Protein AF-0000000069116153 (afdb_homodimer)

InterPro domains:
  IPR013130 Ferric reductase transmembrane component-like domain [PF01794] (103-246)
  IPR051267 STEAP family metalloreductases [PTHR14239] (48-316)

Sequence (650 aa):
FLGGQAQSHGSLLLKCKPREGLIIKTQSGATPLWQTSSLELWGPPREQPLFPEWQVPLRVTFALLAVTFIYTFLREVLQPYLVLNKNNFYKVPVLVMNKALPWTSITLLALVYLPGLLAAMLQLHRGTKYRRFPAWLAGWMSVRKQLGLLSFYLACLHALYSLCYPMRRSYRYKVLNWAYQQVQQKKEDAWVSEDVWRMEIYISLGIMTLGLLAVIAVASLPSISNSLSWREFTWIQRSLGYTALLLGTAHALVFGWSKWVDPAQYVWYTPPSFVLACLLPLSVLLVKAAMLPPCLARRLELIRRGWERPDRRTSLSPKEEPLLTFLGGQAQSHGSLLLKCKPREGLIIKTQSGATPLWQTSSLELWGPPREQPLFPEWQVPLRVTFALLAVTFIYTFLREVLQPYLVLNKNNFYKVPVLVMNKALPWTSITLLALVYLPGLLAAMLQLHRGTKYRRFPAWLAGWMSVRKQLGLLSFYLACLHALYSLCYPMRRSYRYKVLNWAYQQVQQKKEDAWVSEDVWRMEIYISLGIMTLGLLAVIAVASLPSISNSLSWREFTWIQRSLGYTALLLGTAHALVFGWSKWVDPAQYVWYTPPSFVLACLLPLSVLLVKAAMLPPCLARRLELIRRGWERPDRRTSLSPKEEPLLT

Structure (mmCIF, N/CA/C/O backbone):
data_AF-0000000069116153-model_v1
#
loop_
_entity.id
_entity.type
_entity.pdbx_description
1 polymer 'Ferric oxidoreductase domain-containing protein'
#
loop_
_atom_site.group_PDB
_atom_site.id
_atom_site.type_symbol
_atom_site.label_atom_id
_atom_site.label_alt_id
_atom_site.label_comp_id
_atom_site.label_asym_id
_atom_site.label_entity_id
_atom_site.label_seq_id
_atom_site.pdbx_PDB_ins_code
_atom_site.Cartn_x
_atom_site.Cartn_y
_atom_site.Cartn_z
_atom_site.occupancy
_atom_site.B_iso_or_equiv
_atom_site.auth_seq_id
_atom_site.auth_comp_id
_atom_site.auth_asym_id
_atom_site.auth_atom_id
_atom_site.pdbx_PDB_model_num
ATOM 1 N N . PHE A 1 1 ? 28.984 58.75 27.766 1 18.31 1 PHE A N 1
ATOM 2 C CA . PHE A 1 1 ? 29.391 60.094 28.219 1 18.31 1 PHE A CA 1
ATOM 3 C C . PHE A 1 1 ? 29.188 61.125 27.109 1 18.31 1 PHE A C 1
ATOM 5 O O . PHE A 1 1 ? 29.562 62.281 27.25 1 18.31 1 PHE A O 1
ATOM 12 N N . LEU A 1 2 ? 28.969 60.438 25.844 1 18.78 2 LEU A N 1
ATOM 13 C CA . LEU A 1 2 ? 29.25 61.031 24.547 1 18.78 2 LEU A CA 1
ATOM 14 C C . LEU A 1 2 ? 28.25 62.156 24.234 1 18.78 2 LEU A C 1
ATOM 16 O O . LEU A 1 2 ? 27.031 61.938 24.391 1 18.78 2 LEU A O 1
ATOM 20 N N . GLY A 1 3 ? 28.688 63.344 24.219 1 20.31 3 GLY A N 1
ATOM 21 C CA . GLY A 1 3 ? 28.188 64.688 24.188 1 20.31 3 GLY A CA 1
ATOM 22 C C . GLY A 1 3 ? 27.328 65 22.969 1 20.31 3 GLY A C 1
ATOM 23 O O . GLY A 1 3 ? 27.344 64.25 21.984 1 20.31 3 GLY A O 1
ATOM 24 N N . GLY A 1 4 ? 26.297 65.875 23.031 1 20.45 4 GLY A N 1
ATOM 25 C CA . GLY A 1 4 ? 25.031 66.5 22.688 1 20.45 4 GLY A CA 1
ATOM 26 C C . GLY A 1 4 ? 25.062 67.25 21.391 1 20.45 4 GLY A C 1
ATOM 27 O O . GLY A 1 4 ? 25.422 68.438 21.359 1 20.45 4 GLY A O 1
ATOM 28 N N . GLN A 1 5 ? 25.469 66.438 20.219 1 18.36 5 GLN A N 1
ATOM 29 C CA . GLN A 1 5 ? 25.938 67.062 19 1 18.36 5 GLN A CA 1
ATOM 30 C C . GLN A 1 5 ? 24.891 68 18.422 1 18.36 5 GLN A C 1
ATOM 32 O O . GLN A 1 5 ? 25.203 69.125 18 1 18.36 5 GLN A O 1
ATOM 37 N N . ALA A 1 6 ? 23.656 67.5 17.859 1 20.11 6 ALA A N 1
ATOM 38 C CA . ALA A 1 6 ? 23.375 67.812 16.453 1 20.11 6 ALA A CA 1
ATOM 39 C C . ALA A 1 6 ? 22.719 69.188 16.312 1 20.11 6 ALA A C 1
ATOM 41 O O . ALA A 1 6 ? 21.719 69.5 16.969 1 20.11 6 ALA A O 1
ATOM 42 N N . GLN A 1 7 ? 23.344 70.125 15.539 1 19.02 7 GLN A N 1
ATOM 43 C CA . GLN A 1 7 ? 23.453 71.562 15.219 1 19.02 7 GLN A CA 1
ATOM 44 C C . GLN A 1 7 ? 22.312 72 14.312 1 19.02 7 GLN A C 1
ATOM 46 O O . GLN A 1 7 ? 21.859 71.25 13.461 1 19.02 7 GLN A O 1
ATOM 51 N N . SER A 1 8 ? 21.688 73.125 14.398 1 19.45 8 SER A N 1
ATOM 52 C CA . SER A 1 8 ? 20.469 73.938 14.242 1 19.45 8 SER A CA 1
ATOM 53 C C . SER A 1 8 ? 20.234 74.312 12.789 1 19.45 8 SER A C 1
ATOM 55 O O . SER A 1 8 ? 19.125 74.125 12.273 1 19.45 8 SER A O 1
ATOM 57 N N . HIS A 1 9 ? 21.031 75.062 12.039 1 20.36 9 HIS A N 1
ATOM 58 C CA . HIS A 1 9 ? 20.484 76.375 11.719 1 20.36 9 HIS A CA 1
ATOM 59 C C . HIS A 1 9 ? 19.844 76.375 10.328 1 20.36 9 HIS A C 1
ATOM 61 O O . HIS A 1 9 ? 18.703 76.812 10.164 1 20.36 9 HIS A O 1
ATOM 67 N N . GLY A 1 10 ? 20.625 76.438 9 1 20.36 10 GLY A N 1
ATOM 68 C CA . GLY A 1 10 ? 20.625 77.562 8.062 1 20.36 10 GLY A CA 1
ATOM 69 C C . GLY A 1 10 ? 19.672 77.375 6.902 1 20.36 10 GLY A C 1
ATOM 70 O O . GLY A 1 10 ? 19.625 76.312 6.301 1 20.36 10 GLY A O 1
ATOM 71 N N . SER A 1 11 ? 18.438 78.062 6.648 1 22.69 11 SER A N 1
ATOM 72 C CA . SER A 1 11 ? 17.203 78.125 5.875 1 22.69 11 SER A CA 1
ATOM 73 C C . SER A 1 11 ? 17.469 78.438 4.414 1 22.69 11 SER A C 1
ATOM 75 O O . SER A 1 11 ? 16.547 78.812 3.682 1 22.69 11 SER A O 1
ATOM 77 N N . LEU A 1 12 ? 18.625 78.188 3.695 1 21.8 12 LEU A N 1
ATOM 78 C CA . LEU A 1 12 ? 18.953 78.938 2.488 1 21.8 12 LEU A CA 1
ATOM 79 C C . LEU A 1 12 ? 17.906 78.75 1.407 1 21.8 12 LEU A C 1
ATOM 81 O O . LEU A 1 12 ? 17.578 77.625 1.061 1 21.8 12 LEU A O 1
ATOM 85 N N . LEU A 1 13 ? 17.047 79.75 0.935 1 23.34 13 LEU A N 1
ATOM 86 C CA . LEU A 1 13 ? 15.961 80.125 0.04 1 23.34 13 LEU A CA 1
ATOM 87 C C . LEU A 1 13 ? 16.359 79.938 -1.418 1 23.34 13 LEU A C 1
ATOM 89 O O . LEU A 1 13 ? 17.344 80.5 -1.883 1 23.34 13 LEU A O 1
ATOM 93 N N . LEU A 1 14 ? 16.078 78.812 -2.146 1 21.27 14 LEU A N 1
ATOM 94 C CA . LEU A 1 14 ? 16.359 78.188 -3.449 1 21.27 14 LEU A CA 1
ATOM 95 C C . LEU A 1 14 ? 15.664 79 -4.562 1 21.27 14 LEU A C 1
ATOM 97 O O . LEU A 1 14 ? 14.43 79 -4.629 1 21.27 14 LEU A O 1
ATOM 101 N N . LYS A 1 15 ? 16.031 80.25 -4.949 1 25.12 15 LYS A N 1
ATOM 102 C CA . LYS A 1 15 ? 15.484 81.125 -5.98 1 25.12 15 LYS A CA 1
ATOM 103 C C . LYS A 1 15 ? 15.445 80.438 -7.336 1 25.12 15 LYS A C 1
ATOM 105 O O . LYS A 1 15 ? 16.484 80.062 -7.887 1 25.12 15 LYS A O 1
ATOM 110 N N . CYS A 1 16 ? 14.312 79.812 -7.809 1 23.02 16 CYS A N 1
ATOM 111 C CA . CYS A 1 16 ? 14.031 78.938 -8.969 1 23.02 16 CYS A CA 1
ATOM 112 C C . CYS A 1 16 ? 13.938 79.812 -10.234 1 23.02 16 CYS A C 1
ATOM 114 O O . CYS A 1 16 ? 13 80.562 -10.391 1 23.02 16 CYS A O 1
ATOM 116 N N . LYS A 1 17 ? 14.953 80.5 -10.727 1 25.95 17 LYS A N 1
ATOM 117 C CA . LYS A 1 17 ? 14.961 81.312 -11.906 1 25.95 17 LYS A CA 1
ATOM 118 C C . LYS A 1 17 ? 14.391 80.625 -13.125 1 25.95 17 LYS A C 1
ATOM 120 O O . LYS A 1 17 ? 14.727 79.438 -13.367 1 25.95 17 LYS A O 1
ATOM 125 N N . PRO A 1 18 ? 13.336 81.25 -13.922 1 28.8 18 PRO A N 1
ATOM 126 C CA . PRO A 1 18 ? 12.492 80.625 -14.961 1 28.8 18 PRO A CA 1
ATOM 127 C C . PRO A 1 18 ? 13.25 80.438 -16.266 1 28.8 18 PRO A C 1
ATOM 129 O O . PRO A 1 18 ? 13.688 81.375 -16.906 1 28.8 18 PRO A O 1
ATOM 132 N N . ARG A 1 19 ? 14.422 79.812 -16.312 1 24.03 19 ARG A N 1
ATOM 133 C CA . ARG A 1 19 ? 15.32 79.938 -17.469 1 24.03 19 ARG A CA 1
ATOM 134 C C . ARG A 1 19 ? 14.594 79.562 -18.766 1 24.03 19 ARG A C 1
ATOM 136 O O . ARG A 1 19 ? 13.586 78.812 -18.734 1 24.03 19 ARG A O 1
ATOM 143 N N . GLU A 1 20 ? 15.062 80.125 -19.953 1 29.22 20 GLU A N 1
ATOM 144 C CA . GLU A 1 20 ? 14.727 80.312 -21.375 1 29.22 20 GLU A CA 1
ATOM 145 C C . GLU A 1 20 ? 14.398 79 -22.016 1 29.22 20 GLU A C 1
ATOM 147 O O . GLU A 1 20 ? 14.812 77.938 -21.531 1 29.22 20 GLU A O 1
ATOM 152 N N . GLY A 1 21 ? 13.484 79 -23.172 1 27.3 21 GLY A N 1
ATOM 153 C CA . GLY A 1 21 ? 12.742 78 -23.922 1 27.3 21 GLY A CA 1
ATOM 154 C C . GLY A 1 21 ? 13.633 77 -24.656 1 27.3 21 GLY A C 1
ATOM 155 O O . GLY A 1 21 ? 14.266 77.375 -25.656 1 27.3 21 GLY A O 1
ATOM 156 N N . LEU A 1 22 ? 14.617 76.438 -24.078 1 24.48 22 LEU A N 1
ATOM 157 C CA . LEU A 1 22 ? 15.578 75.625 -24.828 1 24.48 22 LEU A CA 1
ATOM 158 C C . LEU A 1 22 ? 14.867 74.625 -25.703 1 24.48 22 LEU A C 1
ATOM 160 O O . LEU A 1 22 ? 14.133 73.75 -25.203 1 24.48 22 LEU A O 1
ATOM 164 N N . ILE A 1 23 ? 14.57 75 -27.047 1 28.12 23 ILE A N 1
ATOM 165 C CA . ILE A 1 23 ? 14.039 74.188 -28.125 1 28.12 23 ILE A CA 1
ATOM 166 C C . ILE A 1 23 ? 14.789 72.875 -28.172 1 28.12 23 ILE A C 1
ATOM 168 O O . ILE A 1 23 ? 15.992 72.812 -28.438 1 28.12 23 ILE A O 1
ATOM 172 N N . ILE A 1 24 ? 14.625 72 -27.297 1 26.25 24 ILE A N 1
ATOM 173 C CA . ILE A 1 24 ? 15.312 70.688 -27.281 1 26.25 24 ILE A CA 1
ATOM 174 C C . ILE A 1 24 ? 14.969 69.938 -28.547 1 26.25 24 ILE A C 1
ATOM 176 O O . ILE A 1 24 ? 13.805 69.562 -28.766 1 26.25 24 ILE A O 1
ATOM 180 N N . LYS A 1 25 ? 15.609 70.375 -29.734 1 28.77 25 LYS A N 1
ATOM 181 C CA . LYS A 1 25 ? 15.539 69.625 -30.953 1 28.77 25 LYS A CA 1
ATOM 182 C C . LYS A 1 25 ? 15.672 68.125 -30.641 1 28.77 25 LYS A C 1
ATOM 184 O O . LYS A 1 25 ? 16.703 67.688 -30.141 1 28.77 25 LYS A O 1
ATOM 189 N N . THR A 1 26 ? 14.625 67.5 -30.234 1 27.06 26 THR A N 1
ATOM 190 C CA . THR A 1 26 ? 14.477 66.062 -29.891 1 27.06 26 THR A CA 1
ATOM 191 C C . THR A 1 26 ? 14.828 65.188 -31.078 1 27.06 26 THR A C 1
ATOM 193 O O . THR A 1 26 ? 14.023 65 -32 1 27.06 26 THR A O 1
ATOM 196 N N . GLN A 1 27 ? 15.922 65.5 -31.906 1 29.02 27 GLN A N 1
ATOM 197 C CA . GLN A 1 27 ? 16.281 64.562 -32.969 1 29.02 27 GLN A CA 1
ATOM 198 C C . GLN A 1 27 ? 16.297 63.125 -32.469 1 29.02 27 GLN A C 1
ATOM 200 O O . GLN A 1 27 ? 17.266 62.688 -31.844 1 29.02 27 GLN A O 1
ATOM 205 N N . SER A 1 28 ? 15.297 62.688 -31.906 1 28.5 28 SER A N 1
ATOM 206 C CA . SER A 1 28 ? 15.086 61.469 -31.109 1 28.5 28 SER A CA 1
ATOM 207 C C . SER A 1 28 ? 15.352 60.219 -31.953 1 28.5 28 SER A C 1
ATOM 209 O O . SER A 1 28 ? 14.43 59.688 -32.562 1 28.5 28 SER A O 1
ATOM 211 N N . GLY A 1 29 ? 16.219 60.375 -33 1 31.56 29 GLY A N 1
ATOM 212 C CA . GLY A 1 29 ? 16.344 59.188 -33.812 1 31.56 29 GLY A CA 1
ATOM 213 C C . GLY A 1 29 ? 16.656 57.938 -33 1 31.56 29 GLY A C 1
ATOM 214 O O . GLY A 1 29 ? 17.734 57.375 -33.125 1 31.56 29 GLY A O 1
ATOM 215 N N . ALA A 1 30 ? 16.438 58.062 -31.766 1 28.36 30 ALA A N 1
ATOM 216 C CA . ALA A 1 30 ? 16.875 56.938 -30.953 1 28.36 30 ALA A CA 1
ATOM 217 C C . ALA A 1 30 ? 16.391 55.594 -31.531 1 28.36 30 ALA A C 1
ATOM 219 O O . ALA A 1 30 ? 15.195 55.438 -31.781 1 28.36 30 ALA A O 1
ATOM 220 N N . THR A 1 31 ? 17.219 55.156 -32.406 1 32.97 31 THR A N 1
ATOM 221 C CA . THR A 1 31 ? 17 53.781 -32.875 1 32.97 31 THR A CA 1
ATOM 222 C C . THR A 1 31 ? 16.5 52.906 -31.734 1 32.97 31 THR A C 1
ATOM 224 O O . THR A 1 31 ? 16.969 53.031 -30.594 1 32.97 31 THR A O 1
ATOM 227 N N . PRO A 1 32 ? 15.188 52.625 -31.75 1 33.28 32 PRO A N 1
ATOM 228 C CA . PRO A 1 32 ? 14.633 51.812 -30.656 1 33.28 32 PRO A CA 1
ATOM 229 C C . PRO A 1 32 ? 15.57 50.688 -30.219 1 33.28 32 PRO A C 1
ATOM 231 O O . PRO A 1 32 ? 16.062 49.938 -31.062 1 33.28 32 PRO A O 1
ATOM 234 N N . LEU A 1 33 ? 16.5 51.062 -29.281 1 33.25 33 LEU A N 1
ATOM 235 C CA . LEU A 1 33 ? 17.375 50.094 -28.641 1 33.25 33 LEU A CA 1
ATOM 236 C C . LEU A 1 33 ? 16.625 48.781 -28.359 1 33.25 33 LEU A C 1
ATOM 238 O O . LEU A 1 33 ? 17.141 47.906 -27.672 1 33.25 33 LEU A O 1
ATOM 242 N N . TRP A 1 34 ? 15.281 48.844 -28.656 1 33 34 TRP A N 1
ATOM 243 C CA . TRP A 1 34 ? 14.68 47.562 -28.25 1 33 34 TRP A CA 1
ATOM 244 C C . TRP A 1 34 ? 15.445 46.375 -28.828 1 33 34 TRP A C 1
ATOM 246 O O . TRP A 1 34 ? 15.492 45.312 -28.219 1 33 34 TRP A O 1
ATOM 256 N N . GLN A 1 35 ? 15.875 46.656 -30.094 1 33.19 35 GLN A N 1
ATOM 257 C CA . GLN A 1 35 ? 16.234 45.406 -30.766 1 33.19 35 GLN A CA 1
ATOM 258 C C . GLN A 1 35 ? 17.578 44.875 -30.266 1 33.19 35 GLN A C 1
ATOM 260 O O . GLN A 1 35 ? 18.219 44.031 -30.922 1 33.19 35 GLN A O 1
ATOM 265 N N . THR A 1 36 ? 18.297 45.781 -29.641 1 34.69 36 THR A N 1
ATOM 266 C CA . THR A 1 36 ? 19.484 45 -29.297 1 34.69 36 THR A CA 1
ATOM 267 C C . THR A 1 36 ? 19.109 43.688 -28.609 1 34.69 36 THR A C 1
ATOM 269 O O . THR A 1 36 ? 18.359 43.688 -27.625 1 34.69 36 THR A O 1
ATOM 272 N N . SER A 1 37 ? 19.078 42.688 -29.406 1 35.69 37 SER A N 1
ATOM 273 C CA . SER A 1 37 ? 18.828 41.281 -29.094 1 35.69 37 SER A CA 1
ATOM 274 C C . SER A 1 37 ? 19.453 40.875 -27.766 1 35.69 37 SER A C 1
ATOM 276 O O . SER A 1 37 ? 20.672 40.969 -27.594 1 35.69 37 SER A O 1
ATOM 278 N N . SER A 1 38 ? 18.875 41.281 -26.578 1 40.09 38 SER A N 1
ATOM 279 C CA . SER A 1 38 ? 19.141 40.625 -25.297 1 40.09 38 SER A CA 1
ATOM 280 C C . SER A 1 38 ? 19.656 39.219 -25.516 1 40.09 38 SER A C 1
ATOM 282 O O . SER A 1 38 ? 19.938 38.5 -24.547 1 40.09 38 SER A O 1
ATOM 284 N N . LEU A 1 39 ? 19.609 38.719 -26.703 1 39.22 39 LEU A N 1
ATOM 285 C CA . LEU A 1 39 ? 20.219 37.438 -27.047 1 39.22 39 LEU A CA 1
ATOM 286 C C . LEU A 1 39 ? 21.719 37.469 -26.844 1 39.22 39 LEU A C 1
ATOM 288 O O . LEU A 1 39 ? 22.344 36.469 -26.531 1 39.22 39 LEU A O 1
ATOM 292 N N . GLU A 1 40 ? 22.406 38.5 -27.281 1 40.41 40 GLU A N 1
ATOM 293 C CA . GLU A 1 40 ? 23.859 38.438 -27.297 1 40.41 40 GLU A CA 1
ATOM 294 C C . GLU A 1 40 ? 24.438 38.469 -25.875 1 40.41 40 GLU A C 1
ATOM 296 O O . GLU A 1 40 ? 25.516 37.938 -25.625 1 40.41 40 GLU A O 1
ATOM 301 N N . LEU A 1 41 ? 24.031 39.5 -25.109 1 39.78 41 LEU A N 1
ATOM 302 C CA . LEU A 1 41 ? 24.625 39.5 -23.781 1 39.78 41 LEU A CA 1
ATOM 303 C C . LEU A 1 41 ? 24.359 38.156 -23.094 1 39.78 41 LEU A C 1
ATOM 305 O O . LEU A 1 41 ? 24.969 37.875 -22.047 1 39.78 41 LEU A O 1
ATOM 309 N N . TRP A 1 42 ? 23.094 37.688 -23.219 1 39.75 42 TRP A N 1
ATOM 310 C CA . TRP A 1 42 ? 23 36.312 -22.781 1 39.75 42 TRP A CA 1
ATOM 311 C C . TRP A 1 42 ? 23.891 35.406 -23.656 1 39.75 42 TRP A C 1
ATOM 313 O O . TRP A 1 42 ? 23.594 35.188 -24.828 1 39.75 42 TRP A O 1
ATOM 323 N N . GLY A 1 43 ? 25.156 35.75 -23.828 1 42.91 43 GLY A N 1
ATOM 324 C CA . GLY A 1 43 ? 25.891 34.656 -24.422 1 42.91 43 GLY A CA 1
ATOM 325 C C . GLY A 1 43 ? 25.125 33.344 -24.406 1 42.91 43 GLY A C 1
ATOM 326 O O . GLY A 1 43 ? 24.094 33.219 -23.734 1 42.91 43 GLY A O 1
ATOM 327 N N . PRO A 1 44 ? 25.188 32.531 -25.453 1 44.88 44 PRO A N 1
ATOM 328 C CA . PRO A 1 44 ? 24.406 31.328 -25.188 1 44.88 44 PRO A CA 1
ATOM 329 C C . PRO A 1 44 ? 24.422 30.922 -23.719 1 44.88 44 PRO A C 1
ATOM 331 O O . PRO A 1 44 ? 25.438 31.078 -23.047 1 44.88 44 PRO A O 1
ATOM 334 N N . PRO A 1 45 ? 23.375 31.281 -22.891 1 46.25 45 PRO A N 1
ATOM 335 C CA . PRO A 1 45 ? 23.469 30.797 -21.5 1 46.25 45 PRO A CA 1
ATOM 336 C C . PRO A 1 45 ? 24.484 29.688 -21.328 1 46.25 45 PRO A C 1
ATOM 338 O O . PRO A 1 45 ? 24.594 28.797 -22.188 1 46.25 45 PRO A O 1
ATOM 341 N N . ARG A 1 46 ? 25.75 29.844 -21 1 47.81 46 ARG A N 1
ATOM 342 C CA . ARG A 1 46 ? 26.484 28.641 -20.641 1 47.81 46 ARG A CA 1
ATOM 343 C C . ARG A 1 46 ? 25.531 27.5 -20.328 1 47.81 46 ARG A C 1
ATOM 345 O O . ARG A 1 46 ? 24.562 27.672 -19.609 1 47.81 46 ARG A O 1
ATOM 352 N N . GLU A 1 47 ? 25.266 26.719 -21.25 1 54.66 47 GLU A N 1
ATOM 353 C CA . GLU A 1 47 ? 24.297 25.609 -21.219 1 54.66 47 GLU A CA 1
ATOM 354 C C . GLU A 1 47 ? 24.203 25.016 -19.812 1 54.66 47 GLU A C 1
ATOM 356 O O . GLU A 1 47 ? 25.141 24.359 -19.344 1 54.66 47 GLU A O 1
ATOM 361 N N . GLN A 1 48 ? 23.75 25.766 -18.891 1 66.69 48 GLN A N 1
ATOM 362 C CA . GLN A 1 48 ? 23.484 25.125 -17.609 1 66.69 48 GLN A CA 1
ATOM 363 C C . GLN A 1 48 ? 23 23.688 -17.781 1 66.69 48 GLN A C 1
ATOM 365 O O . GLN A 1 48 ? 22.156 23.422 -18.641 1 66.69 48 GLN A O 1
ATOM 370 N N . PRO A 1 49 ? 23.891 22.875 -17.281 1 76.56 49 PRO A N 1
ATOM 371 C CA . PRO A 1 49 ? 23.469 21.484 -17.406 1 76.56 49 PRO A CA 1
ATOM 372 C C . PRO A 1 49 ? 22.016 21.266 -16.969 1 76.56 49 PRO A C 1
ATOM 374 O O . PRO A 1 49 ? 21.531 21.953 -16.078 1 76.56 49 PRO A O 1
ATOM 377 N N . LEU A 1 50 ? 21.344 20.609 -17.781 1 82.81 50 LEU A N 1
ATOM 378 C CA . LEU A 1 50 ? 19.984 20.219 -17.453 1 82.81 50 LEU A CA 1
ATOM 379 C C . LEU A 1 50 ? 19.953 19.328 -16.219 1 82.81 50 LEU A C 1
ATOM 381 O O . LEU A 1 50 ? 20.672 18.328 -16.156 1 82.81 50 LEU A O 1
ATOM 385 N N . PHE A 1 51 ? 19.234 19.641 -15.219 1 86.31 51 PHE A N 1
ATOM 386 C CA . PHE A 1 51 ? 18.969 18.891 -14 1 86.31 51 PHE A CA 1
ATOM 387 C C . PHE A 1 51 ? 20.266 18.531 -13.289 1 86.31 51 PHE A C 1
ATOM 389 O O . PHE A 1 51 ? 20.547 17.359 -13.062 1 86.31 51 PHE A O 1
ATOM 396 N N . PRO A 1 52 ? 20.938 19.422 -12.93 1 86.5 52 PRO A N 1
ATOM 397 C CA . PRO A 1 52 ? 22.281 19.156 -12.375 1 86.5 52 PRO A CA 1
ATOM 398 C C . PRO A 1 52 ? 22.234 18.25 -11.148 1 86.5 52 PRO A C 1
ATOM 400 O O . PRO A 1 52 ? 23.109 17.406 -10.977 1 86.5 52 PRO A O 1
ATOM 403 N N . GLU A 1 53 ? 21.297 18.375 -10.305 1 90.94 53 GLU A N 1
ATOM 404 C CA . GLU A 1 53 ? 21.234 17.578 -9.078 1 90.94 53 GLU A CA 1
ATOM 405 C C . GLU A 1 53 ? 20.812 16.141 -9.375 1 90.94 53 GLU A C 1
ATOM 407 O O . GLU A 1 53 ? 20.984 15.258 -8.531 1 90.94 53 GLU A O 1
ATOM 412 N N . TRP A 1 54 ? 20.344 15.906 -10.586 1 95.19 54 TRP A N 1
ATOM 413 C CA . TRP A 1 54 ? 19.797 14.602 -10.93 1 95.19 54 TRP A CA 1
ATOM 414 C C . TRP A 1 54 ? 20.75 13.82 -11.812 1 95.19 54 TRP A C 1
ATOM 416 O O . TRP A 1 54 ? 20.547 12.625 -12.062 1 95.19 54 TRP A O 1
ATOM 426 N N . GLN A 1 55 ? 21.766 14.414 -12.219 1 94.88 55 GLN A N 1
ATOM 427 C CA . GLN A 1 55 ? 22.625 13.773 -13.203 1 94.88 55 GLN A CA 1
ATOM 428 C C . GLN A 1 55 ? 23.281 12.523 -12.633 1 94.88 55 GLN A C 1
ATOM 430 O O . GLN A 1 55 ? 23.188 11.445 -13.227 1 94.88 55 GLN A O 1
ATOM 435 N N . VAL A 1 56 ? 23.859 12.695 -11.5 1 95.5 56 VAL A N 1
ATOM 436 C CA . VAL A 1 56 ? 24.562 11.562 -10.906 1 95.5 56 VAL A CA 1
ATOM 437 C C . VAL A 1 56 ? 23.562 10.461 -10.539 1 95.5 56 VAL A C 1
ATOM 439 O O . VAL A 1 56 ? 23.75 9.305 -10.93 1 95.5 56 VAL A O 1
ATOM 442 N N . PRO A 1 57 ? 22.516 10.758 -9.836 1 97.75 57 PRO A N 1
ATOM 443 C CA . PRO A 1 57 ? 21.547 9.711 -9.516 1 97.75 57 PRO A CA 1
ATOM 444 C C . PRO A 1 57 ? 21 9.016 -10.758 1 97.75 57 PRO A C 1
ATOM 446 O O . PRO A 1 57 ? 20.828 7.797 -10.758 1 97.75 57 PRO A O 1
ATOM 449 N N . LEU A 1 58 ? 20.766 9.727 -11.781 1 97.94 58 LEU A N 1
ATOM 450 C CA . LEU A 1 58 ? 20.219 9.148 -13.008 1 97.94 58 LEU A CA 1
ATOM 451 C C . LEU A 1 58 ? 21.266 8.25 -13.68 1 97.94 58 LEU A C 1
ATOM 453 O O . LEU A 1 58 ? 20.922 7.168 -14.164 1 97.94 58 LEU A O 1
ATOM 457 N N . ARG A 1 59 ? 22.453 8.711 -13.68 1 97.5 59 ARG A N 1
ATOM 458 C CA . ARG A 1 59 ? 23.516 7.906 -14.281 1 97.5 59 ARG A CA 1
ATOM 459 C C . ARG A 1 59 ? 23.703 6.605 -13.508 1 97.5 59 ARG A C 1
ATOM 461 O O . ARG A 1 59 ? 23.875 5.543 -14.109 1 97.5 59 ARG A O 1
ATOM 468 N N . VAL A 1 60 ? 23.688 6.707 -12.234 1 98.19 60 VAL A N 1
ATOM 469 C CA . VAL A 1 60 ? 23.844 5.523 -11.398 1 98.19 60 VAL A CA 1
ATOM 470 C C . VAL A 1 60 ? 22.672 4.566 -11.633 1 98.19 60 VAL A C 1
ATOM 472 O O . VAL A 1 60 ? 22.875 3.361 -11.789 1 98.19 60 VAL A O 1
ATOM 475 N N . THR A 1 61 ? 21.484 5.086 -11.695 1 98.69 61 THR A N 1
ATOM 476 C CA . THR A 1 61 ? 20.297 4.273 -11.914 1 98.69 61 THR A CA 1
ATOM 477 C C . THR A 1 61 ? 20.359 3.586 -13.281 1 98.69 61 THR A C 1
ATOM 479 O O . THR A 1 61 ? 20.078 2.391 -13.391 1 98.69 61 THR A O 1
ATOM 482 N N . PHE A 1 62 ? 20.766 4.312 -14.312 1 98.56 62 PHE A N 1
ATOM 483 C CA . PHE A 1 62 ? 20.828 3.752 -15.656 1 98.56 62 PHE A CA 1
ATOM 484 C C . PHE A 1 62 ? 21.906 2.682 -15.742 1 98.56 62 PHE A C 1
ATOM 486 O O . PHE A 1 62 ? 21.719 1.646 -16.391 1 98.56 62 PHE A O 1
ATOM 493 N N . ALA A 1 63 ? 22.984 2.939 -15.141 1 98.62 63 ALA A N 1
ATOM 494 C CA . ALA A 1 63 ? 24.062 1.95 -15.133 1 98.62 63 ALA A CA 1
ATOM 495 C C . ALA A 1 63 ? 23.625 0.677 -14.414 1 98.62 63 ALA A C 1
ATOM 497 O O . ALA A 1 63 ? 23.844 -0.43 -14.906 1 98.62 63 ALA A O 1
ATOM 498 N N . LEU A 1 64 ? 23 0.841 -13.273 1 98.75 64 LEU A N 1
ATOM 499 C CA . LEU A 1 64 ? 22.516 -0.311 -12.516 1 98.75 64 LEU A CA 1
ATOM 500 C C . LEU A 1 64 ? 21.453 -1.068 -13.305 1 98.75 64 LEU A C 1
ATOM 502 O O . LEU A 1 64 ? 21.453 -2.301 -13.328 1 98.75 64 LEU A O 1
ATOM 506 N N . LEU A 1 65 ? 20.578 -0.341 -13.938 1 98.75 65 LEU A N 1
ATOM 507 C CA . LEU A 1 65 ? 19.531 -0.967 -14.734 1 98.75 65 LEU A CA 1
ATOM 508 C C . LEU A 1 65 ? 20.141 -1.756 -15.891 1 98.75 65 LEU A C 1
ATOM 510 O O . LEU A 1 65 ? 19.688 -2.855 -16.203 1 98.75 65 LEU A O 1
ATOM 514 N N . ALA A 1 66 ? 21.172 -1.195 -16.484 1 98.69 66 ALA A N 1
ATOM 515 C CA . ALA A 1 66 ? 21.844 -1.887 -17.594 1 98.69 66 ALA A CA 1
ATOM 516 C C . ALA A 1 66 ? 22.484 -3.18 -17.109 1 98.69 66 ALA A C 1
ATOM 518 O O . ALA A 1 66 ? 22.344 -4.23 -17.734 1 98.69 66 ALA A O 1
ATOM 519 N N . VAL A 1 67 ? 23.125 -3.123 -16.031 1 98.5 67 VAL A N 1
ATOM 520 C CA . VAL A 1 67 ? 23.828 -4.281 -15.492 1 98.5 67 VAL A CA 1
ATOM 521 C C . VAL A 1 67 ? 22.812 -5.363 -15.102 1 98.5 67 VAL A C 1
ATOM 523 O O . VAL A 1 67 ? 22.984 -6.531 -15.445 1 98.5 67 VAL A O 1
ATOM 526 N N . THR A 1 68 ? 21.797 -4.98 -14.367 1 98.62 68 THR A N 1
ATOM 527 C CA . THR A 1 68 ? 20.812 -5.953 -13.922 1 98.62 68 THR A CA 1
ATOM 528 C C . THR A 1 68 ? 20.031 -6.512 -15.117 1 98.62 68 THR A C 1
ATOM 530 O O . THR A 1 68 ? 19.703 -7.699 -15.141 1 98.62 68 THR A O 1
ATOM 533 N N . PHE A 1 69 ? 19.781 -5.668 -16.125 1 98.5 69 PHE A N 1
ATOM 534 C CA . PHE A 1 69 ? 19.094 -6.109 -17.328 1 98.5 69 PHE A CA 1
ATOM 535 C C . PHE A 1 69 ? 19.938 -7.125 -18.094 1 98.5 69 PHE A C 1
ATOM 537 O O . PHE A 1 69 ? 19.438 -8.188 -18.469 1 98.5 69 PHE A O 1
ATOM 544 N N . ILE A 1 70 ? 21.188 -6.797 -18.312 1 98.44 70 ILE A N 1
ATOM 545 C CA . ILE A 1 70 ? 22.078 -7.668 -19.078 1 98.44 70 ILE A CA 1
ATOM 546 C C . ILE A 1 70 ? 22.25 -8.992 -18.328 1 98.44 70 ILE A C 1
ATOM 548 O O . ILE A 1 70 ? 22.188 -10.062 -18.953 1 98.44 70 ILE A O 1
ATOM 552 N N . TYR A 1 71 ? 22.438 -8.938 -17.047 1 98.44 71 TYR A N 1
ATOM 553 C CA . TYR A 1 71 ? 22.594 -10.148 -16.25 1 98.44 71 TYR A CA 1
ATOM 554 C C . TYR A 1 71 ? 21.359 -11.039 -16.359 1 98.44 71 TYR A C 1
ATOM 556 O O . TYR A 1 71 ? 21.484 -12.242 -16.609 1 98.44 71 TYR A O 1
ATOM 564 N N . THR A 1 72 ? 20.203 -10.461 -16.219 1 97.69 72 THR A N 1
ATOM 565 C CA . THR A 1 72 ? 18.953 -11.219 -16.266 1 97.69 72 THR A CA 1
ATOM 566 C C . THR A 1 72 ? 18.719 -11.758 -17.688 1 97.69 72 THR A C 1
ATOM 568 O O . THR A 1 72 ? 18.281 -12.898 -17.859 1 97.69 72 THR A O 1
ATOM 571 N N . PHE A 1 73 ? 19.062 -10.953 -18.688 1 98 73 PHE A N 1
ATOM 572 C CA . PHE A 1 73 ? 18.906 -11.359 -20.078 1 98 73 PHE A CA 1
ATOM 573 C C . PHE A 1 73 ? 19.781 -12.57 -20.375 1 98 73 PHE A C 1
ATOM 575 O O . PHE A 1 73 ? 19.312 -13.539 -20.984 1 98 73 PHE A O 1
ATOM 582 N N . LEU A 1 74 ? 20.984 -12.57 -19.938 1 97.5 74 LEU A N 1
ATOM 583 C CA . LEU A 1 74 ? 21.922 -13.664 -20.172 1 97.5 74 LEU A CA 1
ATOM 584 C C . LEU A 1 74 ? 21.422 -14.953 -19.516 1 97.5 74 LEU A C 1
ATOM 586 O O . LEU A 1 74 ? 21.453 -16.016 -20.141 1 97.5 74 LEU A O 1
ATOM 590 N N . ARG A 1 75 ? 20.906 -14.812 -18.391 1 96.12 75 ARG A N 1
ATOM 591 C CA . ARG A 1 75 ? 20.547 -15.992 -17.609 1 96.12 75 ARG A CA 1
ATOM 592 C C . ARG A 1 75 ? 19.188 -16.547 -18.047 1 96.12 75 ARG A C 1
ATOM 594 O O . ARG A 1 75 ? 19.016 -17.766 -18.172 1 96.12 75 ARG A O 1
ATOM 601 N N . GLU A 1 76 ? 18.234 -15.633 -18.344 1 95.38 76 GLU A N 1
ATOM 602 C CA . GLU A 1 76 ? 16.859 -16.078 -18.531 1 95.38 76 GLU A CA 1
ATOM 603 C C . GLU A 1 76 ? 16.547 -16.297 -20.016 1 95.38 76 GLU A C 1
ATOM 605 O O . GLU A 1 76 ? 15.586 -16.984 -20.359 1 95.38 76 GLU A O 1
ATOM 610 N N . VAL A 1 77 ? 17.328 -15.727 -20.922 1 96.88 77 VAL A N 1
ATOM 611 C CA . VAL A 1 77 ? 16.969 -15.781 -22.344 1 96.88 77 VAL A CA 1
ATOM 612 C C . VAL A 1 77 ? 18.109 -16.422 -23.125 1 96.88 77 VAL A C 1
ATOM 614 O O . VAL A 1 77 ? 17.922 -17.422 -23.812 1 96.88 77 VAL A O 1
ATOM 617 N N . LEU A 1 78 ? 19.297 -15.93 -22.922 1 97.12 78 LEU A N 1
ATOM 618 C CA . LEU A 1 78 ? 20.422 -16.375 -23.734 1 97.12 78 LEU A CA 1
ATOM 619 C C . LEU A 1 78 ? 20.859 -17.781 -23.344 1 97.12 78 LEU A C 1
ATOM 621 O O . LEU A 1 78 ? 21.109 -18.625 -24.203 1 97.12 78 LEU A O 1
ATOM 625 N N . GLN A 1 79 ? 20.984 -18.062 -22.078 1 95.94 79 GLN A N 1
ATOM 626 C CA . GLN A 1 79 ? 21.438 -19.375 -21.609 1 95.94 79 GLN A CA 1
ATOM 627 C C . GLN A 1 79 ? 20.5 -20.484 -22.094 1 95.94 79 GLN A C 1
ATOM 629 O O . GLN A 1 79 ? 20.953 -21.484 -22.656 1 95.94 79 GLN A O 1
ATOM 634 N N . PRO A 1 80 ? 19.25 -20.359 -21.906 1 95.5 80 PRO A N 1
ATOM 635 C CA . PRO A 1 80 ? 18.359 -21.406 -22.438 1 95.5 80 PRO A CA 1
ATOM 636 C C . PRO A 1 80 ? 18.422 -21.516 -23.953 1 95.5 80 PRO A C 1
ATOM 638 O O . PRO A 1 80 ? 18.312 -22.625 -24.5 1 95.5 80 PRO A O 1
ATOM 641 N N . TYR A 1 81 ? 18.594 -20.453 -24.625 1 96.44 81 TYR A N 1
ATOM 642 C CA . TYR A 1 81 ? 18.703 -20.453 -26.078 1 96.44 81 TYR A CA 1
ATOM 643 C C . TYR A 1 81 ? 19.938 -21.203 -26.531 1 96.44 81 TYR A C 1
ATOM 645 O O . TYR A 1 81 ? 19.875 -22.047 -27.453 1 96.44 81 TYR A O 1
ATOM 653 N N . LEU A 1 82 ? 21.062 -21.062 -25.891 1 96.31 82 LEU A N 1
ATOM 654 C CA . LEU A 1 82 ? 22.344 -21.641 -26.297 1 96.31 82 LEU A CA 1
ATOM 655 C C . LEU A 1 82 ? 22.484 -23.078 -25.812 1 96.31 82 LEU A C 1
ATOM 657 O O . LEU A 1 82 ? 23.031 -23.922 -26.516 1 96.31 82 LEU A O 1
ATOM 661 N N . VAL A 1 83 ? 21.984 -23.328 -24.672 1 95 83 VAL A N 1
ATOM 662 C CA . VAL A 1 83 ? 22.234 -24.625 -24.031 1 95 83 VAL A CA 1
ATOM 663 C C . VAL A 1 83 ? 21.078 -25.562 -24.312 1 95 83 VAL A C 1
ATOM 665 O O . VAL A 1 83 ? 21.281 -26.75 -24.578 1 95 83 VAL A O 1
ATOM 668 N N . LEU A 1 84 ? 19.891 -25.062 -24.281 1 93.94 84 LEU A N 1
ATOM 669 C CA . LEU A 1 84 ? 18.719 -25.922 -24.375 1 93.94 84 LEU A CA 1
ATOM 670 C C . LEU A 1 84 ? 18.016 -25.734 -25.703 1 93.94 84 LEU A C 1
ATOM 672 O O . LEU A 1 84 ? 17.031 -26.422 -26 1 93.94 84 LEU A O 1
ATOM 676 N N . ASN A 1 85 ? 18.422 -24.844 -26.531 1 95.44 85 ASN A N 1
ATOM 677 C CA . ASN A 1 85 ? 17.812 -24.531 -27.812 1 95.44 85 ASN A CA 1
ATOM 678 C C . ASN A 1 85 ? 16.359 -24.109 -27.656 1 95.44 85 ASN A C 1
ATOM 680 O O . ASN A 1 85 ? 15.492 -24.516 -28.422 1 95.44 85 ASN A O 1
ATOM 684 N N . LYS A 1 86 ? 16.078 -23.406 -26.578 1 94 86 LYS A N 1
ATOM 685 C CA . LYS A 1 86 ? 14.758 -22.859 -26.297 1 94 86 LYS A CA 1
ATOM 686 C C . LYS A 1 86 ? 14.711 -21.359 -26.594 1 94 86 LYS A C 1
ATOM 688 O O . LYS A 1 86 ? 15.492 -20.594 -26.016 1 94 86 LYS A O 1
ATOM 693 N N . ASN A 1 87 ? 13.797 -21 -27.438 1 93.62 87 ASN A N 1
ATOM 694 C CA . ASN A 1 87 ? 13.656 -19.594 -27.797 1 93.62 87 ASN A CA 1
ATOM 695 C C . ASN A 1 87 ? 12.727 -18.859 -26.828 1 93.62 87 ASN A C 1
ATOM 697 O O . ASN A 1 87 ? 11.516 -18.844 -27.016 1 93.62 87 ASN A O 1
ATOM 701 N N . ASN A 1 88 ? 13.258 -18.172 -25.844 1 94 88 ASN A N 1
ATOM 702 C CA . ASN A 1 88 ? 12.516 -17.438 -24.828 1 94 88 ASN A CA 1
ATOM 703 C C . ASN A 1 88 ? 12.672 -15.938 -25 1 94 88 ASN A C 1
ATOM 705 O O . ASN A 1 88 ? 12.586 -15.188 -24.016 1 94 88 ASN A O 1
ATOM 709 N N . PHE A 1 89 ? 12.805 -15.438 -26.172 1 95.56 89 PHE A N 1
ATOM 710 C CA . PHE A 1 89 ? 13.039 -14.016 -26.406 1 95.56 89 PHE A CA 1
ATOM 711 C C . PHE A 1 89 ? 11.789 -13.203 -26.094 1 95.56 89 PHE A C 1
ATOM 713 O O . PHE A 1 89 ? 11.875 -12.008 -25.797 1 95.56 89 PHE A O 1
ATOM 720 N N . TYR A 1 90 ? 10.594 -13.812 -26.109 1 95.19 90 TYR A N 1
ATOM 721 C CA . TYR A 1 90 ? 9.344 -13.133 -25.797 1 95.19 90 TYR A CA 1
ATOM 722 C C . TYR A 1 90 ? 9.305 -12.68 -24.344 1 95.19 90 TYR A C 1
ATOM 724 O O . TYR A 1 90 ? 8.469 -11.859 -23.953 1 95.19 90 TYR A O 1
ATOM 732 N N . LYS A 1 91 ? 10.242 -13.148 -23.516 1 95.75 91 LYS A N 1
ATOM 733 C CA . LYS A 1 91 ? 10.281 -12.844 -22.078 1 95.75 91 LYS A CA 1
ATOM 734 C C . LYS A 1 91 ? 10.93 -11.484 -21.828 1 95.75 91 LYS A C 1
ATOM 736 O O . LYS A 1 91 ? 10.828 -10.938 -20.734 1 95.75 91 LYS A O 1
ATOM 741 N N . VAL A 1 92 ? 11.586 -10.914 -22.734 1 96.31 92 VAL A N 1
ATOM 742 C CA . VAL A 1 92 ? 12.422 -9.742 -22.547 1 96.31 92 VAL A CA 1
ATOM 743 C C . VAL A 1 92 ? 11.562 -8.547 -22.141 1 96.31 92 VAL A C 1
ATOM 745 O O . VAL A 1 92 ? 11.836 -7.883 -21.141 1 96.31 92 VAL A O 1
ATOM 748 N N . PRO A 1 93 ? 10.391 -8.273 -22.797 1 95.75 93 PRO A N 1
ATOM 749 C CA . PRO A 1 93 ? 9.672 -7.027 -22.531 1 95.75 93 PRO A CA 1
ATOM 750 C C . PRO A 1 93 ? 9.07 -6.988 -21.125 1 95.75 93 PRO A C 1
ATOM 752 O O . PRO A 1 93 ? 8.969 -5.914 -20.531 1 95.75 93 PRO A O 1
ATOM 755 N N . VAL A 1 94 ? 8.672 -8.18 -20.641 1 95.94 94 VAL A N 1
ATOM 756 C CA . VAL A 1 94 ? 7.965 -8.109 -19.359 1 95.94 94 VAL A CA 1
ATOM 757 C C . VAL A 1 94 ? 8.766 -8.852 -18.281 1 95.94 94 VAL A C 1
ATOM 759 O O . VAL A 1 94 ? 9.141 -8.266 -17.266 1 95.94 94 VAL A O 1
ATOM 762 N N . LEU A 1 95 ? 9.109 -10.102 -18.5 1 95.38 95 LEU A N 1
ATOM 763 C CA . LEU A 1 95 ? 9.727 -10.914 -17.453 1 95.38 95 LEU A CA 1
ATOM 764 C C . LEU A 1 95 ? 11.109 -10.375 -17.094 1 95.38 95 LEU A C 1
ATOM 766 O O . LEU A 1 95 ? 11.422 -10.211 -15.914 1 95.38 95 LEU A O 1
ATOM 770 N N . VAL A 1 96 ? 11.977 -10.109 -18.062 1 97.62 96 VAL A N 1
ATOM 771 C CA . VAL A 1 96 ? 13.336 -9.625 -17.797 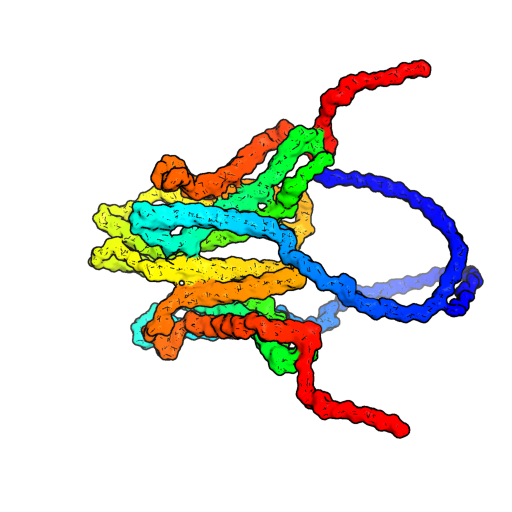1 97.62 96 VAL A CA 1
ATOM 772 C C . VAL A 1 96 ? 13.273 -8.258 -17.125 1 97.62 96 VAL A C 1
ATOM 774 O O . VAL A 1 96 ? 13.984 -8.016 -16.156 1 97.62 96 VAL A O 1
ATOM 777 N N . MET A 1 97 ? 12.344 -7.426 -17.641 1 97.44 97 MET A N 1
ATOM 778 C CA . MET A 1 97 ? 12.172 -6.109 -17.031 1 97.44 97 MET A CA 1
ATOM 779 C C . MET A 1 97 ? 11.695 -6.23 -15.586 1 97.44 97 MET A C 1
ATOM 781 O O . MET A 1 97 ? 12.172 -5.512 -14.711 1 97.44 97 MET A O 1
ATOM 785 N N . ASN A 1 98 ? 10.82 -7.141 -15.328 1 97.5 98 ASN A N 1
ATOM 786 C CA . ASN A 1 98 ? 10.219 -7.309 -14.008 1 97.5 98 ASN A CA 1
ATOM 787 C C . ASN A 1 98 ? 11.219 -7.891 -13.008 1 97.5 98 ASN A C 1
ATOM 789 O O . ASN A 1 98 ? 10.984 -7.852 -11.797 1 97.5 98 ASN A O 1
ATOM 793 N N . LYS A 1 99 ? 12.328 -8.414 -13.406 1 97.81 99 LYS A N 1
ATOM 794 C CA . LYS A 1 99 ? 13.398 -8.867 -12.523 1 97.81 99 LYS A CA 1
ATOM 795 C C . LYS A 1 99 ? 14.461 -7.789 -12.344 1 97.81 99 LYS A C 1
ATOM 797 O O . LYS A 1 99 ? 15.023 -7.633 -11.258 1 97.81 99 LYS A O 1
ATOM 802 N N . ALA A 1 100 ? 14.672 -7.047 -13.398 1 98.56 100 ALA A N 1
ATOM 803 C CA . ALA A 1 100 ? 15.703 -6.008 -13.367 1 98.56 100 ALA A CA 1
ATOM 804 C C . ALA A 1 100 ? 15.25 -4.809 -12.547 1 98.56 100 ALA A C 1
ATOM 806 O O . ALA A 1 100 ? 16.031 -4.23 -11.789 1 98.56 100 ALA A O 1
ATOM 807 N N . LEU A 1 101 ? 14 -4.496 -12.68 1 98.69 101 LEU A N 1
ATOM 808 C CA . LEU A 1 101 ? 13.461 -3.301 -12.031 1 98.69 101 LEU A CA 1
ATOM 809 C C . LEU A 1 101 ? 13.539 -3.424 -10.516 1 98.69 101 LEU A C 1
ATOM 811 O O . LEU A 1 101 ? 14.094 -2.549 -9.844 1 98.69 101 LEU A O 1
ATOM 815 N N . PRO A 1 102 ? 13.062 -4.484 -9.922 1 98.56 102 PRO A N 1
ATOM 816 C CA . PRO A 1 102 ? 13.117 -4.559 -8.461 1 98.56 102 PRO A CA 1
ATOM 817 C C . PRO A 1 102 ? 14.539 -4.723 -7.934 1 98.56 102 PRO A C 1
ATOM 819 O O . PRO A 1 102 ? 14.859 -4.25 -6.836 1 98.56 102 PRO A O 1
ATOM 822 N N . TRP A 1 103 ? 15.359 -5.426 -8.641 1 98.75 103 TRP A N 1
ATOM 823 C CA . TRP A 1 103 ? 16.766 -5.527 -8.258 1 98.75 103 TRP A CA 1
ATOM 824 C C . TRP A 1 103 ? 17.406 -4.148 -8.188 1 98.75 103 TRP A C 1
ATOM 826 O O . TRP A 1 103 ? 18.047 -3.809 -7.188 1 98.75 103 TRP A O 1
ATOM 836 N N . THR A 1 104 ? 17.172 -3.383 -9.227 1 98.88 104 THR A N 1
ATOM 837 C CA . THR A 1 104 ? 17.719 -2.027 -9.25 1 98.88 104 THR A CA 1
ATOM 838 C C . THR A 1 104 ? 17.094 -1.176 -8.148 1 98.88 104 THR A C 1
ATOM 840 O O . THR A 1 104 ? 17.797 -0.427 -7.461 1 98.88 104 THR A O 1
ATOM 843 N N . SER A 1 105 ? 15.844 -1.301 -7.973 1 98.94 105 SER A N 1
ATOM 844 C CA . SER A 1 105 ? 15.125 -0.506 -6.988 1 98.94 105 SER A CA 1
ATOM 845 C C . SER A 1 105 ? 15.664 -0.741 -5.582 1 98.94 105 SER A C 1
ATOM 847 O O . SER A 1 105 ? 15.992 0.211 -4.867 1 98.94 105 SER A O 1
ATOM 849 N N . ILE A 1 106 ? 15.781 -1.963 -5.156 1 98.88 106 ILE A N 1
ATOM 850 C CA . ILE A 1 106 ? 16.203 -2.26 -3.791 1 98.88 106 ILE A CA 1
ATOM 851 C C . ILE A 1 106 ? 17.672 -1.896 -3.609 1 98.88 106 ILE A C 1
ATOM 853 O O . ILE A 1 106 ? 18.078 -1.481 -2.523 1 98.88 106 ILE A O 1
ATOM 857 N N . THR A 1 107 ? 18.469 -2.008 -4.652 1 98.88 107 THR A N 1
ATOM 858 C CA . THR A 1 107 ? 19.859 -1.572 -4.602 1 98.88 107 THR A CA 1
ATOM 859 C C . THR A 1 107 ? 19.938 -0.066 -4.375 1 98.88 107 THR A C 1
ATOM 861 O O . THR A 1 107 ? 20.719 0.396 -3.543 1 98.88 107 THR A O 1
ATOM 864 N N . LEU A 1 108 ? 19.156 0.61 -5.141 1 98.88 108 LEU A N 1
ATOM 865 C CA . LEU A 1 108 ? 19.125 2.057 -4.961 1 98.88 108 LEU A CA 1
ATOM 866 C C . LEU A 1 108 ? 18.703 2.42 -3.537 1 98.88 108 LEU A C 1
ATOM 868 O O . LEU A 1 108 ? 19.281 3.328 -2.932 1 98.88 108 LEU A O 1
ATOM 872 N N . LEU A 1 109 ? 17.719 1.739 -3.051 1 98.88 109 LEU A N 1
ATOM 873 C CA . LEU A 1 109 ? 17.281 2.016 -1.687 1 98.88 109 LEU A CA 1
ATOM 874 C C . LEU A 1 109 ? 18.406 1.76 -0.691 1 98.88 109 LEU A C 1
ATOM 876 O O . LEU A 1 109 ? 18.594 2.541 0.242 1 98.88 109 LEU A O 1
ATOM 880 N N . ALA A 1 110 ? 19.109 0.722 -0.863 1 98.88 110 ALA A N 1
ATOM 881 C CA . ALA A 1 110 ? 20.266 0.425 -0.01 1 98.88 110 ALA A CA 1
ATOM 882 C C . ALA A 1 110 ? 21.312 1.519 -0.114 1 98.88 110 ALA A C 1
ATOM 884 O O . ALA A 1 110 ? 21.938 1.893 0.887 1 98.88 110 ALA A O 1
ATOM 885 N N . LEU A 1 111 ? 21.469 2.041 -1.28 1 98.69 111 LEU A N 1
ATOM 886 C CA . LEU A 1 111 ? 22.469 3.078 -1.513 1 98.69 111 LEU A CA 1
ATOM 887 C C . LEU A 1 111 ? 22.047 4.391 -0.858 1 98.69 111 LEU A C 1
ATOM 889 O O . LEU A 1 111 ? 22.891 5.273 -0.637 1 98.69 111 LEU A O 1
ATOM 893 N N . VAL A 1 112 ? 20.828 4.551 -0.616 1 98.5 112 VAL A N 1
ATOM 894 C CA . VAL A 1 112 ? 20.344 5.727 0.1 1 98.5 112 VAL A CA 1
ATOM 895 C C . VAL A 1 112 ? 20.859 5.707 1.535 1 98.5 112 VAL A C 1
ATOM 897 O O . VAL A 1 112 ? 21.219 6.75 2.086 1 98.5 112 VAL A O 1
ATOM 900 N N . TYR A 1 113 ? 21.016 4.562 2.131 1 98.12 113 TYR A N 1
ATOM 901 C CA . TYR A 1 113 ? 21.281 4.48 3.559 1 98.12 113 TYR A CA 1
ATOM 902 C C . TYR A 1 113 ? 22.75 4.133 3.812 1 98.12 113 TYR A C 1
ATOM 904 O O . TYR A 1 113 ? 23.297 4.438 4.879 1 98.12 113 TYR A O 1
ATOM 912 N N . LEU A 1 114 ? 23.391 3.645 2.846 1 98.06 114 LEU A N 1
ATOM 913 C CA . LEU A 1 114 ? 24.766 3.189 2.994 1 98.06 114 LEU A CA 1
ATOM 914 C C . LEU A 1 114 ? 25.688 4.352 3.348 1 98.06 114 LEU A C 1
ATOM 916 O O . LEU A 1 114 ? 26.516 4.238 4.254 1 98.06 114 LEU A O 1
ATOM 920 N N . PRO A 1 115 ? 25.609 5.492 2.684 1 97.12 115 PRO A N 1
ATOM 921 C CA . PRO A 1 115 ? 26.547 6.562 3.025 1 97.12 115 PRO A CA 1
ATOM 922 C C . PRO A 1 115 ? 26.375 7.066 4.457 1 97.12 115 PRO A C 1
ATOM 924 O O . PRO A 1 115 ? 27.344 7.477 5.094 1 97.12 115 PRO A O 1
ATOM 927 N N . GLY A 1 116 ? 25.188 7.031 4.941 1 95.31 116 GLY A N 1
ATOM 928 C CA . GLY A 1 116 ? 24.984 7.387 6.336 1 95.31 116 GLY A CA 1
ATOM 929 C C . GLY A 1 116 ? 25.719 6.465 7.301 1 95.31 116 GLY A C 1
ATOM 930 O O . GLY A 1 116 ? 26.266 6.922 8.305 1 95.31 116 GLY A O 1
ATOM 931 N N . LEU A 1 117 ? 25.672 5.289 7.039 1 96.25 117 LEU A N 1
ATOM 932 C CA . LEU A 1 117 ? 26.375 4.305 7.867 1 96.25 117 LEU A CA 1
ATOM 933 C C . LEU A 1 117 ? 27.875 4.461 7.746 1 96.25 117 LEU A C 1
ATOM 935 O O . LEU A 1 117 ? 28.594 4.379 8.742 1 96.25 117 LEU A O 1
ATOM 939 N N . LEU A 1 118 ? 28.312 4.715 6.539 1 96.06 118 LEU A N 1
ATOM 940 C CA . LEU A 1 118 ? 29.734 4.957 6.324 1 96.06 118 LEU A CA 1
ATOM 941 C C . LEU A 1 118 ? 30.188 6.195 7.082 1 96.06 118 LEU A C 1
ATOM 943 O O . LEU A 1 118 ? 31.281 6.203 7.676 1 96.06 118 LEU A O 1
ATOM 947 N N . ALA A 1 119 ? 29.406 7.207 7.012 1 94.81 119 ALA A N 1
ATOM 948 C CA . ALA A 1 119 ? 29.719 8.43 7.75 1 94.81 119 ALA A CA 1
ATOM 949 C C . ALA A 1 119 ? 29.797 8.164 9.25 1 94.81 119 ALA A C 1
ATOM 951 O O . ALA A 1 119 ? 30.703 8.656 9.93 1 94.81 119 ALA A O 1
ATOM 952 N N . ALA A 1 120 ? 28.891 7.387 9.75 1 94.19 120 ALA A N 1
ATOM 953 C CA . ALA A 1 120 ? 28.891 7.043 11.172 1 94.19 120 ALA A CA 1
ATOM 954 C C . ALA A 1 120 ? 30.141 6.254 11.555 1 94.19 120 ALA A C 1
ATOM 956 O O . ALA A 1 120 ? 30.766 6.527 12.578 1 94.19 120 ALA A O 1
ATOM 957 N N . MET A 1 121 ? 30.516 5.348 10.773 1 94.5 121 MET A N 1
ATOM 958 C CA . MET A 1 121 ? 31.703 4.543 11.031 1 94.5 121 MET A CA 1
ATOM 959 C C . MET A 1 121 ? 32.969 5.402 10.984 1 94.5 121 MET A C 1
ATOM 961 O O . MET A 1 121 ? 33.875 5.223 11.797 1 94.5 121 MET A O 1
ATOM 965 N N . LEU A 1 122 ? 32.938 6.27 10.078 1 93.5 122 LEU A N 1
ATOM 966 C CA . LEU A 1 122 ? 34.094 7.172 9.969 1 93.5 122 LEU A CA 1
ATOM 967 C C . LEU A 1 122 ? 34.188 8.086 11.188 1 93.5 122 LEU A C 1
ATOM 969 O O . LEU A 1 122 ? 35.281 8.32 11.703 1 93.5 122 LEU A O 1
ATOM 973 N N . GLN A 1 123 ? 33.094 8.547 11.555 1 93.12 123 GLN A N 1
ATOM 974 C CA . GLN A 1 123 ? 33.062 9.383 12.75 1 93.12 123 GLN A CA 1
ATOM 975 C C . GLN A 1 123 ? 33.5 8.609 13.984 1 93.12 123 GLN A C 1
ATOM 977 O O . GLN A 1 123 ? 34.219 9.133 14.828 1 93.12 123 GLN A O 1
ATOM 982 N N . LEU A 1 124 ? 33.062 7.414 14.148 1 91.88 124 LEU A N 1
ATOM 983 C CA . LEU A 1 124 ? 33.438 6.562 15.266 1 91.88 124 LEU A CA 1
ATOM 984 C C . LEU A 1 124 ? 34.938 6.273 15.219 1 91.88 124 LEU A C 1
ATOM 986 O O . LEU A 1 124 ? 35.625 6.273 16.25 1 91.88 124 LEU A O 1
ATOM 990 N N . HIS A 1 125 ? 35.406 6.047 14.086 1 92.12 125 HIS A N 1
ATOM 991 C CA . HIS A 1 125 ? 36.812 5.758 13.922 1 92.12 125 HIS A CA 1
ATOM 992 C C . HIS A 1 125 ? 37.688 6.988 14.219 1 92.12 125 HIS A C 1
ATOM 994 O O . HIS A 1 125 ? 38.688 6.887 14.898 1 92.12 125 HIS A O 1
ATOM 1000 N N . ARG A 1 126 ? 37.25 8.148 13.758 1 91.19 126 ARG A N 1
ATOM 1001 C CA . ARG A 1 126 ? 37.969 9.383 13.945 1 91.19 126 ARG A CA 1
ATOM 1002 C C . ARG A 1 126 ? 37.781 9.93 15.352 1 91.19 126 ARG A C 1
ATOM 1004 O O . ARG A 1 126 ? 38.688 10.617 15.883 1 91.19 126 ARG A O 1
ATOM 1011 N N . GLY A 1 127 ? 36.625 9.719 15.945 1 89.62 127 GLY A N 1
ATOM 1012 C CA . GLY A 1 127 ? 36.312 10.188 17.297 1 89.62 127 GLY A CA 1
ATOM 1013 C C . GLY A 1 127 ? 35.969 11.672 17.344 1 89.62 127 GLY A C 1
ATOM 1014 O O . GLY A 1 127 ? 36.219 12.32 18.375 1 89.62 127 GLY A O 1
ATOM 1015 N N . THR A 1 128 ? 35.719 12.211 16.188 1 84.62 128 THR A N 1
ATOM 1016 C CA . THR A 1 128 ? 35.375 13.633 16.141 1 84.62 128 THR A CA 1
ATOM 1017 C C . THR A 1 128 ? 34.375 13.914 15.023 1 84.62 128 THR A C 1
ATOM 1019 O O . THR A 1 128 ? 34.375 13.234 14 1 84.62 128 THR A O 1
ATOM 1022 N N . LYS A 1 129 ? 33.5 14.812 15.242 1 87.75 129 LYS A N 1
ATOM 1023 C CA . LYS A 1 129 ? 32.531 15.242 14.219 1 87.75 129 LYS A CA 1
ATOM 1024 C C . LYS A 1 129 ? 33.094 16.391 13.391 1 87.75 129 LYS A C 1
ATOM 1026 O O . LYS A 1 129 ? 32.531 16.766 12.359 1 87.75 129 LYS A O 1
ATOM 1031 N N . TYR A 1 130 ? 34.25 17.047 13.805 1 85.5 130 TYR A N 1
ATOM 1032 C CA . TYR A 1 130 ? 34.75 18.297 13.242 1 85.5 130 TYR A CA 1
ATOM 1033 C C . TYR A 1 130 ? 35.562 18.031 11.984 1 85.5 130 TYR A C 1
ATOM 1035 O O . TYR A 1 130 ? 35.875 18.953 11.227 1 85.5 130 TYR A O 1
ATOM 1043 N N . ARG A 1 131 ? 36.031 16.812 11.828 1 88.81 131 ARG A N 1
ATOM 1044 C CA . ARG A 1 131 ? 36.719 16.484 10.578 1 88.81 131 ARG A CA 1
ATOM 1045 C C . ARG A 1 131 ? 35.719 16.328 9.43 1 88.81 131 ARG A C 1
ATOM 1047 O O . ARG A 1 131 ? 34.75 15.562 9.539 1 88.81 131 ARG A O 1
ATOM 1054 N N . ARG A 1 132 ? 36.031 17.047 8.43 1 90.94 132 ARG A N 1
ATOM 1055 C CA . ARG A 1 132 ? 35.125 17.031 7.277 1 90.94 132 ARG A CA 1
ATOM 1056 C C . ARG A 1 132 ? 35.125 15.664 6.594 1 90.94 132 ARG A C 1
ATOM 1058 O O . ARG A 1 132 ? 36.188 15 6.535 1 90.94 132 ARG A O 1
ATOM 1065 N N . PHE A 1 133 ? 33.969 15.312 6.059 1 93 133 PHE A N 1
ATOM 1066 C CA . PHE A 1 133 ? 33.875 14.07 5.297 1 93 133 PHE A CA 1
ATOM 1067 C C . PHE A 1 133 ? 34.562 14.195 3.955 1 93 133 PHE A C 1
ATOM 1069 O O . PHE A 1 133 ? 34.656 15.289 3.385 1 93 133 PHE A O 1
ATOM 1076 N N . PRO A 1 134 ? 35.188 13.125 3.529 1 94.19 134 PRO A N 1
ATOM 1077 C CA . PRO A 1 134 ? 35.719 13.148 2.162 1 94.19 134 PRO A CA 1
ATOM 1078 C C . PRO A 1 134 ? 34.656 13.602 1.138 1 94.19 134 PRO A C 1
ATOM 1080 O O . PRO A 1 134 ? 33.469 13.352 1.318 1 94.19 134 PRO A O 1
ATOM 1083 N N . ALA A 1 135 ? 35.062 14.211 0.02 1 94.62 135 ALA A N 1
ATOM 1084 C CA . ALA A 1 135 ? 34.219 14.828 -0.983 1 94.62 135 ALA A CA 1
ATOM 1085 C C . ALA A 1 135 ? 33.25 13.805 -1.595 1 94.62 135 ALA A C 1
ATOM 1087 O O . ALA A 1 135 ? 32.094 14.109 -1.854 1 94.62 135 ALA A O 1
ATOM 1088 N N . TRP A 1 136 ? 33.781 12.625 -1.857 1 94.5 136 TRP A N 1
ATOM 1089 C CA . TRP A 1 136 ? 32.938 11.609 -2.48 1 94.5 136 TRP A CA 1
ATOM 1090 C C . TRP A 1 136 ? 31.828 11.195 -1.548 1 94.5 136 TRP A C 1
ATOM 1092 O O . TRP A 1 136 ? 30.703 10.938 -1.996 1 94.5 136 TRP A O 1
ATOM 1102 N N . LEU A 1 137 ? 32.031 11.086 -0.274 1 96.31 137 LEU A N 1
ATOM 1103 C CA . LEU A 1 137 ? 31.016 10.727 0.697 1 96.31 137 LEU A CA 1
ATOM 1104 C C . LEU A 1 137 ? 30 11.859 0.863 1 96.31 137 LEU A C 1
ATOM 1106 O O . LEU A 1 137 ? 28.797 11.617 0.918 1 96.31 137 LEU A O 1
ATOM 1110 N N . ALA A 1 138 ? 30.531 13.086 0.927 1 95.31 138 ALA A N 1
ATOM 1111 C CA . ALA A 1 138 ? 29.656 14.25 1.01 1 95.31 138 ALA A CA 1
ATOM 1112 C C . ALA A 1 138 ? 28.766 14.352 -0.225 1 95.31 138 ALA A C 1
ATOM 1114 O O . ALA A 1 138 ? 27.578 14.656 -0.115 1 95.31 138 ALA A O 1
ATOM 1115 N N . GLY A 1 139 ? 29.375 14.094 -1.35 1 95.06 139 GLY A N 1
ATOM 1116 C CA . GLY A 1 139 ? 28.594 14.078 -2.58 1 95.06 139 GLY A CA 1
ATOM 1117 C C . GLY A 1 139 ? 27.516 13.008 -2.59 1 95.06 139 GLY A C 1
ATOM 1118 O O . GLY A 1 139 ? 26.391 13.266 -3.002 1 95.06 139 GLY A O 1
ATOM 1119 N N . TRP A 1 140 ? 27.859 11.828 -2.189 1 96.81 140 TRP A N 1
ATOM 1120 C CA . TRP A 1 140 ? 26.922 10.719 -2.084 1 96.81 140 TRP A CA 1
ATOM 1121 C C . TRP A 1 140 ? 25.766 11.07 -1.137 1 96.81 140 TRP A C 1
ATOM 1123 O O . TRP A 1 140 ? 24.594 10.844 -1.459 1 96.81 140 TRP A O 1
ATOM 1133 N N . MET A 1 141 ? 26.031 11.664 -0.061 1 95.94 141 MET A N 1
ATOM 1134 C CA . MET A 1 141 ? 25.031 12.031 0.936 1 95.94 141 MET A CA 1
ATOM 1135 C C . MET A 1 141 ? 24.094 13.102 0.389 1 95.94 141 MET A C 1
ATOM 1137 O O . MET A 1 141 ? 22.922 13.164 0.771 1 95.94 141 MET A O 1
ATOM 1141 N N . SER A 1 142 ? 24.531 13.875 -0.538 1 94.94 142 SER A N 1
ATOM 1142 C CA . SER A 1 142 ? 23.766 15.008 -1.032 1 94.94 142 SER A CA 1
ATOM 1143 C C . SER A 1 142 ? 22.734 14.57 -2.076 1 94.94 142 SER A C 1
ATOM 1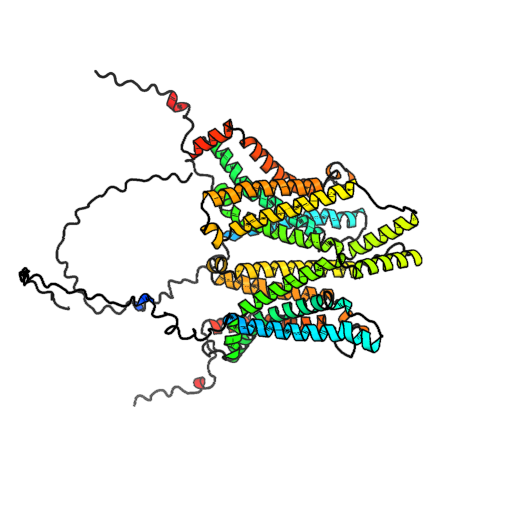145 O O . SER A 1 142 ? 21.812 15.32 -2.408 1 94.94 142 SER A O 1
ATOM 1147 N N . VAL A 1 143 ? 22.859 13.32 -2.549 1 96.56 143 VAL A N 1
ATOM 1148 C CA . VAL A 1 143 ? 21.953 12.906 -3.623 1 96.56 143 VAL A CA 1
ATOM 1149 C C . VAL A 1 143 ? 21.031 11.805 -3.127 1 96.56 143 VAL A C 1
ATOM 1151 O O . VAL A 1 143 ? 20.344 11.156 -3.922 1 96.56 143 VAL A O 1
ATOM 1154 N N . ARG A 1 144 ? 20.938 11.547 -1.867 1 96.56 144 ARG A N 1
ATOM 1155 C CA . ARG A 1 144 ? 20.172 10.461 -1.277 1 96.56 144 ARG A CA 1
ATOM 1156 C C . ARG A 1 144 ? 18.688 10.609 -1.59 1 96.56 144 ARG A C 1
ATOM 1158 O O . ARG A 1 144 ? 18 9.617 -1.851 1 96.56 144 ARG A O 1
ATOM 1165 N N . LYS A 1 145 ? 18.219 11.789 -1.554 1 96.12 145 LYS A N 1
ATOM 1166 C CA . LYS A 1 145 ? 16.812 12.023 -1.846 1 96.12 145 LYS A CA 1
ATOM 1167 C C . LYS A 1 145 ? 16.453 11.57 -3.26 1 96.12 145 LYS A C 1
ATOM 1169 O O . LYS A 1 145 ? 15.453 10.883 -3.463 1 96.12 145 LYS A O 1
ATOM 1174 N N . GLN A 1 146 ? 17.281 11.961 -4.227 1 97.5 146 GLN A N 1
ATOM 1175 C CA . GLN A 1 146 ? 17.047 11.602 -5.621 1 97.5 146 GLN A CA 1
ATOM 1176 C C . GLN A 1 146 ? 17.125 10.094 -5.82 1 97.5 146 GLN A C 1
ATOM 1178 O O . GLN A 1 146 ? 16.312 9.508 -6.535 1 97.5 146 GLN A O 1
ATOM 1183 N N . LEU A 1 147 ? 18.047 9.484 -5.172 1 98.5 147 LEU A N 1
ATOM 1184 C CA . LEU A 1 147 ? 18.172 8.031 -5.262 1 98.5 147 LEU A CA 1
ATOM 1185 C C . LEU A 1 147 ? 16.938 7.336 -4.695 1 98.5 147 LEU A C 1
ATOM 1187 O O . LEU A 1 147 ? 16.453 6.367 -5.273 1 98.5 147 LEU A O 1
ATOM 1191 N N . GLY A 1 148 ? 16.516 7.887 -3.598 1 98.44 148 GLY A N 1
ATOM 1192 C CA . GLY A 1 148 ? 15.32 7.332 -2.99 1 98.44 148 GLY A CA 1
ATOM 1193 C C . GLY A 1 148 ? 14.086 7.469 -3.867 1 98.44 148 GLY A C 1
ATOM 1194 O O . GLY A 1 148 ? 13.289 6.539 -3.969 1 98.44 148 GLY A O 1
ATOM 1195 N N . LEU A 1 149 ? 13.93 8.586 -4.473 1 98.38 149 LEU A N 1
ATOM 1196 C CA . LEU A 1 149 ? 12.789 8.828 -5.355 1 98.38 149 LEU A CA 1
ATOM 1197 C C . LEU A 1 149 ? 12.852 7.918 -6.582 1 98.38 149 LEU A C 1
ATOM 1199 O O . LEU A 1 149 ? 11.82 7.43 -7.047 1 98.38 149 LEU A O 1
ATOM 1203 N N . LEU A 1 150 ? 14.008 7.711 -7.078 1 98.75 150 LEU A N 1
ATOM 1204 C CA . LEU A 1 150 ? 14.18 6.805 -8.211 1 98.75 150 LEU A CA 1
ATOM 1205 C C . LEU A 1 150 ? 13.891 5.363 -7.793 1 98.75 150 LEU A C 1
ATOM 1207 O O . LEU A 1 150 ? 13.32 4.594 -8.57 1 98.75 150 LEU A O 1
ATOM 1211 N N . SER A 1 151 ? 14.328 5.008 -6.602 1 98.88 151 SER A N 1
ATOM 1212 C CA . SER A 1 151 ? 13.984 3.695 -6.066 1 98.88 151 SER A CA 1
ATOM 1213 C C . SER A 1 151 ? 12.469 3.498 -6.016 1 98.88 151 SER A C 1
ATOM 1215 O O . SER A 1 151 ? 11.961 2.467 -6.457 1 98.88 151 SER A O 1
ATOM 1217 N N . PHE A 1 152 ? 11.797 4.496 -5.535 1 98.88 152 PHE A N 1
ATOM 1218 C CA . PHE A 1 152 ? 10.336 4.438 -5.473 1 98.88 152 PHE A CA 1
ATOM 1219 C C . PHE A 1 152 ? 9.742 4.32 -6.871 1 98.88 152 PHE A C 1
ATOM 1221 O O . PHE A 1 152 ? 8.82 3.529 -7.094 1 98.88 152 PHE A O 1
ATOM 1228 N N . TYR A 1 153 ? 10.227 5.105 -7.777 1 98.81 153 TYR A N 1
ATOM 1229 C CA . TYR A 1 153 ? 9.75 5.09 -9.156 1 98.81 153 TYR A CA 1
ATOM 1230 C C . TYR A 1 153 ? 9.883 3.697 -9.758 1 98.81 153 TYR A C 1
ATOM 1232 O O . TYR A 1 153 ? 8.938 3.176 -10.352 1 98.81 153 TYR A O 1
ATOM 1240 N N . LEU A 1 154 ? 10.969 3.098 -9.633 1 98.94 154 LEU A N 1
ATOM 1241 C CA . LEU A 1 154 ? 11.211 1.771 -10.188 1 98.94 154 LEU A CA 1
ATOM 1242 C C . LEU A 1 154 ? 10.375 0.719 -9.477 1 98.94 154 LEU A C 1
ATOM 1244 O O . LEU A 1 154 ? 9.938 -0.258 -10.086 1 98.94 154 LEU A O 1
ATOM 1248 N N . ALA A 1 155 ? 10.172 0.894 -8.156 1 98.88 155 ALA A N 1
ATOM 1249 C CA . ALA A 1 155 ? 9.289 -0.004 -7.418 1 98.88 155 ALA A CA 1
ATOM 1250 C C . ALA A 1 155 ? 7.863 0.053 -7.965 1 98.88 155 ALA A C 1
ATOM 1252 O O . ALA A 1 155 ? 7.188 -0.975 -8.062 1 98.88 155 ALA A O 1
ATOM 1253 N N . CYS A 1 156 ? 7.387 1.233 -8.32 1 98.69 156 CYS A N 1
ATOM 1254 C CA . CYS A 1 156 ? 6.066 1.382 -8.922 1 98.69 156 CYS A CA 1
ATOM 1255 C C . CYS A 1 156 ? 5.988 0.642 -10.25 1 98.69 156 CYS A C 1
ATOM 1257 O O . CYS A 1 156 ? 5.012 -0.065 -10.516 1 98.69 156 CYS A O 1
ATOM 1259 N N . LEU A 1 157 ? 7.004 0.782 -11.031 1 98.62 157 LEU A N 1
ATOM 1260 C CA . LEU A 1 157 ? 7.031 0.081 -12.312 1 98.62 157 LEU A CA 1
ATOM 1261 C C . LEU A 1 157 ? 7.027 -1.43 -12.102 1 98.62 157 LEU A C 1
ATOM 1263 O O . LEU A 1 157 ? 6.305 -2.154 -12.789 1 98.62 157 LEU A O 1
ATOM 1267 N N . HIS A 1 158 ? 7.805 -1.874 -11.18 1 98.69 158 HIS A N 1
ATOM 1268 C CA . HIS A 1 158 ? 7.836 -3.291 -10.836 1 98.69 158 HIS A CA 1
ATOM 1269 C C . HIS A 1 158 ? 6.449 -3.793 -10.445 1 98.69 158 HIS A C 1
ATOM 1271 O O . HIS A 1 158 ? 6.016 -4.852 -10.906 1 98.69 158 HIS A O 1
ATOM 1277 N N . ALA A 1 159 ? 5.797 -3.02 -9.602 1 98.31 159 ALA A N 1
ATOM 1278 C CA . ALA A 1 159 ? 4.453 -3.402 -9.18 1 98.31 159 ALA A CA 1
ATOM 1279 C C . ALA A 1 159 ? 3.512 -3.51 -10.375 1 98.31 159 ALA A C 1
ATOM 1281 O O . ALA A 1 159 ? 2.736 -4.465 -10.477 1 98.31 159 ALA A O 1
ATOM 1282 N N . LEU A 1 160 ? 3.557 -2.59 -11.336 1 97.38 160 LEU A N 1
ATOM 1283 C CA . LEU A 1 160 ? 2.705 -2.6 -12.516 1 97.38 160 LEU A CA 1
ATOM 1284 C C . LEU A 1 160 ? 3.02 -3.799 -13.406 1 97.38 160 LEU A C 1
ATOM 1286 O O . LEU A 1 160 ? 2.107 -4.488 -13.875 1 97.38 160 LEU A O 1
ATOM 1290 N N . TYR A 1 161 ? 4.281 -4.008 -13.586 1 97.62 161 TYR A N 1
ATOM 1291 C CA . TYR A 1 161 ? 4.684 -5.16 -14.375 1 97.62 161 TYR A CA 1
ATOM 1292 C C . TYR A 1 161 ? 4.215 -6.461 -13.734 1 97.62 161 TYR A C 1
ATOM 1294 O O . TYR A 1 161 ? 3.787 -7.383 -14.43 1 97.62 161 TYR A O 1
ATOM 1302 N N . SER A 1 162 ? 4.293 -6.527 -12.422 1 96.81 162 SER A N 1
ATOM 1303 C CA . SER A 1 162 ? 3.895 -7.73 -11.695 1 96.81 162 SER A CA 1
ATOM 1304 C C . SER A 1 162 ? 2.385 -7.934 -11.742 1 96.81 162 SER A C 1
ATOM 1306 O O . SER A 1 162 ? 1.906 -9.055 -11.914 1 96.81 162 SER A O 1
ATOM 1308 N N . LEU A 1 163 ? 1.656 -6.852 -11.641 1 95.94 163 LEU A N 1
ATOM 1309 C CA . LEU A 1 163 ? 0.199 -6.922 -11.609 1 95.94 163 LEU A CA 1
ATOM 1310 C C . LEU A 1 163 ? -0.358 -7.328 -12.969 1 95.94 163 LEU A C 1
ATOM 1312 O O . LEU A 1 163 ? -1.49 -7.805 -13.062 1 95.94 163 LEU A O 1
ATOM 1316 N N . CYS A 1 164 ? 0.392 -7.23 -14 1 94.44 164 CYS A N 1
ATOM 1317 C CA . CYS A 1 164 ? -0.07 -7.574 -15.344 1 94.44 164 CYS A CA 1
ATOM 1318 C C . CYS A 1 164 ? 0.141 -9.055 -15.633 1 94.44 164 CYS A C 1
ATOM 1320 O O . CYS A 1 164 ? -0.226 -9.539 -16.703 1 94.44 164 CYS A O 1
ATOM 1322 N N . TYR A 1 165 ? 0.607 -9.766 -14.695 1 90.56 165 TYR A N 1
ATOM 1323 C CA . TYR A 1 165 ? 0.995 -11.148 -14.906 1 90.56 165 TYR A CA 1
ATOM 1324 C C . TYR A 1 165 ? -0.187 -11.977 -15.398 1 90.56 165 TYR A C 1
ATOM 1326 O O . TYR A 1 165 ? -0.086 -12.672 -16.406 1 90.56 165 TYR A O 1
ATOM 1334 N N . PRO A 1 166 ? -1.337 -11.828 -14.742 1 91.19 166 PRO A N 1
ATOM 1335 C CA . PRO A 1 166 ? -2.453 -12.68 -15.164 1 91.19 166 PRO A CA 1
ATOM 1336 C C . PRO A 1 166 ? -3.016 -12.281 -16.531 1 91.19 166 PRO A C 1
ATOM 1338 O O . PRO A 1 166 ? -3.717 -13.07 -17.172 1 91.19 166 PRO A O 1
ATOM 1341 N N . MET A 1 167 ? -2.666 -11.172 -17.047 1 92.06 167 MET A N 1
ATOM 1342 C CA . MET A 1 167 ? -3.197 -10.688 -18.312 1 92.06 167 MET A CA 1
ATOM 1343 C C . MET A 1 167 ? -2.359 -11.188 -19.484 1 92.06 167 MET A C 1
ATOM 1345 O O . MET A 1 167 ? -2.787 -11.117 -20.641 1 92.06 167 MET A O 1
ATOM 1349 N N . ARG A 1 168 ? -1.205 -11.688 -19.188 1 92.88 168 ARG A N 1
ATOM 1350 C CA . ARG A 1 168 ? -0.292 -12.125 -20.234 1 92.88 168 ARG A CA 1
ATOM 1351 C C . ARG A 1 168 ? -0.802 -13.398 -20.906 1 92.88 168 ARG A C 1
ATOM 1353 O O . ARG A 1 168 ? -1.271 -14.32 -20.219 1 92.88 168 ARG A O 1
ATOM 1360 N N . ARG A 1 169 ? -0.635 -13.414 -22.234 1 94.38 169 ARG A N 1
ATOM 1361 C CA . ARG A 1 169 ? -1.057 -14.594 -22.984 1 94.38 169 ARG A CA 1
ATOM 1362 C C . ARG A 1 169 ? -0.174 -15.797 -22.656 1 94.38 169 ARG A C 1
ATOM 1364 O O . ARG A 1 169 ? -0.656 -16.922 -22.578 1 94.38 169 ARG A O 1
ATOM 1371 N N . SER A 1 170 ? 1.069 -15.57 -22.484 1 93.12 170 SER A N 1
ATOM 1372 C CA . SER A 1 170 ? 1.973 -16.656 -22.109 1 93.12 170 SER A CA 1
ATOM 1373 C C . SER A 1 170 ? 1.531 -17.344 -20.828 1 93.12 170 SER A C 1
ATOM 1375 O O . SER A 1 170 ? 1.555 -18.562 -20.719 1 93.12 170 SER A O 1
ATOM 1377 N N . TYR A 1 171 ? 1.081 -16.562 -19.891 1 92.75 171 TYR A N 1
ATOM 1378 C CA . TYR A 1 171 ? 0.622 -17.094 -18.625 1 92.75 171 TYR A CA 1
ATOM 1379 C C . TYR A 1 171 ? -0.694 -17.844 -18.797 1 92.75 171 TYR A C 1
ATOM 1381 O O . TYR A 1 171 ? -0.869 -18.938 -18.25 1 92.75 171 TYR A O 1
ATOM 1389 N N . ARG A 1 172 ? -1.598 -17.328 -19.516 1 93.31 172 ARG A N 1
ATOM 1390 C CA . ARG A 1 172 ? -2.895 -17.969 -19.719 1 93.31 172 ARG A CA 1
ATOM 1391 C C . ARG A 1 172 ? -2.74 -19.312 -20.422 1 93.31 172 ARG A C 1
ATOM 1393 O O . ARG A 1 172 ? -3.418 -20.281 -20.062 1 93.31 172 ARG A O 1
ATOM 1400 N N . TYR A 1 173 ? -1.811 -19.359 -21.359 1 95.56 173 TYR A N 1
ATOM 1401 C CA . TYR A 1 173 ? -1.565 -20.625 -22.031 1 95.56 173 TYR A CA 1
ATOM 1402 C C . TYR A 1 173 ? -0.956 -21.641 -21.078 1 95.56 173 TYR A C 1
ATOM 1404 O O . TYR A 1 173 ? -1.278 -22.828 -21.125 1 95.56 173 TYR A O 1
ATOM 1412 N N . LYS A 1 174 ? -0.158 -21.172 -20.234 1 93.44 174 LYS A N 1
ATOM 1413 C CA . LYS A 1 174 ? 0.445 -22.078 -19.25 1 93.44 174 LYS A CA 1
ATOM 1414 C C . LYS A 1 174 ? -0.612 -22.656 -18.312 1 93.44 174 LYS A C 1
ATOM 1416 O O . LYS A 1 174 ? -0.589 -23.844 -18.016 1 93.44 174 LYS A O 1
ATOM 1421 N N . VAL A 1 175 ? -1.548 -21.828 -17.891 1 94.25 175 VAL A N 1
ATOM 1422 C CA . VAL A 1 175 ? -2.609 -22.281 -17 1 94.25 175 VAL A CA 1
ATOM 1423 C C . VAL A 1 175 ? -3.48 -23.312 -17.703 1 94.25 175 VAL A C 1
ATOM 1425 O O . VAL A 1 175 ? -3.867 -24.312 -17.094 1 94.25 175 VAL A O 1
ATOM 1428 N N . LEU A 1 176 ? -3.729 -23.078 -18.953 1 94.75 176 LEU A N 1
ATOM 1429 C CA . LEU A 1 176 ? -4.504 -24.031 -19.734 1 94.75 176 LEU A CA 1
ATOM 1430 C C . LEU A 1 176 ? -3.773 -25.375 -19.844 1 94.75 176 LEU A C 1
ATOM 1432 O O . LEU A 1 176 ? -4.391 -26.438 -19.703 1 94.75 176 LEU A O 1
ATOM 1436 N N . ASN A 1 177 ? -2.498 -25.266 -20.016 1 96 177 ASN A N 1
ATOM 1437 C CA . ASN A 1 177 ? -1.702 -26.484 -20.094 1 96 177 ASN A CA 1
ATOM 1438 C C . ASN A 1 177 ? -1.683 -27.219 -18.75 1 96 177 ASN A C 1
ATOM 1440 O O . ASN A 1 177 ? -1.745 -28.453 -18.719 1 96 177 ASN A O 1
ATOM 1444 N N . TRP A 1 178 ? -1.617 -26.531 -17.719 1 95.38 178 TRP A N 1
ATOM 1445 C CA . TRP A 1 178 ? -1.648 -27.141 -16.406 1 95.38 178 TRP A CA 1
ATOM 1446 C C . TRP A 1 178 ? -2.986 -27.828 -16.156 1 95.38 178 TRP A C 1
ATOM 1448 O O . TRP A 1 178 ? -3.029 -28.922 -15.586 1 95.38 178 TRP A O 1
ATOM 1458 N N . ALA A 1 179 ? -4.059 -27.188 -16.516 1 95.38 179 ALA A N 1
ATOM 1459 C CA . ALA A 1 179 ? -5.383 -27.781 -16.359 1 95.38 179 ALA A CA 1
ATOM 1460 C C . ALA A 1 179 ? -5.5 -29.078 -17.156 1 95.38 179 ALA A C 1
ATOM 1462 O O . ALA A 1 179 ? -6.035 -30.078 -16.656 1 95.38 179 ALA A O 1
ATOM 1463 N N . TYR A 1 180 ? -4.984 -29 -18.359 1 95.62 180 TYR A N 1
ATOM 1464 C CA . TYR A 1 180 ? -5.008 -30.188 -19.219 1 95.62 180 TYR A CA 1
ATOM 1465 C C . TYR A 1 180 ? -4.254 -31.344 -18.562 1 95.62 180 TYR A C 1
ATOM 1467 O O . TYR A 1 180 ? -4.754 -32.469 -18.516 1 95.62 180 TYR A O 1
ATOM 1475 N N . GLN A 1 181 ? -3.09 -31.047 -18.047 1 96 181 GLN A N 1
ATOM 1476 C CA . GLN A 1 181 ? -2.273 -32.062 -17.391 1 96 181 GLN A CA 1
ATOM 1477 C C . GLN A 1 181 ? -2.963 -32.594 -16.141 1 96 181 GLN A C 1
ATOM 1479 O O . GLN A 1 181 ? -2.895 -33.812 -15.852 1 96 181 GLN A O 1
ATOM 1484 N N . GLN A 1 182 ? -3.625 -31.734 -15.398 1 95.56 182 GLN A N 1
ATOM 1485 C CA . GLN A 1 182 ? -4.332 -32.125 -14.18 1 95.56 182 GLN A CA 1
ATOM 1486 C C . GLN A 1 182 ? -5.445 -33.125 -14.5 1 95.56 182 GLN A C 1
ATOM 1488 O O . GLN A 1 182 ? -5.648 -34.094 -13.758 1 95.56 182 GLN A O 1
ATOM 1493 N N . VAL A 1 183 ? -6.129 -32.938 -15.555 1 94.88 183 VAL A N 1
ATOM 1494 C CA . VAL A 1 183 ? -7.215 -33.812 -15.977 1 94.88 183 VAL A CA 1
ATOM 1495 C C . VAL A 1 183 ? -6.645 -35.156 -16.453 1 94.88 183 VAL A C 1
ATOM 1497 O O . VAL A 1 183 ? -7.152 -36.219 -16.094 1 94.88 183 VAL A O 1
ATOM 1500 N N . GLN A 1 184 ? -5.621 -35.094 -17.219 1 95.38 184 GLN A N 1
ATOM 1501 C CA . GLN A 1 184 ? -5 -36.281 -17.766 1 95.38 184 GLN A CA 1
ATOM 1502 C C . GLN A 1 184 ? -4.449 -37.188 -16.641 1 95.38 184 GLN A C 1
ATOM 1504 O O . GLN A 1 184 ? -4.527 -38.406 -16.719 1 95.38 184 GLN A O 1
ATOM 1509 N N . GLN A 1 185 ? -3.928 -36.531 -15.633 1 96.06 185 GLN A N 1
ATOM 1510 C CA . GLN A 1 185 ? -3.318 -37.25 -14.531 1 96.06 185 GLN A CA 1
ATOM 1511 C C . GLN A 1 185 ? -4.359 -37.625 -13.477 1 96.06 185 GLN A C 1
ATOM 1513 O O . GLN A 1 185 ? -4.039 -38.312 -12.492 1 96.06 185 GLN A O 1
ATOM 1518 N N . LYS A 1 186 ? -5.582 -37.188 -13.57 1 94 186 LYS A N 1
ATOM 1519 C CA . LYS A 1 186 ? -6.691 -37.469 -12.664 1 94 186 LYS A CA 1
ATOM 1520 C C . LYS A 1 186 ? -6.383 -36.969 -11.25 1 94 186 LYS A C 1
ATOM 1522 O O . LYS A 1 186 ? -6.637 -37.688 -10.273 1 94 186 LYS A O 1
ATOM 1527 N N . LYS A 1 187 ? -5.695 -35.969 -11.266 1 94.06 187 LYS A N 1
ATOM 1528 C CA . LYS A 1 187 ? -5.426 -35.312 -9.984 1 94.06 187 LYS A CA 1
ATOM 1529 C C . LYS A 1 187 ? -6.539 -34.344 -9.609 1 94.06 187 LYS A C 1
ATOM 1531 O O . LYS A 1 187 ? -6.691 -33.281 -10.242 1 94.06 187 LYS A O 1
ATOM 1536 N N . GLU A 1 188 ? -7.242 -34.531 -8.57 1 91.25 188 GLU A N 1
ATOM 1537 C CA . GLU A 1 188 ? -8.43 -33.75 -8.219 1 91.25 188 GLU A CA 1
ATOM 1538 C C . GLU A 1 188 ? -8.055 -32.406 -7.59 1 91.25 188 GLU A C 1
ATOM 1540 O O . GLU A 1 188 ? -8.797 -31.438 -7.707 1 91.25 188 GLU A O 1
ATOM 1545 N N . ASP A 1 189 ? -6.934 -32.438 -6.887 1 94 189 ASP A N 1
ATOM 1546 C CA . ASP A 1 189 ? -6.566 -31.25 -6.133 1 94 189 ASP A CA 1
ATOM 1547 C C . ASP A 1 189 ? -5.168 -30.766 -6.516 1 94 189 ASP A C 1
ATOM 1549 O O . ASP A 1 189 ? -4.191 -31.5 -6.355 1 94 189 ASP A O 1
ATOM 1553 N N . ALA A 1 190 ? -5.102 -29.547 -7.012 1 93.5 190 ALA A N 1
ATOM 1554 C CA . ALA A 1 190 ? -3.846 -28.953 -7.469 1 93.5 190 ALA A CA 1
ATOM 1555 C C . ALA A 1 190 ? -3.127 -28.25 -6.32 1 93.5 190 ALA A C 1
ATOM 1557 O O . ALA A 1 190 ? -2.02 -27.734 -6.5 1 93.5 190 ALA A O 1
ATOM 1558 N N . TRP A 1 191 ? -3.555 -28.328 -5.129 1 94.56 191 TRP A N 1
ATOM 1559 C CA . TRP A 1 191 ? -3.131 -27.5 -4.008 1 94.56 191 TRP A CA 1
ATOM 1560 C C . TRP A 1 191 ? -1.734 -27.891 -3.535 1 94.56 191 TRP A C 1
ATOM 1562 O O . TRP A 1 191 ? -1.477 -29.062 -3.238 1 94.56 191 TRP A O 1
ATOM 1572 N N . VAL A 1 192 ? -0.883 -26.938 -3.504 1 94.69 192 VAL A N 1
ATOM 1573 C CA . VAL A 1 192 ? 0.433 -27.062 -2.885 1 94.69 192 VAL A CA 1
ATOM 1574 C C . VAL A 1 192 ? 0.604 -25.984 -1.818 1 94.69 192 VAL A C 1
ATOM 1576 O O . VAL A 1 192 ? 0.835 -24.812 -2.139 1 94.69 192 VAL A O 1
ATOM 1579 N N . SER A 1 193 ? 0.599 -26.312 -0.563 1 94.38 193 SE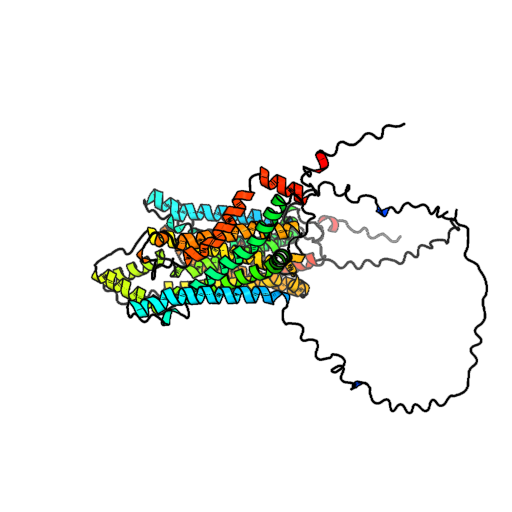R A N 1
ATOM 1580 C CA . SER A 1 193 ? 0.529 -25.391 0.569 1 94.38 193 SER A CA 1
ATOM 1581 C C . SER A 1 193 ? 1.751 -24.484 0.618 1 94.38 193 SER A C 1
ATOM 1583 O O . SER A 1 193 ? 1.629 -23.281 0.88 1 94.38 193 SER A O 1
ATOM 1585 N N . GLU A 1 194 ? 2.891 -25.031 0.407 1 94.12 194 GLU A N 1
ATOM 1586 C CA . GLU A 1 194 ? 4.125 -24.25 0.485 1 94.12 194 GLU A CA 1
ATOM 1587 C C . GLU A 1 194 ? 4.121 -23.109 -0.527 1 94.12 194 GLU A C 1
ATOM 1589 O O . GLU A 1 194 ? 4.52 -21.984 -0.207 1 94.12 194 GLU A O 1
ATOM 1594 N N . ASP A 1 195 ? 3.646 -23.391 -1.735 1 94.44 195 ASP A N 1
ATOM 1595 C CA . ASP A 1 195 ? 3.584 -22.375 -2.779 1 94.44 195 ASP A CA 1
ATOM 1596 C C . ASP A 1 195 ? 2.576 -21.281 -2.422 1 94.44 195 ASP A C 1
ATOM 1598 O O . ASP A 1 195 ? 2.816 -20.094 -2.674 1 94.44 195 ASP A O 1
ATOM 1602 N N . VAL A 1 196 ? 1.481 -21.719 -1.894 1 96.12 196 VAL A N 1
ATOM 1603 C CA . VAL A 1 196 ? 0.431 -20.781 -1.523 1 96.12 196 VAL A CA 1
ATOM 1604 C C . VAL A 1 196 ? 0.938 -19.844 -0.426 1 96.12 196 VAL A C 1
ATOM 1606 O O . VAL A 1 196 ? 0.86 -18.625 -0.558 1 96.12 196 VAL A O 1
ATOM 1609 N N . TRP A 1 197 ? 1.542 -20.406 0.635 1 95 197 TRP A N 1
ATOM 1610 C CA . TRP A 1 197 ? 2.08 -19.609 1.738 1 95 197 TRP A CA 1
ATOM 1611 C C . TRP A 1 197 ? 3.129 -18.625 1.24 1 95 197 TRP A C 1
ATOM 1613 O O . TRP A 1 197 ? 3.092 -17.438 1.588 1 95 197 TRP A O 1
ATOM 1623 N N . ARG A 1 198 ? 3.961 -19.109 0.527 1 95.38 198 ARG A N 1
ATOM 1624 C CA . ARG A 1 198 ? 5.047 -18.281 0.015 1 95.38 198 ARG A CA 1
ATOM 1625 C C . ARG A 1 198 ? 4.5 -17.094 -0.766 1 95.38 198 ARG A C 1
ATOM 1627 O O . ARG A 1 198 ? 4.898 -15.945 -0.529 1 95.38 198 ARG A O 1
ATOM 1634 N N . MET A 1 199 ? 3.572 -17.359 -1.668 1 95.69 199 MET A N 1
ATOM 1635 C CA . MET A 1 199 ? 3.062 -16.281 -2.527 1 95.69 199 MET A CA 1
ATOM 1636 C C . MET A 1 199 ? 2.256 -15.273 -1.719 1 95.69 199 MET A C 1
ATOM 1638 O O . MET A 1 199 ? 2.391 -14.07 -1.919 1 95.69 199 MET A O 1
ATOM 1642 N N . GLU A 1 200 ? 1.445 -15.734 -0.801 1 97.5 200 GLU A N 1
ATOM 1643 C CA . GLU A 1 200 ? 0.663 -14.812 0.02 1 97.5 200 GLU A CA 1
ATOM 1644 C C . GLU A 1 200 ? 1.567 -13.891 0.826 1 97.5 200 GLU A C 1
ATOM 1646 O O . GLU A 1 200 ? 1.311 -12.688 0.916 1 97.5 200 GLU A O 1
ATOM 1651 N N . ILE A 1 201 ? 2.6 -14.445 1.303 1 97.62 201 ILE A N 1
ATOM 1652 C CA . ILE A 1 201 ? 3.475 -13.68 2.184 1 97.62 201 ILE A CA 1
ATOM 1653 C C . ILE A 1 201 ? 4.277 -12.672 1.362 1 97.62 201 ILE A C 1
ATOM 1655 O O . ILE A 1 201 ? 4.32 -11.484 1.692 1 97.62 201 ILE A O 1
ATOM 1659 N N . TYR A 1 202 ? 4.898 -13.117 0.31 1 96.44 202 TYR A N 1
ATOM 1660 C CA . TYR A 1 202 ? 5.789 -12.172 -0.356 1 96.44 202 TYR A CA 1
ATOM 1661 C C . TYR A 1 202 ? 4.992 -11.094 -1.085 1 96.44 202 TYR A C 1
ATOM 1663 O O . TYR A 1 202 ? 5.461 -9.961 -1.236 1 96.44 202 TYR A O 1
ATOM 1671 N N . ILE A 1 203 ? 3.746 -11.414 -1.558 1 97.38 203 ILE A N 1
ATOM 1672 C CA . ILE A 1 203 ? 2.918 -10.375 -2.16 1 97.38 203 ILE A CA 1
ATOM 1673 C C . ILE A 1 203 ? 2.57 -9.32 -1.113 1 97.38 203 ILE A C 1
ATOM 1675 O O . ILE A 1 203 ? 2.686 -8.117 -1.37 1 97.38 203 ILE A O 1
ATOM 1679 N N . SER A 1 204 ? 2.176 -9.758 0.032 1 98.19 204 SER A N 1
ATOM 1680 C CA . SER A 1 204 ? 1.818 -8.836 1.104 1 98.19 204 SER A CA 1
ATOM 1681 C C . SER A 1 204 ? 3.012 -7.98 1.517 1 98.19 204 SER A C 1
ATOM 1683 O O . SER A 1 204 ? 2.877 -6.77 1.711 1 98.19 204 SER A O 1
ATOM 1685 N N . LEU A 1 205 ? 4.145 -8.586 1.639 1 98.56 205 LEU A N 1
ATOM 1686 C CA . LEU A 1 205 ? 5.359 -7.852 1.977 1 98.56 205 LEU A CA 1
ATOM 1687 C C . LEU A 1 205 ? 5.676 -6.809 0.912 1 98.56 205 LEU A C 1
ATOM 1689 O O . LEU A 1 205 ? 6.102 -5.695 1.234 1 98.56 205 LEU A O 1
ATOM 1693 N N . GLY A 1 206 ? 5.504 -7.18 -0.321 1 98.56 206 GLY A N 1
ATOM 1694 C CA . GLY A 1 206 ? 5.73 -6.238 -1.406 1 98.56 206 GLY A CA 1
ATOM 1695 C C . GLY A 1 206 ? 4.801 -5.039 -1.361 1 98.56 206 GLY A C 1
ATOM 1696 O O . GLY A 1 206 ? 5.238 -3.902 -1.549 1 98.56 206 GLY A O 1
ATOM 1697 N N . ILE A 1 207 ? 3.561 -5.281 -1.103 1 98.62 207 ILE A N 1
ATOM 1698 C CA . ILE A 1 207 ? 2.568 -4.215 -1.03 1 98.62 207 ILE A CA 1
ATOM 1699 C C . ILE A 1 207 ? 2.9 -3.279 0.131 1 98.62 207 ILE A C 1
ATOM 1701 O O . ILE A 1 207 ? 2.861 -2.055 -0.018 1 98.62 207 ILE A O 1
ATOM 1705 N N . MET A 1 208 ? 3.217 -3.863 1.231 1 98.5 208 MET A N 1
ATOM 1706 C CA . MET A 1 208 ? 3.564 -3.062 2.402 1 98.5 208 MET A CA 1
ATOM 1707 C C . MET A 1 208 ? 4.801 -2.213 2.133 1 98.5 208 MET A C 1
ATOM 1709 O O . MET A 1 208 ? 4.867 -1.056 2.555 1 98.5 208 MET A O 1
ATOM 1713 N N . THR A 1 209 ? 5.777 -2.812 1.456 1 98.81 209 THR A N 1
ATOM 1714 C CA . THR A 1 209 ? 6.977 -2.061 1.098 1 98.81 209 THR A CA 1
ATOM 1715 C C . THR A 1 209 ? 6.629 -0.884 0.192 1 98.81 209 THR A C 1
ATOM 1717 O O . THR A 1 209 ? 7.066 0.242 0.431 1 98.81 209 THR A O 1
ATOM 1720 N N . LEU A 1 210 ? 5.836 -1.146 -0.812 1 98.81 210 LEU A N 1
ATOM 1721 C CA . LEU A 1 210 ? 5.438 -0.097 -1.743 1 98.81 210 LEU A CA 1
ATOM 1722 C C . LEU A 1 210 ? 4.66 1.002 -1.023 1 98.81 210 LEU A C 1
ATOM 1724 O O . LEU A 1 210 ? 4.867 2.189 -1.288 1 98.81 210 LEU A O 1
ATOM 1728 N N . GLY A 1 211 ? 3.799 0.576 -0.088 1 98.62 211 GLY A N 1
ATOM 1729 C CA . GLY A 1 211 ? 3.053 1.546 0.699 1 98.62 211 GLY A CA 1
ATOM 1730 C C . GLY A 1 211 ? 3.943 2.455 1.525 1 98.62 211 GLY A C 1
ATOM 1731 O O . GLY A 1 211 ? 3.717 3.664 1.587 1 98.62 211 GLY A O 1
ATOM 1732 N N . LEU A 1 212 ? 4.93 1.895 2.125 1 98.62 212 LEU A N 1
ATOM 1733 C CA . LEU A 1 212 ? 5.848 2.684 2.936 1 98.62 212 LEU A CA 1
ATOM 1734 C C . LEU A 1 212 ? 6.676 3.621 2.062 1 98.62 212 LEU A C 1
ATOM 1736 O O . LEU A 1 212 ? 6.883 4.785 2.416 1 98.62 212 LEU A O 1
ATOM 1740 N N . LEU A 1 213 ? 7.129 3.119 0.932 1 98.75 213 LEU A N 1
ATOM 1741 C CA . LEU A 1 213 ? 7.91 3.947 0.021 1 98.75 213 LEU A CA 1
ATOM 1742 C C . LEU A 1 213 ? 7.082 5.121 -0.491 1 98.75 213 LEU A C 1
ATOM 1744 O O . LEU A 1 213 ? 7.613 6.215 -0.702 1 98.75 213 LEU A O 1
ATOM 1748 N N . ALA A 1 214 ? 5.828 4.898 -0.655 1 98.44 214 ALA A N 1
ATOM 1749 C CA . ALA A 1 214 ? 4.945 5.973 -1.103 1 98.44 214 ALA A CA 1
ATOM 1750 C C . ALA A 1 214 ? 4.859 7.082 -0.058 1 98.44 214 ALA A C 1
ATOM 1752 O O . ALA A 1 214 ? 4.895 8.266 -0.397 1 98.44 214 ALA A O 1
ATOM 1753 N N . VAL A 1 215 ? 4.766 6.68 1.209 1 97.75 215 VAL A N 1
ATOM 1754 C CA . VAL A 1 215 ? 4.711 7.656 2.289 1 97.75 215 VAL A CA 1
ATOM 1755 C C . VAL A 1 215 ? 6.012 8.461 2.324 1 97.75 215 VAL A C 1
ATOM 1757 O O . VAL A 1 215 ? 5.984 9.688 2.43 1 97.75 215 VAL A O 1
ATOM 1760 N N . ILE A 1 216 ? 7.098 7.773 2.15 1 97.94 216 ILE A N 1
ATOM 1761 C CA . ILE A 1 216 ? 8.406 8.414 2.172 1 97.94 216 ILE A CA 1
ATOM 1762 C C . ILE A 1 216 ? 8.539 9.359 0.982 1 97.94 216 ILE A C 1
ATOM 1764 O O . ILE A 1 216 ? 9.031 10.484 1.127 1 97.94 216 ILE A O 1
ATOM 1768 N N . ALA A 1 217 ? 8.086 9 -0.147 1 97.44 217 ALA A N 1
ATOM 1769 C CA . ALA A 1 217 ? 8.164 9.812 -1.359 1 97.44 217 ALA A CA 1
ATOM 1770 C C . ALA A 1 217 ? 7.305 11.07 -1.234 1 97.44 217 ALA A C 1
ATOM 1772 O O . ALA A 1 217 ? 7.746 12.164 -1.577 1 97.44 217 ALA A O 1
ATOM 1773 N N . VAL A 1 218 ? 6.125 10.914 -0.706 1 94.75 218 VAL A N 1
ATOM 1774 C CA . VAL A 1 218 ? 5.215 12.039 -0.548 1 94.75 218 VAL A CA 1
ATOM 1775 C C . VAL A 1 218 ? 5.785 13.023 0.472 1 94.75 218 VAL A C 1
ATOM 1777 O O . VAL A 1 218 ? 5.684 14.242 0.294 1 94.75 218 VAL A O 1
ATOM 1780 N N . ALA A 1 219 ? 6.379 12.5 1.507 1 94.69 219 ALA A N 1
ATOM 1781 C CA . ALA A 1 219 ? 6.969 13.344 2.541 1 94.69 219 ALA A CA 1
ATOM 1782 C C . ALA A 1 219 ? 8.156 14.133 1.992 1 94.69 219 ALA A C 1
ATOM 1784 O O . ALA A 1 219 ? 8.57 15.125 2.588 1 94.69 219 ALA A O 1
ATOM 1785 N N . SER A 1 220 ? 8.703 13.719 0.864 1 93.94 220 SER A N 1
ATOM 1786 C CA . SER A 1 220 ? 9.852 14.391 0.279 1 93.94 220 SER A CA 1
ATOM 1787 C C . SER A 1 220 ? 9.43 15.547 -0.615 1 93.94 220 SER A C 1
ATOM 1789 O O . SER A 1 220 ? 10.266 16.328 -1.065 1 93.94 220 SER A O 1
ATOM 1791 N N . LEU A 1 221 ? 8.141 15.703 -0.867 1 90.38 221 LEU A N 1
ATOM 1792 C CA . LEU A 1 221 ? 7.648 16.844 -1.631 1 90.38 221 LEU A CA 1
ATOM 1793 C C . LEU A 1 221 ? 7.852 18.141 -0.858 1 90.38 221 LEU A C 1
ATOM 1795 O O . LEU A 1 221 ? 7.562 18.219 0.339 1 90.38 221 LEU A O 1
ATOM 1799 N N . PRO A 1 222 ? 8.297 19.109 -1.57 1 90.38 222 PRO A N 1
ATOM 1800 C CA . PRO A 1 222 ? 8.578 20.375 -0.88 1 90.38 222 PRO A CA 1
ATOM 1801 C C . PRO A 1 222 ? 7.371 20.922 -0.122 1 90.38 222 PRO A C 1
ATOM 1803 O O . PRO A 1 222 ? 7.516 21.422 0.993 1 90.38 222 PRO A O 1
ATOM 1806 N N . SER A 1 223 ? 6.242 20.75 -0.679 1 88.94 223 SER A N 1
ATOM 1807 C CA . SER A 1 223 ? 5.043 21.266 -0.029 1 88.94 223 SER A CA 1
ATOM 1808 C C . SER A 1 223 ? 4.77 20.547 1.285 1 88.94 223 SER A C 1
ATOM 1810 O O . SER A 1 223 ? 4.184 21.109 2.205 1 88.94 223 SER A O 1
ATOM 1812 N N . ILE A 1 224 ? 5.199 19.406 1.412 1 89.44 224 ILE A N 1
ATOM 1813 C CA . ILE A 1 224 ? 4.969 18.609 2.617 1 89.44 224 ILE A CA 1
ATOM 1814 C C . ILE A 1 224 ? 6.184 18.703 3.535 1 89.44 224 ILE A C 1
ATOM 1816 O O . ILE A 1 224 ? 6.047 18.953 4.734 1 89.44 224 ILE A O 1
ATOM 1820 N N . SER A 1 225 ? 7.32 18.547 2.916 1 89.62 225 SER A N 1
ATOM 1821 C CA . SER A 1 225 ? 8.547 18.562 3.713 1 89.62 225 SER A CA 1
ATOM 1822 C C . SER A 1 225 ? 8.719 19.891 4.434 1 89.62 225 SER A C 1
ATOM 1824 O O . SER A 1 225 ? 9.227 19.938 5.555 1 89.62 225 SER A O 1
ATOM 1826 N N . ASN A 1 226 ? 8.203 20.906 3.85 1 88.94 226 ASN A N 1
ATOM 1827 C CA . ASN A 1 226 ? 8.32 22.234 4.445 1 88.94 226 ASN A CA 1
ATOM 1828 C C . ASN A 1 226 ? 7.352 22.422 5.609 1 88.94 226 ASN A C 1
ATOM 1830 O O . ASN A 1 226 ? 7.535 23.312 6.438 1 88.94 226 ASN A O 1
ATOM 1834 N N . SER A 1 227 ? 6.398 21.609 5.629 1 85.69 227 SER A N 1
ATOM 1835 C CA . SER A 1 227 ? 5.422 21.688 6.711 1 85.69 227 SER A CA 1
ATOM 1836 C C . SER A 1 227 ? 5.824 20.812 7.891 1 85.69 227 SER A C 1
ATOM 1838 O O . SER A 1 227 ? 5.203 20.875 8.953 1 85.69 227 SER A O 1
ATOM 1840 N N . LEU A 1 228 ? 6.91 20.062 7.734 1 89.81 228 LEU A N 1
ATOM 1841 C CA . LEU A 1 228 ? 7.395 19.156 8.773 1 89.81 228 LEU A CA 1
ATOM 1842 C C . LEU A 1 228 ? 8.594 19.75 9.5 1 89.81 228 LEU A C 1
ATOM 1844 O O . LEU A 1 228 ? 9.398 20.469 8.891 1 89.81 228 LEU A O 1
ATOM 1848 N N . SER A 1 229 ? 8.633 19.484 10.781 1 90.81 229 SER A N 1
ATOM 1849 C CA . SER A 1 229 ? 9.875 19.797 11.477 1 90.81 229 SER A CA 1
ATOM 1850 C C . SER A 1 229 ? 11.008 18.891 11.016 1 90.81 229 SER A C 1
ATOM 1852 O O . SER A 1 229 ? 10.766 17.812 10.477 1 90.81 229 SER A O 1
ATOM 1854 N N . TRP A 1 230 ? 12.172 19.359 11.195 1 89.19 230 TRP A N 1
ATOM 1855 C CA . TRP A 1 230 ? 13.344 18.578 10.805 1 89.19 230 TRP A CA 1
ATOM 1856 C C . TRP A 1 230 ? 13.344 17.219 11.492 1 89.19 230 TRP A C 1
ATOM 1858 O O . TRP A 1 230 ? 13.664 16.203 10.867 1 89.19 230 TRP A O 1
ATOM 1868 N N . ARG A 1 231 ? 13 17.188 12.672 1 91.5 231 ARG A N 1
ATOM 1869 C CA . ARG A 1 231 ? 12.953 15.938 13.422 1 91.5 231 ARG A CA 1
ATOM 1870 C C . ARG A 1 231 ? 11.922 14.984 12.836 1 91.5 231 ARG A C 1
ATOM 1872 O O . ARG A 1 231 ? 12.18 13.789 12.711 1 91.5 231 ARG A O 1
ATOM 1879 N N . GLU A 1 232 ? 10.781 15.547 12.477 1 92.06 232 GLU A N 1
ATOM 1880 C CA . GLU A 1 232 ? 9.727 14.742 11.867 1 92.06 232 GLU A CA 1
ATOM 1881 C C . GLU A 1 232 ? 10.156 14.211 10.5 1 92.06 232 GLU A C 1
ATOM 1883 O O . GLU A 1 232 ? 9.961 13.031 10.203 1 92.06 232 GLU A O 1
ATOM 1888 N N . PHE A 1 233 ? 10.703 15.109 9.82 1 93.31 233 PHE A N 1
ATOM 1889 C CA . PHE A 1 233 ? 11.164 14.727 8.492 1 93.31 233 PHE A CA 1
ATOM 1890 C C . PHE A 1 233 ? 12.219 13.625 8.586 1 93.31 233 PHE A C 1
ATOM 1892 O O . PHE A 1 233 ? 12.133 12.625 7.875 1 93.31 233 PHE A O 1
ATOM 1899 N N . THR A 1 234 ? 13.148 13.734 9.438 1 91.94 234 THR A N 1
ATOM 1900 C CA . THR A 1 234 ? 14.227 12.766 9.594 1 91.94 234 THR A CA 1
ATOM 1901 C C . THR A 1 234 ? 13.688 11.438 10.117 1 91.94 234 THR A C 1
ATOM 1903 O O . THR A 1 234 ? 14.156 10.375 9.719 1 91.94 234 THR A O 1
ATOM 1906 N N . TRP A 1 235 ? 12.773 11.547 10.977 1 93.12 235 TRP A N 1
ATOM 1907 C CA . TRP A 1 235 ? 12.164 10.32 11.484 1 93.12 235 TRP A CA 1
ATOM 1908 C C . TRP A 1 235 ? 11.492 9.539 10.359 1 93.12 235 TRP A C 1
ATOM 1910 O O . TRP A 1 235 ? 11.656 8.32 10.258 1 93.12 235 TRP A O 1
ATOM 1920 N N . ILE A 1 236 ? 10.719 10.195 9.539 1 94.69 236 ILE A N 1
ATOM 1921 C CA . ILE A 1 236 ? 10.031 9.562 8.422 1 94.69 236 ILE A CA 1
ATOM 1922 C C . ILE A 1 236 ? 11.055 8.914 7.488 1 94.69 236 ILE A C 1
ATOM 1924 O O . ILE A 1 236 ? 10.922 7.742 7.125 1 94.69 236 ILE A O 1
ATOM 1928 N N . GLN A 1 237 ? 12.062 9.656 7.184 1 94.19 237 GLN A N 1
ATOM 1929 C CA . GLN A 1 237 ? 13.047 9.18 6.219 1 94.19 237 GLN A CA 1
ATOM 1930 C C . GLN A 1 237 ? 13.875 8.031 6.801 1 94.19 237 GLN A C 1
ATOM 1932 O O . GLN A 1 237 ? 14.227 7.094 6.086 1 94.19 237 GLN A O 1
ATOM 1937 N N . ARG A 1 238 ? 14.109 8.094 8.031 1 94 238 ARG A N 1
ATOM 1938 C CA . ARG A 1 238 ? 14.977 7.082 8.633 1 94 238 ARG A CA 1
ATOM 1939 C C . ARG A 1 238 ? 14.172 5.871 9.086 1 94 238 ARG A C 1
ATOM 1941 O O . ARG A 1 238 ? 14.422 4.75 8.625 1 94 238 ARG A O 1
ATOM 1948 N N . SER A 1 239 ? 13.203 6.094 9.961 1 95.56 239 SER A N 1
ATOM 1949 C CA . SER A 1 239 ? 12.477 4.977 10.547 1 95.56 239 SER A CA 1
ATOM 1950 C C . SER A 1 239 ? 11.656 4.234 9.5 1 95.56 239 SER A C 1
ATOM 1952 O O . SER A 1 239 ? 11.742 3.012 9.383 1 95.56 239 SER A O 1
ATOM 1954 N N . LEU A 1 240 ? 10.914 4.961 8.742 1 97.19 240 LEU A N 1
ATOM 1955 C CA . LEU A 1 240 ? 10.102 4.32 7.711 1 97.19 240 LEU A CA 1
ATOM 1956 C C . LEU A 1 240 ? 10.984 3.793 6.578 1 97.19 240 LEU A C 1
ATOM 1958 O O . LEU A 1 240 ? 10.672 2.764 5.973 1 97.19 240 LEU A O 1
ATOM 1962 N N . GLY A 1 241 ? 12.047 4.477 6.32 1 97.75 241 GLY A N 1
ATOM 1963 C CA . GLY A 1 241 ? 12.969 4.039 5.281 1 97.75 241 GLY A CA 1
ATOM 1964 C C . GLY A 1 241 ? 13.641 2.713 5.594 1 97.75 241 GLY A C 1
ATOM 1965 O O . GLY A 1 241 ? 13.656 1.808 4.758 1 97.75 241 GLY A O 1
ATOM 1966 N N . TYR A 1 242 ? 14.172 2.555 6.75 1 97.94 242 TYR A N 1
ATOM 1967 C CA . TYR A 1 242 ? 14.805 1.299 7.137 1 97.94 242 TYR A CA 1
ATOM 1968 C C . TYR A 1 242 ? 13.773 0.174 7.215 1 97.94 242 TYR A C 1
ATOM 1970 O O . TYR A 1 242 ? 14.078 -0.975 6.887 1 97.94 242 TYR A O 1
ATOM 1978 N N . THR A 1 243 ? 12.609 0.534 7.707 1 98.5 243 THR A N 1
ATOM 1979 C CA . THR A 1 243 ? 11.547 -0.467 7.723 1 98.5 243 THR A CA 1
ATOM 1980 C C . THR A 1 243 ? 11.211 -0.924 6.309 1 98.5 243 THR A C 1
ATOM 1982 O O . THR A 1 243 ? 11.031 -2.119 6.062 1 98.5 243 THR A O 1
ATOM 1985 N N . ALA A 1 244 ? 11.141 0.035 5.391 1 98.81 244 ALA A N 1
ATOM 1986 C CA . ALA A 1 244 ? 10.883 -0.309 3.996 1 98.81 244 ALA A CA 1
ATOM 1987 C C . ALA A 1 244 ? 11.992 -1.197 3.439 1 98.81 244 ALA A C 1
ATOM 1989 O O . ALA A 1 244 ? 11.727 -2.16 2.719 1 98.81 244 ALA A O 1
ATOM 1990 N N . LEU A 1 245 ? 13.234 -0.886 3.734 1 98.88 245 LEU A N 1
ATOM 1991 C CA . LEU A 1 245 ? 14.359 -1.701 3.291 1 98.88 245 LEU A CA 1
ATOM 1992 C C . LEU A 1 245 ? 14.266 -3.113 3.859 1 98.88 245 LEU A C 1
ATOM 1994 O O . LEU A 1 245 ? 14.516 -4.09 3.15 1 98.88 245 LEU A O 1
ATOM 1998 N N . LEU A 1 246 ? 13.898 -3.191 5.113 1 98.81 246 LEU A N 1
ATOM 1999 C CA . LEU A 1 246 ? 13.75 -4.484 5.77 1 98.81 246 LEU A CA 1
ATOM 2000 C C . LEU A 1 246 ? 12.633 -5.297 5.113 1 98.81 246 LEU A C 1
ATOM 2002 O O . LEU A 1 246 ? 12.836 -6.465 4.77 1 98.81 246 LEU A O 1
ATOM 2006 N N . LEU A 1 247 ? 11.508 -4.68 4.949 1 98.81 247 LEU A N 1
ATOM 2007 C CA . LEU A 1 247 ? 10.367 -5.371 4.359 1 98.81 247 LEU A CA 1
ATOM 2008 C C . LEU A 1 247 ? 10.656 -5.734 2.904 1 98.81 247 LEU A C 1
ATOM 2010 O O . LEU A 1 247 ? 10.266 -6.812 2.445 1 98.81 247 LEU A O 1
ATOM 2014 N N . GLY A 1 248 ? 11.289 -4.824 2.191 1 98.69 248 GLY A N 1
ATOM 2015 C CA . GLY A 1 248 ? 11.672 -5.125 0.82 1 98.69 248 GLY A CA 1
ATOM 2016 C C . GLY A 1 248 ? 12.641 -6.289 0.71 1 98.69 248 GLY A C 1
ATOM 2017 O O . GLY A 1 248 ? 12.516 -7.117 -0.193 1 98.69 248 GLY A O 1
ATOM 2018 N N . THR A 1 249 ? 13.594 -6.348 1.565 1 98.69 249 THR A N 1
ATOM 2019 C CA . THR A 1 249 ? 14.531 -7.461 1.591 1 98.69 249 THR A CA 1
ATOM 2020 C C . THR A 1 249 ? 13.82 -8.766 1.931 1 98.69 249 THR A C 1
ATOM 2022 O O . THR A 1 249 ? 14.055 -9.797 1.296 1 98.69 249 THR A O 1
ATOM 2025 N N . ALA A 1 250 ? 12.953 -8.68 2.922 1 98.62 250 ALA A N 1
ATOM 2026 C CA . ALA A 1 250 ? 12.156 -9.852 3.271 1 98.62 250 ALA A CA 1
ATOM 2027 C C . ALA A 1 250 ? 11.305 -10.312 2.09 1 98.62 250 ALA A C 1
ATOM 2029 O O . ALA A 1 250 ? 11.172 -11.516 1.839 1 98.62 250 ALA A O 1
ATOM 2030 N N . HIS A 1 251 ? 10.711 -9.391 1.392 1 98.69 251 HIS A N 1
ATOM 2031 C CA . HIS A 1 251 ? 9.945 -9.672 0.184 1 98.69 251 HIS A CA 1
ATOM 2032 C C . HIS A 1 251 ? 10.766 -10.469 -0.821 1 98.69 251 HIS A C 1
ATOM 2034 O O . HIS A 1 251 ? 10.312 -11.484 -1.341 1 98.69 251 HIS A O 1
ATOM 2040 N N . ALA A 1 252 ? 12.008 -10.062 -1.047 1 98 252 ALA A N 1
ATOM 2041 C CA . ALA A 1 252 ? 12.883 -10.727 -2.008 1 98 252 ALA A CA 1
ATOM 2042 C C . ALA A 1 252 ? 13.312 -12.102 -1.498 1 98 252 ALA A C 1
ATOM 2044 O O . ALA A 1 252 ? 13.375 -13.062 -2.268 1 98 252 ALA A O 1
ATOM 2045 N N . LEU A 1 253 ? 13.57 -12.211 -0.24 1 97.56 253 LEU A N 1
ATOM 2046 C CA . LEU A 1 253 ? 14.008 -13.477 0.337 1 97.56 253 LEU A CA 1
ATOM 2047 C C . LEU A 1 253 ? 12.883 -14.508 0.296 1 97.56 253 LEU A C 1
ATOM 2049 O O . LEU A 1 253 ? 13.117 -15.672 -0.041 1 97.56 253 LEU A O 1
ATOM 2053 N N . VAL A 1 254 ? 11.695 -14.039 0.63 1 97.62 254 VAL A N 1
ATOM 2054 C CA . VAL A 1 254 ? 10.562 -14.961 0.605 1 97.62 254 VAL A CA 1
ATOM 2055 C C . VAL A 1 254 ? 10.234 -15.336 -0.838 1 97.62 254 VAL A C 1
ATOM 2057 O O . VAL A 1 254 ? 9.852 -16.469 -1.119 1 97.62 254 VAL A O 1
ATOM 2060 N N . PHE A 1 255 ? 10.367 -14.438 -1.762 1 96.62 255 PHE A N 1
ATOM 2061 C CA . PHE A 1 255 ? 10.211 -14.75 -3.178 1 96.62 255 PHE A CA 1
ATOM 2062 C C . PHE A 1 255 ? 11.141 -15.883 -3.596 1 96.62 255 PHE A C 1
ATOM 2064 O O . PHE A 1 255 ? 10.719 -16.812 -4.281 1 96.62 255 PHE A O 1
ATOM 2071 N N . GLY A 1 256 ? 12.406 -15.812 -3.184 1 95.12 256 GLY A N 1
ATOM 2072 C CA . GLY A 1 256 ? 13.383 -16.844 -3.527 1 95.12 256 GLY A CA 1
ATOM 2073 C C . GLY A 1 256 ? 13.164 -18.141 -2.783 1 95.12 256 GLY A C 1
ATOM 2074 O O . GLY A 1 256 ? 13.352 -19.219 -3.346 1 95.12 256 GLY A O 1
ATOM 2075 N N . TRP A 1 257 ? 12.82 -17.938 -1.526 1 93.31 257 TRP A N 1
ATOM 2076 C CA . TRP A 1 257 ? 12.516 -19.094 -0.678 1 93.31 257 TRP A CA 1
ATOM 2077 C C . TRP A 1 257 ? 13.688 -20.062 -0.644 1 93.31 257 TRP A C 1
ATOM 2079 O O . TRP A 1 257 ? 14.805 -19.688 -0.279 1 93.31 257 TRP A O 1
ATOM 2089 N N . SER A 1 258 ? 13.492 -21.406 -1.095 1 92.94 258 SER A N 1
ATOM 2090 C CA . SER A 1 258 ? 14.539 -22.422 -1.02 1 92.94 258 SER A CA 1
ATOM 2091 C C . SER A 1 258 ? 15.328 -22.5 -2.32 1 92.94 258 SER A C 1
ATOM 2093 O O . SER A 1 258 ? 16.219 -23.344 -2.467 1 92.94 258 SER A O 1
ATOM 2095 N N . LYS A 1 259 ? 15.125 -21.547 -3.145 1 93.06 259 LYS A N 1
ATOM 2096 C CA . LYS A 1 259 ? 15.781 -21.594 -4.449 1 93.06 259 LYS A CA 1
ATOM 2097 C C . LYS A 1 259 ? 17.281 -21.297 -4.324 1 93.06 259 LYS A C 1
ATOM 2099 O O . LYS A 1 259 ? 18.062 -21.641 -5.211 1 93.06 259 LYS A O 1
ATOM 2104 N N . TRP A 1 260 ? 17.641 -20.672 -3.285 1 91.38 260 TRP A N 1
ATOM 2105 C CA . TRP A 1 260 ? 19.047 -20.297 -3.129 1 91.38 260 TRP A CA 1
ATOM 2106 C C . TRP A 1 260 ? 19.906 -21.531 -2.842 1 91.38 260 TRP A C 1
ATOM 2108 O O . TRP A 1 260 ? 21.125 -21.516 -3.074 1 91.38 260 TRP A O 1
ATOM 2118 N N . VAL A 1 261 ? 19.297 -22.672 -2.398 1 93.69 261 VAL A N 1
ATOM 2119 C CA . VAL A 1 261 ? 20.062 -23.875 -2.105 1 93.69 261 VAL A CA 1
ATOM 2120 C C . VAL A 1 261 ? 19.906 -24.875 -3.252 1 93.69 261 VAL A C 1
ATOM 2122 O O . VAL A 1 261 ? 20.547 -25.938 -3.25 1 93.69 261 VAL A O 1
ATOM 2125 N N . ASP A 1 262 ? 19.078 -24.562 -4.211 1 93.88 262 ASP A N 1
ATOM 2126 C CA . ASP A 1 262 ? 18.875 -25.438 -5.355 1 93.88 262 ASP A CA 1
ATOM 2127 C C . ASP A 1 262 ? 19.969 -25.266 -6.395 1 93.88 262 ASP A C 1
ATOM 2129 O O . ASP A 1 262 ? 20.062 -24.234 -7.055 1 93.88 262 ASP A O 1
ATOM 2133 N N . PRO A 1 263 ? 20.734 -26.281 -6.586 1 93.5 263 PRO A N 1
ATOM 2134 C CA . PRO A 1 263 ? 21.844 -26.188 -7.539 1 93.5 263 PRO A CA 1
ATOM 2135 C C . PRO A 1 263 ? 21.375 -25.906 -8.969 1 93.5 263 PRO A C 1
ATOM 2137 O O . PRO A 1 263 ? 22.109 -25.312 -9.758 1 93.5 263 PRO A O 1
ATOM 2140 N N . ALA A 1 264 ? 20.188 -26.266 -9.336 1 92.44 264 ALA A N 1
ATOM 2141 C CA . ALA A 1 264 ? 19.656 -26.094 -10.688 1 92.44 264 ALA A CA 1
ATOM 2142 C C . ALA A 1 264 ? 19.453 -24.609 -11 1 92.44 264 ALA A C 1
ATOM 2144 O O . ALA A 1 264 ? 19.359 -24.219 -12.172 1 92.44 264 ALA A O 1
ATOM 2145 N N . GLN A 1 265 ? 19.422 -23.828 -9.953 1 93.56 265 GLN A N 1
ATOM 2146 C CA . GLN A 1 265 ? 19.203 -22.406 -10.125 1 93.56 265 GLN A CA 1
ATOM 2147 C C . GLN A 1 265 ? 20.5 -21.688 -10.508 1 93.56 265 GLN A C 1
ATOM 2149 O O . GLN A 1 265 ? 20.484 -20.531 -10.93 1 93.56 265 GLN A O 1
ATOM 2154 N N . TYR A 1 266 ? 21.578 -22.359 -10.398 1 95.31 266 TYR A N 1
ATOM 2155 C CA . TYR A 1 266 ? 22.875 -21.766 -10.664 1 95.31 266 TYR A CA 1
ATOM 2156 C C . TYR A 1 266 ? 23.359 -22.094 -12.062 1 95.31 266 TYR A C 1
ATOM 2158 O O . TYR A 1 266 ? 24.406 -22.734 -12.227 1 95.31 266 TYR A O 1
ATOM 2166 N N . VAL A 1 267 ? 22.672 -21.547 -13.039 1 94.19 267 VAL A N 1
ATOM 2167 C CA . VAL A 1 267 ? 23 -21.75 -14.445 1 94.19 267 VAL A CA 1
ATOM 2168 C C . VAL A 1 267 ? 24.281 -21 -14.789 1 94.19 267 VAL A C 1
ATOM 2170 O O . VAL A 1 267 ? 24.484 -19.859 -14.352 1 94.19 267 VAL A O 1
ATOM 2173 N N . TRP A 1 268 ? 25.219 -21.609 -15.547 1 95.38 268 TRP A N 1
ATOM 2174 C CA . TRP A 1 268 ? 26.531 -21.062 -15.891 1 95.38 268 TRP A CA 1
ATOM 2175 C C . TRP A 1 268 ? 27.281 -20.641 -14.641 1 95.38 268 TRP A C 1
ATOM 2177 O O . TRP A 1 268 ? 27.969 -19.609 -14.633 1 95.38 268 TRP A O 1
ATOM 2187 N N . TYR A 1 269 ? 27.016 -21.266 -13.555 1 94 269 TYR A N 1
ATOM 2188 C CA . TYR A 1 269 ? 27.688 -21.078 -12.273 1 94 269 TYR A CA 1
ATOM 2189 C C . TYR A 1 269 ? 27.422 -19.672 -11.734 1 94 269 TYR A C 1
ATOM 2191 O O . TYR A 1 269 ? 28.25 -19.109 -11.023 1 94 269 TYR A O 1
ATOM 2199 N N . THR A 1 270 ? 26.328 -19.094 -12.117 1 95.75 270 THR A N 1
ATOM 2200 C CA . THR A 1 270 ? 25.938 -17.781 -11.609 1 95.75 270 THR A CA 1
ATOM 2201 C C . THR A 1 270 ? 24.734 -17.891 -10.68 1 95.75 270 THR A C 1
ATOM 2203 O O . THR A 1 270 ? 23.828 -18.703 -10.922 1 95.75 270 THR A O 1
ATOM 2206 N N . PRO A 1 271 ? 24.75 -17.078 -9.633 1 95.81 271 PRO A N 1
ATOM 2207 C CA . PRO A 1 271 ? 23.625 -17.141 -8.711 1 95.81 271 PRO A CA 1
ATOM 2208 C C . PRO A 1 271 ? 22.344 -16.531 -9.289 1 95.81 271 PRO A C 1
ATOM 2210 O O . PRO A 1 271 ? 22.422 -15.695 -10.195 1 95.81 271 PRO A O 1
ATOM 2213 N N . PRO A 1 272 ? 21.172 -17 -8.766 1 95.19 272 PRO A N 1
ATOM 2214 C CA . PRO A 1 272 ? 19.938 -16.328 -9.164 1 95.19 272 PRO A CA 1
ATOM 2215 C C . PRO A 1 272 ? 19.906 -14.852 -8.797 1 95.19 272 PRO A C 1
ATOM 2217 O O . PRO A 1 272 ? 20.562 -14.438 -7.836 1 95.19 272 PRO A O 1
ATOM 2220 N N . SER A 1 273 ? 19.109 -14.102 -9.555 1 94.88 273 SER A N 1
ATOM 2221 C CA . SER A 1 273 ? 19.109 -12.648 -9.453 1 94.88 273 SER A CA 1
ATOM 2222 C C . SER A 1 273 ? 18.719 -12.188 -8.055 1 94.88 273 SER A C 1
ATOM 2224 O O . SER A 1 273 ? 19.234 -11.188 -7.551 1 94.88 273 SER A O 1
ATOM 2226 N N . PHE A 1 274 ? 17.781 -12.883 -7.375 1 95 274 PHE A N 1
ATOM 2227 C CA . PHE A 1 274 ? 17.312 -12.43 -6.07 1 95 274 PHE A CA 1
ATOM 2228 C C . PHE A 1 274 ? 18.438 -12.508 -5.039 1 95 274 PHE A C 1
ATOM 2230 O O . PHE A 1 274 ? 18.469 -11.719 -4.09 1 95 274 PHE A O 1
ATOM 2237 N N . VAL A 1 275 ? 19.328 -13.453 -5.168 1 96.44 275 VAL A N 1
ATOM 2238 C CA . VAL A 1 275 ? 20.453 -13.586 -4.254 1 96.44 275 VAL A CA 1
ATOM 2239 C C . VAL A 1 275 ? 21.344 -12.352 -4.348 1 96.44 275 VAL A C 1
ATOM 2241 O O . VAL A 1 275 ? 21.719 -11.766 -3.33 1 96.44 275 VAL A O 1
ATOM 2244 N N . LEU A 1 276 ? 21.625 -11.977 -5.566 1 97.31 276 LEU A N 1
ATOM 2245 C CA . LEU A 1 276 ? 22.469 -10.797 -5.781 1 97.31 276 LEU A CA 1
ATOM 2246 C C . LEU A 1 276 ? 21.75 -9.531 -5.332 1 97.31 276 LEU A C 1
ATOM 2248 O O . LEU A 1 276 ? 22.375 -8.633 -4.758 1 97.31 276 LEU A O 1
ATOM 2252 N N . ALA A 1 277 ? 20.484 -9.477 -5.57 1 97.94 277 ALA A N 1
ATOM 2253 C CA . ALA A 1 277 ? 19.688 -8.312 -5.199 1 97.94 277 ALA A CA 1
ATOM 2254 C C . ALA A 1 277 ? 19.672 -8.117 -3.688 1 97.94 277 ALA A C 1
ATOM 2256 O O . ALA A 1 277 ? 19.578 -6.988 -3.203 1 97.94 277 ALA A O 1
ATOM 2257 N N . CYS A 1 278 ? 19.781 -9.164 -2.926 1 98.12 278 CYS A N 1
ATOM 2258 C CA . CYS A 1 278 ? 19.625 -9.086 -1.479 1 98.12 278 CYS A CA 1
ATOM 2259 C C . CYS A 1 278 ? 20.953 -8.82 -0.788 1 98.12 278 CYS A C 1
ATOM 2261 O O . CYS A 1 278 ? 20.984 -8.453 0.386 1 98.12 278 CYS A O 1
ATOM 2263 N N . LEU A 1 279 ? 22.047 -8.93 -1.475 1 97.88 279 LEU A N 1
ATOM 2264 C CA . LEU A 1 279 ? 23.359 -8.852 -0.845 1 97.88 279 LEU A CA 1
ATOM 2265 C C . LEU A 1 279 ? 23.578 -7.469 -0.233 1 97.88 279 LEU A C 1
ATOM 2267 O O . LEU A 1 279 ? 23.906 -7.355 0.951 1 97.88 279 LEU A O 1
ATOM 2271 N N . LEU A 1 280 ? 23.344 -6.5 -1.031 1 98.5 280 LEU A N 1
ATOM 2272 C CA . LEU A 1 280 ? 23.641 -5.156 -0.548 1 98.5 280 LEU A CA 1
ATOM 2273 C C . LEU A 1 280 ? 22.641 -4.734 0.528 1 98.5 280 LEU A C 1
ATOM 2275 O O . LEU A 1 280 ? 23.047 -4.277 1.603 1 98.5 280 LEU A O 1
ATOM 2279 N N . PRO A 1 281 ? 21.406 -4.879 0.327 1 98.62 281 PRO A N 1
ATOM 2280 C CA . PRO A 1 281 ? 20.453 -4.512 1.381 1 98.62 281 PRO A CA 1
ATOM 2281 C C . PRO A 1 281 ? 20.703 -5.266 2.686 1 98.62 281 PRO A C 1
ATOM 2283 O O . PRO A 1 281 ? 20.609 -4.676 3.768 1 98.62 281 PRO A O 1
ATOM 2286 N N . LEU A 1 282 ? 21.016 -6.473 2.574 1 98.62 282 LEU A N 1
ATOM 2287 C CA . LEU A 1 282 ? 21.312 -7.25 3.775 1 98.62 282 LEU A CA 1
ATOM 2288 C C . LEU A 1 282 ? 22.547 -6.711 4.488 1 98.62 282 LEU A C 1
ATOM 2290 O O . LEU A 1 282 ? 22.562 -6.637 5.719 1 98.62 282 LEU A O 1
ATOM 2294 N N . SER A 1 283 ? 23.531 -6.402 3.76 1 98.25 283 SER A N 1
ATOM 2295 C CA . SER A 1 283 ? 24.734 -5.836 4.352 1 98.25 283 SER A CA 1
ATOM 2296 C C . SER A 1 283 ? 24.438 -4.527 5.074 1 98.25 283 SER A C 1
ATOM 2298 O O . SER A 1 283 ? 24.922 -4.297 6.184 1 98.25 283 SER A O 1
ATOM 2300 N N . VAL A 1 284 ? 23.641 -3.709 4.438 1 98.5 284 VAL A N 1
ATOM 2301 C CA . VAL A 1 284 ? 23.266 -2.426 5.031 1 98.5 284 VAL A CA 1
ATOM 2302 C C . VAL A 1 284 ? 22.5 -2.656 6.328 1 98.5 284 VAL A C 1
ATOM 2304 O O . VAL A 1 284 ? 22.781 -2.016 7.344 1 98.5 284 VAL A O 1
ATOM 2307 N N . LEU A 1 285 ? 21.609 -3.557 6.312 1 98.44 285 LEU A N 1
ATOM 2308 C CA . LEU A 1 285 ? 20.812 -3.857 7.492 1 98.44 285 LEU A CA 1
ATOM 2309 C C . LEU A 1 285 ? 21.672 -4.449 8.602 1 98.44 285 LEU A C 1
ATOM 2311 O O . LEU A 1 285 ? 21.469 -4.145 9.781 1 98.44 285 LEU A O 1
ATOM 2315 N N . LEU A 1 286 ? 22.625 -5.273 8.266 1 97.88 286 LEU A N 1
ATOM 2316 C CA . LEU A 1 286 ? 23.516 -5.883 9.242 1 97.88 286 LEU A CA 1
ATOM 2317 C C . LEU A 1 286 ? 24.391 -4.832 9.906 1 97.88 286 LEU A C 1
ATOM 2319 O O . LEU A 1 286 ? 24.594 -4.852 11.125 1 97.88 286 LEU A O 1
ATOM 2323 N N . VAL A 1 287 ? 24.922 -3.967 9.094 1 96.81 287 VAL A N 1
ATOM 2324 C CA . VAL A 1 287 ? 25.75 -2.9 9.641 1 96.81 287 VAL A CA 1
ATOM 2325 C C . VAL A 1 287 ? 24.906 -2.002 10.547 1 96.81 287 VAL A C 1
ATOM 2327 O O . VAL A 1 287 ? 25.359 -1.604 11.625 1 96.81 287 VAL A O 1
ATOM 2330 N N . LYS A 1 288 ? 23.766 -1.678 10.102 1 96.5 288 LYS A N 1
ATOM 2331 C CA . LYS A 1 288 ? 22.875 -0.88 10.93 1 96.5 288 LYS A CA 1
ATOM 2332 C C . LYS A 1 288 ? 22.609 -1.567 12.266 1 96.5 288 LYS A C 1
ATOM 2334 O O . LYS A 1 288 ? 22.641 -0.929 13.32 1 96.5 288 LYS A O 1
ATOM 2339 N N . ALA A 1 289 ? 22.344 -2.799 12.242 1 96.06 289 ALA A N 1
ATOM 2340 C CA . ALA A 1 289 ? 22.094 -3.574 13.445 1 96.06 289 ALA A CA 1
ATOM 2341 C C . ALA A 1 289 ? 23.312 -3.588 14.367 1 96.06 289 ALA A C 1
ATOM 2343 O O . ALA A 1 289 ? 23.172 -3.521 15.594 1 96.06 289 ALA A O 1
ATOM 2344 N N . ALA A 1 290 ? 24.438 -3.629 13.836 1 94.19 290 ALA A N 1
ATOM 2345 C CA . ALA A 1 290 ? 25.688 -3.658 14.594 1 94.19 290 ALA A CA 1
ATOM 2346 C C . ALA A 1 290 ? 25.938 -2.326 15.297 1 94.19 290 ALA A C 1
ATOM 2348 O O . ALA A 1 290 ? 26.656 -2.27 16.297 1 94.19 290 ALA A O 1
ATOM 2349 N N . MET A 1 291 ? 25.312 -1.314 14.812 1 93.19 291 MET A N 1
ATOM 2350 C CA . MET A 1 291 ? 25.531 0.021 15.367 1 93.19 291 MET A CA 1
ATOM 2351 C C . MET A 1 291 ? 24.453 0.356 16.391 1 93.19 291 MET A C 1
ATOM 2353 O O . MET A 1 291 ? 24.516 1.405 17.047 1 93.19 291 MET A O 1
ATOM 2357 N N . LEU A 1 292 ? 23.5 -0.532 16.594 1 89.75 292 LEU A N 1
ATOM 2358 C CA . LEU A 1 292 ? 22.344 -0.263 17.453 1 89.75 292 LEU A CA 1
ATOM 2359 C C . LEU A 1 292 ? 22.719 -0.43 18.922 1 89.75 292 LEU A C 1
ATOM 2361 O O . LEU A 1 292 ? 22.125 0.219 19.797 1 89.75 292 LEU A O 1
ATOM 2365 N N . PRO A 1 293 ? 23.656 -1.263 19.25 1 90.69 293 PRO A N 1
ATOM 2366 C CA . PRO A 1 293 ? 24 -1.387 20.672 1 90.69 293 PRO A CA 1
ATOM 2367 C C . PRO A 1 293 ? 24.281 -0.04 21.328 1 90.69 293 PRO A C 1
ATOM 2369 O O . PRO A 1 293 ? 24.859 0.846 20.688 1 90.69 293 PRO A O 1
ATOM 2372 N N . PRO A 1 294 ? 23.844 0.115 22.562 1 89.19 294 PRO A N 1
ATOM 2373 C CA . PRO A 1 294 ? 23.938 1.406 23.25 1 89.19 294 PRO A CA 1
ATOM 2374 C C . PRO A 1 294 ? 25.375 1.907 23.359 1 89.19 294 PRO A C 1
ATOM 2376 O O . PRO A 1 294 ? 25.609 3.117 23.344 1 89.19 294 PRO A O 1
ATOM 2379 N N . CYS A 1 295 ? 26.25 1.023 23.469 1 88.19 295 CYS A N 1
ATOM 2380 C CA . CYS A 1 295 ? 27.641 1.45 23.594 1 88.19 295 CYS A CA 1
ATOM 2381 C C . CYS A 1 295 ? 28.078 2.242 22.359 1 88.19 295 CYS A C 1
ATOM 2383 O O . CYS A 1 295 ? 28.641 3.336 22.484 1 88.19 295 CYS A O 1
ATOM 2385 N N . LEU A 1 296 ? 27.844 1.729 21.266 1 89.25 296 LEU A N 1
ATOM 2386 C CA . LEU A 1 296 ? 28.219 2.408 20.031 1 89.25 296 LEU A CA 1
ATOM 2387 C C . LEU A 1 296 ? 27.312 3.6 19.766 1 89.25 296 LEU A C 1
ATOM 2389 O O . LEU A 1 296 ? 27.781 4.656 19.328 1 89.25 296 LEU A O 1
ATOM 2393 N N . ALA A 1 297 ? 26.094 3.426 19.984 1 89.62 297 ALA A N 1
ATOM 2394 C CA . ALA A 1 297 ? 25.109 4.477 19.734 1 89.62 297 ALA A CA 1
ATOM 2395 C C . ALA A 1 297 ? 25.359 5.695 20.609 1 89.62 297 ALA A C 1
ATOM 2397 O O . ALA A 1 297 ? 25.297 6.836 20.141 1 89.62 297 ALA A O 1
ATOM 2398 N N . ARG A 1 298 ? 25.641 5.406 21.844 1 90.38 298 ARG A N 1
ATOM 2399 C CA . ARG A 1 298 ? 25.938 6.496 22.781 1 90.38 298 ARG A CA 1
ATOM 2400 C C . ARG A 1 298 ? 27.219 7.215 22.391 1 90.38 298 ARG A C 1
ATOM 2402 O O . ARG A 1 298 ? 27.297 8.445 22.438 1 90.38 298 ARG A O 1
ATOM 2409 N N . ARG A 1 299 ? 28.172 6.445 22.062 1 91.69 299 ARG A N 1
ATOM 2410 C CA . ARG A 1 299 ? 29.438 7.043 21.641 1 91.69 299 ARG A CA 1
ATOM 2411 C C . ARG A 1 299 ? 29.25 7.941 20.438 1 91.69 299 ARG A C 1
ATOM 2413 O O . ARG A 1 299 ? 29.812 9.039 20.375 1 91.69 299 ARG A O 1
ATOM 2420 N N . LEU A 1 300 ? 28.531 7.477 19.516 1 91.56 300 LEU A N 1
ATOM 2421 C CA . LEU A 1 300 ? 28.266 8.25 18.297 1 91.56 300 LEU A CA 1
ATOM 2422 C C . LEU A 1 300 ? 27.5 9.531 18.641 1 91.56 300 LEU A C 1
ATOM 2424 O O . LEU A 1 300 ? 27.797 10.594 18.078 1 91.56 300 LEU A O 1
ATOM 2428 N N . GLU A 1 301 ? 26.594 9.367 19.5 1 90.31 301 GLU A N 1
ATOM 2429 C CA . GLU A 1 301 ? 25.828 10.539 19.922 1 90.31 301 GLU A CA 1
ATOM 2430 C C . GLU A 1 301 ? 26.719 11.562 20.625 1 90.31 301 GLU A C 1
ATOM 2432 O O . GLU A 1 301 ? 26.562 12.766 20.406 1 90.31 301 GLU A O 1
ATOM 2437 N N . LEU A 1 302 ? 27.547 11.078 21.391 1 90.5 302 LEU A N 1
ATOM 2438 C CA . LEU A 1 302 ? 28.484 11.953 22.062 1 90.5 302 LEU A CA 1
ATOM 2439 C C . LEU A 1 302 ? 29.375 12.688 21.062 1 90.5 302 LEU A C 1
ATOM 2441 O O . LEU A 1 302 ? 29.594 13.891 21.188 1 90.5 302 LEU A O 1
ATOM 2445 N N . ILE A 1 303 ? 29.797 12.008 20.125 1 90 303 ILE A N 1
ATOM 2446 C CA . ILE A 1 303 ? 30.641 12.594 19.094 1 90 303 ILE A CA 1
ATOM 2447 C C . ILE A 1 303 ? 29.859 13.664 18.328 1 90 303 ILE A C 1
ATOM 2449 O O . ILE A 1 303 ? 30.375 14.758 18.062 1 90 303 ILE A O 1
ATOM 2453 N N . ARG A 1 304 ? 28.641 13.453 18.062 1 89.06 304 ARG A N 1
ATOM 2454 C CA . ARG A 1 304 ? 27.812 14.359 17.281 1 89.06 304 ARG A CA 1
ATOM 2455 C C . ARG A 1 304 ? 27.391 15.578 18.094 1 89.06 304 ARG A C 1
ATOM 2457 O O . ARG A 1 304 ? 27.031 16.609 17.547 1 89.06 304 ARG A O 1
ATOM 2464 N N . ARG A 1 305 ? 27.516 15.344 19.422 1 89.94 305 ARG A N 1
ATOM 2465 C CA . ARG A 1 305 ? 27.234 16.469 20.312 1 89.94 305 ARG A CA 1
ATOM 2466 C C . ARG A 1 305 ? 28.484 17.297 20.578 1 89.94 305 ARG A C 1
ATOM 2468 O O . ARG A 1 305 ? 28.422 18.328 21.25 1 89.94 305 ARG A O 1
ATOM 2475 N N . GLY A 1 306 ? 29.578 16.859 20.094 1 88.12 306 GLY A N 1
ATOM 2476 C CA . GLY A 1 306 ? 30.781 17.672 20.188 1 88.12 306 GLY A CA 1
ATOM 2477 C C . GLY A 1 306 ? 31.906 17.031 20.969 1 88.12 306 GLY A C 1
ATOM 2478 O O . GLY A 1 306 ? 32.969 17.594 21.109 1 88.12 306 GLY A O 1
ATOM 2479 N N . TRP A 1 307 ? 31.625 15.883 21.547 1 86.38 307 TRP A N 1
ATOM 2480 C CA . TRP A 1 307 ? 32.656 15.156 22.281 1 86.38 307 TRP A CA 1
ATOM 2481 C C . TRP A 1 307 ? 33.781 14.695 21.328 1 86.38 307 TRP A C 1
ATOM 2483 O O . TRP A 1 307 ? 33.5 14.281 20.203 1 86.38 307 TRP A O 1
ATOM 2493 N N . GLU A 1 308 ? 34.969 14.844 21.719 1 88.75 308 GLU A N 1
ATOM 2494 C CA . GLU A 1 308 ? 36.094 14.359 20.953 1 88.75 308 GLU A CA 1
ATOM 2495 C C . GLU A 1 308 ? 36.906 13.336 21.75 1 88.75 308 GLU A C 1
ATOM 2497 O O . GLU A 1 308 ? 37.062 13.469 22.969 1 88.75 308 GLU A O 1
ATOM 2502 N N . ARG A 1 309 ? 37.406 12.344 21.109 1 86 309 ARG A N 1
ATOM 2503 C CA . ARG A 1 309 ? 38.281 11.375 21.75 1 86 309 ARG A CA 1
ATOM 2504 C C . ARG A 1 309 ? 39.594 12.023 22.203 1 86 309 ARG A C 1
ATOM 2506 O O . ARG A 1 309 ? 40.219 12.75 21.422 1 86 309 ARG A O 1
ATOM 2513 N N . PRO A 1 310 ? 39.938 11.945 23.562 1 79.12 310 PRO A N 1
ATOM 2514 C CA . PRO A 1 310 ? 41.188 12.531 24.062 1 79.12 310 PRO A CA 1
ATOM 2515 C C . PRO A 1 310 ? 42.406 12 23.328 1 79.12 310 PRO A C 1
ATOM 2517 O O . PRO A 1 310 ? 42.469 10.828 22.953 1 79.12 310 PRO A O 1
ATOM 2520 N N . ASP A 1 311 ? 43.188 12.781 22.656 1 66.25 311 ASP A N 1
ATOM 2521 C CA . ASP A 1 311 ? 44.438 12.414 22 1 66.25 311 ASP A CA 1
ATOM 2522 C C . ASP A 1 311 ? 45.375 11.695 22.953 1 66.25 311 ASP A C 1
ATOM 2524 O O . ASP A 1 311 ? 45.531 12.109 24.109 1 66.25 311 ASP A O 1
ATOM 2528 N N . ARG A 1 312 ? 45.688 10.477 22.812 1 53.34 312 ARG A N 1
ATOM 2529 C CA . ARG A 1 312 ? 46.688 9.852 23.672 1 53.34 312 ARG A CA 1
ATOM 2530 C C . ARG A 1 312 ? 47.938 10.727 23.797 1 53.34 312 ARG A C 1
ATOM 2532 O O . ARG A 1 312 ? 48.656 10.648 24.781 1 53.34 312 ARG A O 1
ATOM 2539 N N . ARG A 1 313 ? 48.375 11.453 22.734 1 52 313 ARG A N 1
ATOM 2540 C CA . ARG A 1 313 ? 49.688 12.117 22.781 1 52 313 ARG A CA 1
ATOM 2541 C C . ARG A 1 313 ? 49.656 13.289 23.75 1 52 313 ARG A C 1
ATOM 2543 O O . ARG A 1 313 ? 50.656 13.57 24.422 1 52 313 ARG A O 1
ATOM 2550 N N . THR A 1 314 ? 48.562 14.078 23.797 1 49.75 314 THR A N 1
ATOM 2551 C CA . THR A 1 314 ? 48.719 15.258 24.641 1 49.75 314 THR A CA 1
ATOM 2552 C C . THR A 1 314 ? 48.594 14.883 26.125 1 49.75 314 THR A C 1
ATOM 2554 O O . THR A 1 314 ? 48.781 15.734 26.984 1 49.75 314 THR A O 1
ATOM 2557 N N . SER A 1 315 ? 47.938 13.758 26.422 1 46.59 315 SER A N 1
ATOM 2558 C CA . SER A 1 315 ? 47.938 13.484 27.859 1 46.59 315 SER A CA 1
ATOM 2559 C C . SER A 1 315 ? 49.344 13.32 28.406 1 46.59 315 SER A C 1
ATOM 2561 O O . SER A 1 315 ? 49.562 13.312 29.625 1 46.59 315 SER A O 1
ATOM 2563 N N . LEU A 1 316 ? 50.312 12.961 27.516 1 44.44 316 LEU A N 1
ATOM 2564 C CA . LEU A 1 316 ? 51.625 12.719 28.094 1 44.44 316 LEU A CA 1
ATOM 2565 C C . LEU A 1 316 ? 52.375 14.023 28.25 1 44.44 316 LEU A C 1
ATOM 2567 O O . LEU A 1 316 ? 53.562 14.016 28.609 1 44.44 316 LEU A O 1
ATOM 2571 N N . SER A 1 317 ? 51.969 15.133 27.625 1 43.44 317 SER A N 1
ATOM 2572 C CA . SER A 1 317 ? 52.906 16.219 27.906 1 43.44 317 SER A CA 1
ATOM 2573 C C . SER A 1 317 ? 52.75 16.719 29.344 1 43.44 317 SER A C 1
ATOM 2575 O O . SER A 1 317 ? 51.656 17.094 29.75 1 43.44 317 SER A O 1
ATOM 2577 N N . PRO A 1 318 ? 53.594 16.328 30.297 1 44.06 318 PRO A N 1
ATOM 2578 C CA . PRO A 1 318 ? 53.656 16.859 31.656 1 44.06 318 PRO A CA 1
ATOM 2579 C C . PRO A 1 318 ? 53.562 18.375 31.719 1 44.06 318 PRO A C 1
ATOM 2581 O O . PRO A 1 318 ? 54.188 19.078 30.922 1 44.06 318 PRO A O 1
ATOM 2584 N N . LYS A 1 319 ? 52.438 19 31.938 1 44.31 319 LYS A N 1
ATOM 2585 C CA . LYS A 1 319 ? 52.375 20.406 32.312 1 44.31 319 LYS A CA 1
ATOM 2586 C C . LYS A 1 319 ? 53.625 20.828 33.094 1 44.31 319 LYS A C 1
ATOM 2588 O O . LYS A 1 319 ? 53.875 20.297 34.188 1 44.31 319 LYS A O 1
ATOM 2593 N N . GLU A 1 320 ? 54.75 21.062 32.469 1 41.47 320 GLU A N 1
ATOM 2594 C CA . GLU A 1 320 ? 55.844 21.719 33.125 1 41.47 320 GLU A CA 1
ATOM 2595 C C . GLU A 1 320 ? 55.375 22.906 33.969 1 41.47 320 GLU A C 1
ATOM 2597 O O . GLU A 1 320 ? 54.719 23.828 33.438 1 41.47 320 GLU A O 1
ATOM 2602 N N . GLU A 1 321 ? 55 22.75 35.25 1 43.28 321 GLU A N 1
ATOM 2603 C CA . GLU A 1 321 ? 54.781 23.781 36.25 1 43.28 321 GLU A CA 1
ATOM 2604 C C . GLU A 1 321 ? 55.812 24.891 36.156 1 43.28 321 GLU A C 1
ATOM 2606 O O . GLU A 1 321 ? 57 24.625 36.125 1 43.28 321 GLU A O 1
ATOM 2611 N N . PRO A 1 322 ? 55.406 26.016 35.438 1 41.94 322 PRO A N 1
ATOM 2612 C CA . PRO A 1 322 ? 56.406 27.094 35.469 1 41.94 322 PRO A CA 1
ATOM 2613 C C . PRO A 1 322 ? 57.031 27.312 36.844 1 41.94 322 PRO A C 1
ATOM 2615 O O . PRO A 1 322 ? 56.312 27.328 37.844 1 41.94 322 PRO A O 1
ATOM 2618 N N . LEU A 1 323 ? 58.219 26.781 37.094 1 34.97 323 LEU A N 1
ATOM 2619 C CA . LEU A 1 323 ? 59.031 27.109 38.281 1 34.97 323 LEU A CA 1
ATOM 2620 C C . LEU A 1 323 ? 59.094 28.609 38.469 1 34.97 323 LEU A C 1
ATOM 2622 O O . LEU A 1 323 ? 59.594 29.344 37.625 1 34.97 323 LEU A O 1
ATOM 2626 N N . LEU A 1 324 ? 58.125 29.266 39.156 1 34.34 324 LEU A N 1
ATOM 2627 C CA . LEU A 1 324 ? 58.219 30.625 39.656 1 34.34 324 LEU A CA 1
ATOM 2628 C C . LEU A 1 324 ? 59.594 30.875 40.281 1 34.34 324 LEU A C 1
ATOM 2630 O O . LEU A 1 324 ? 59.938 30.312 41.312 1 34.34 324 LEU A O 1
ATOM 2634 N N . THR A 1 325 ? 60.656 30.797 39.406 1 27.36 325 THR A N 1
ATOM 2635 C CA . THR A 1 325 ? 61.781 31.578 39.938 1 27.36 325 THR A CA 1
ATOM 2636 C C . THR A 1 325 ? 61.531 33.062 39.781 1 27.36 325 THR A C 1
ATOM 2638 O O . THR A 1 325 ? 60.969 33.531 38.781 1 27.36 325 THR A O 1
ATOM 2641 N N . PHE B 1 1 ? -18.984 31.062 8.164 1 18.36 1 PHE B N 1
ATOM 2642 C CA . PHE B 1 1 ? -19.734 31.297 9.383 1 18.36 1 PHE B CA 1
ATOM 2643 C C . PHE B 1 1 ? -19.047 32.344 10.242 1 18.36 1 PHE B C 1
ATOM 2645 O O . PHE B 1 1 ? -19.453 32.594 11.383 1 18.36 1 PHE B O 1
ATOM 2652 N N . LEU B 1 2 ? -17.703 32.531 9.781 1 20.09 2 LEU B N 1
ATOM 2653 C CA . LEU B 1 2 ? -16.578 33.438 10.008 1 20.09 2 LEU B CA 1
ATOM 2654 C C . LEU B 1 2 ? -16.984 34.875 9.797 1 20.09 2 LEU B C 1
ATOM 2656 O O . LEU B 1 2 ? -17.109 35.344 8.664 1 20.09 2 LEU B O 1
ATOM 2660 N N . GLY B 1 3 ? -18.109 35.219 10.547 1 19.61 3 GLY B N 1
ATOM 2661 C CA . GLY B 1 3 ? -18.688 36.531 10.398 1 19.61 3 GLY B CA 1
ATOM 2662 C C . GLY B 1 3 ? -17.656 37.656 10.5 1 19.61 3 GLY B C 1
ATOM 2663 O O . GLY B 1 3 ? -16.656 37.531 11.211 1 19.61 3 GLY B O 1
ATOM 2664 N N . GLY B 1 4 ? -17.5 38.406 9.414 1 19.14 4 GLY B N 1
ATOM 2665 C CA . GLY B 1 4 ? -16.703 39.5 8.898 1 19.14 4 GLY B CA 1
ATOM 2666 C C . GLY B 1 4 ? -16.766 40.75 9.758 1 19.14 4 GLY B C 1
ATOM 2667 O O . GLY B 1 4 ? -16.781 41.844 9.242 1 19.14 4 GLY B O 1
ATOM 2668 N N . GLN B 1 5 ? -16.953 40.562 11.141 1 20.25 5 GLN B N 1
ATOM 2669 C CA . GLN B 1 5 ? -17.234 41.844 11.789 1 20.25 5 GLN B CA 1
ATOM 2670 C C . GLN B 1 5 ? -16.109 42.844 11.547 1 20.25 5 GLN B C 1
ATOM 2672 O O . GLN B 1 5 ? -14.945 42.531 11.828 1 20.25 5 GLN B O 1
ATOM 2677 N N . ALA B 1 6 ? -16.219 43.656 10.5 1 20.92 6 ALA B N 1
ATOM 2678 C CA . ALA B 1 6 ? -15.492 44.812 9.984 1 20.92 6 ALA B CA 1
ATOM 2679 C C . ALA B 1 6 ? -15.32 45.875 11.062 1 20.92 6 ALA B C 1
ATOM 2681 O O . ALA B 1 6 ? -16.25 46.625 11.336 1 20.92 6 ALA B O 1
ATOM 2682 N N . GLN B 1 7 ? -15.039 45.469 12.359 1 19.52 7 GLN B N 1
ATOM 2683 C CA . GLN B 1 7 ? -15.078 46.5 13.383 1 19.52 7 GLN B CA 1
ATOM 2684 C C . GLN B 1 7 ? -14.164 47.688 13.023 1 19.52 7 GLN B C 1
ATOM 2686 O O . GLN B 1 7 ? -13.055 47.469 12.531 1 19.52 7 GLN B O 1
ATOM 2691 N N . SER B 1 8 ? -14.758 48.875 12.742 1 20.8 8 SER B N 1
ATOM 2692 C CA . SER B 1 8 ? -14.328 50.219 12.383 1 20.8 8 SER B CA 1
ATOM 2693 C C . SER B 1 8 ? -13.305 50.75 13.375 1 20.8 8 SER B C 1
ATOM 2695 O O . SER B 1 8 ? -13.57 50.812 14.578 1 20.8 8 SER B O 1
ATOM 2697 N N . HIS B 1 9 ? -12.031 50.219 13.375 1 21.23 9 HIS B N 1
ATOM 2698 C CA . HIS B 1 9 ? -10.961 50.656 14.266 1 21.23 9 HIS B CA 1
ATOM 2699 C C . HIS B 1 9 ? -10.805 52.156 14.234 1 21.23 9 HIS B C 1
ATOM 2701 O O . HIS B 1 9 ? -10.555 52.75 13.18 1 21.23 9 HIS B O 1
ATOM 2707 N N . GLY B 1 10 ? -11.734 52.906 14.945 1 20.23 10 GLY B N 1
ATOM 2708 C CA . GLY B 1 10 ? -11.703 54.312 15.188 1 20.23 10 GLY B CA 1
ATOM 2709 C C . GLY B 1 10 ? -10.32 54.844 15.531 1 20.23 10 GLY B C 1
ATOM 2710 O O . GLY B 1 10 ? -9.469 54.094 16.016 1 20.23 10 GLY B O 1
ATOM 2711 N N . SER B 1 11 ? -9.891 55.969 14.859 1 21.52 11 SER B N 1
ATOM 2712 C CA . SER B 1 11 ? -8.688 56.75 14.664 1 21.52 11 SER B CA 1
ATOM 2713 C C . SER B 1 11 ? -8.188 57.344 15.984 1 21.52 11 SER B C 1
ATOM 2715 O O . SER B 1 11 ? -7.375 58.25 16 1 21.52 11 SER B O 1
ATOM 2717 N N . LEU B 1 12 ? -8.336 56.594 17.172 1 20.02 12 LEU B N 1
ATOM 2718 C CA . LEU B 1 12 ? -7.977 57.375 18.359 1 20.02 12 LEU B CA 1
ATOM 2719 C C . LEU B 1 12 ? -6.609 58.031 18.188 1 20.02 12 LEU B C 1
ATOM 2721 O O . LEU B 1 12 ? -5.598 57.312 18.047 1 20.02 12 LEU B O 1
ATOM 2725 N N . LEU B 1 13 ? -6.562 59.188 17.547 1 22.62 13 LEU B N 1
ATOM 2726 C CA . LEU B 1 13 ? -5.484 60.156 17.312 1 22.62 13 LEU B CA 1
ATOM 2727 C C . LEU B 1 13 ? -4.773 60.5 18.609 1 22.62 13 LEU B C 1
ATOM 2729 O O . LEU B 1 13 ? -5.305 61.25 19.422 1 22.62 13 LEU B O 1
ATOM 2733 N N . LEU B 1 14 ? -4.52 59.438 19.5 1 20.34 14 LEU B N 1
ATOM 2734 C CA . LEU B 1 14 ? -3.977 59.938 20.766 1 20.34 14 LEU B CA 1
ATOM 2735 C C . LEU B 1 14 ? -2.766 60.844 20.516 1 20.34 14 LEU B C 1
ATOM 2737 O O . LEU B 1 14 ? -1.88 60.5 19.734 1 20.34 14 LEU B O 1
ATOM 2741 N N . LYS B 1 15 ? -2.889 62.125 20.781 1 24.69 15 LYS B N 1
ATOM 2742 C CA . LYS B 1 15 ? -2.061 63.312 20.812 1 24.69 15 LYS B CA 1
ATOM 2743 C C . LYS B 1 15 ? -0.785 63.094 21.609 1 24.69 15 LYS B C 1
ATOM 2745 O O . LYS B 1 15 ? -0.82 63.094 22.844 1 24.69 15 LYS B O 1
ATOM 2750 N N . CYS B 1 16 ? 0.098 62.094 21.172 1 21.78 16 CYS B N 1
ATOM 2751 C CA . CYS B 1 16 ? 1.297 61.812 21.969 1 21.78 16 CYS B CA 1
ATOM 2752 C C . CYS B 1 16 ? 2.154 63.094 22.078 1 21.78 16 CYS B C 1
ATOM 2754 O O . CYS B 1 16 ? 2.555 63.656 21.062 1 21.78 16 CYS B O 1
ATOM 2756 N N . LYS B 1 17 ? 1.893 63.875 23.078 1 24.73 17 LYS B N 1
ATOM 2757 C CA . LYS B 1 17 ? 2.607 65.062 23.453 1 24.73 17 LYS B CA 1
ATOM 2758 C C . LYS B 1 17 ? 4.117 64.875 23.391 1 24.73 17 LYS B C 1
ATOM 2760 O O . LYS B 1 17 ? 4.613 63.781 23.734 1 24.73 17 LYS B O 1
ATOM 2765 N N . PRO B 1 18 ? 4.895 65.875 22.766 1 25.3 18 PRO B N 1
ATOM 2766 C CA . PRO B 1 18 ? 6.301 65.812 22.344 1 25.3 18 PRO B CA 1
ATOM 2767 C C . PRO B 1 18 ? 7.262 65.75 23.531 1 25.3 18 PRO B C 1
ATOM 2769 O O . PRO B 1 18 ? 7.484 66.75 24.234 1 25.3 18 PRO B O 1
ATOM 2772 N N . ARG B 1 19 ? 6.871 64.938 24.594 1 23.14 19 ARG B N 1
ATOM 2773 C CA . ARG B 1 19 ? 7.633 65.25 25.812 1 23.14 19 ARG B CA 1
ATOM 2774 C C . ARG B 1 19 ? 9.125 65.312 25.516 1 23.14 19 ARG B C 1
ATOM 2776 O O . ARG B 1 19 ? 9.594 64.812 24.5 1 23.14 19 ARG B O 1
ATOM 2783 N N . GLU B 1 20 ? 9.883 65.875 26.578 1 25.48 20 GLU B N 1
ATOM 2784 C CA . GLU B 1 20 ? 11.203 66.438 26.859 1 25.48 20 GLU B CA 1
ATOM 2785 C C . GLU B 1 20 ? 12.312 65.438 26.453 1 25.48 20 GLU B C 1
ATOM 2787 O O . GLU B 1 20 ? 12.078 64.25 26.328 1 25.48 20 GLU B O 1
ATOM 2792 N N . GLY B 1 21 ? 13.516 66.062 26.141 1 23.53 21 GLY B N 1
ATOM 2793 C CA . GLY B 1 21 ? 14.781 65.625 25.547 1 23.53 21 GLY B CA 1
ATOM 2794 C C . GLY B 1 21 ? 15.461 64.5 26.297 1 23.53 21 GLY B C 1
ATOM 2795 O O . GLY B 1 21 ? 16.062 64.75 27.344 1 23.53 21 GLY B O 1
ATOM 2796 N N . LEU B 1 22 ? 14.695 63.469 26.766 1 22.81 22 LEU B N 1
ATOM 2797 C CA . LEU B 1 22 ? 15.414 62.594 27.672 1 22.81 22 LEU B CA 1
ATOM 2798 C C . LEU B 1 22 ? 16.766 62.219 27.094 1 22.81 22 LEU B C 1
ATOM 2800 O O . LEU B 1 22 ? 16.844 61.625 26.016 1 22.81 22 LEU B O 1
ATOM 2804 N N . ILE B 1 23 ? 17.812 63.031 27.438 1 24.91 23 ILE B N 1
ATOM 2805 C CA . ILE B 1 23 ? 19.234 62.812 27.156 1 24.91 23 ILE B CA 1
ATOM 2806 C C . ILE B 1 23 ? 19.625 61.375 27.438 1 24.91 23 ILE B C 1
ATOM 2808 O O . ILE B 1 23 ? 19.594 60.938 28.578 1 24.91 23 ILE B O 1
ATOM 2812 N N . ILE B 1 24 ? 19.031 60.438 26.734 1 25.11 24 ILE B N 1
ATOM 2813 C CA . ILE B 1 24 ? 19.422 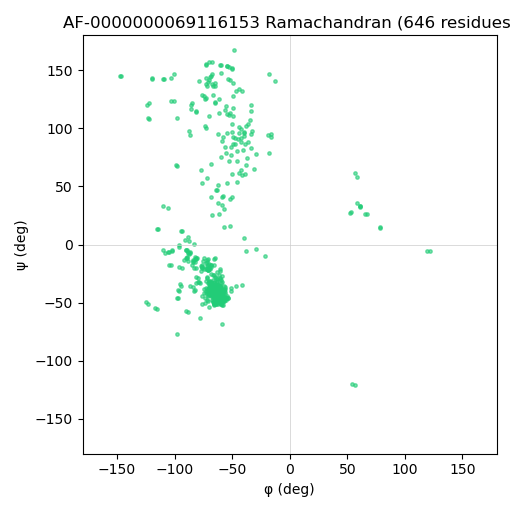59.062 27.031 1 25.11 24 ILE B CA 1
ATOM 2814 C C . ILE B 1 24 ? 20.938 58.938 26.891 1 25.11 24 ILE B C 1
ATOM 2816 O O . ILE B 1 24 ? 21.484 59.156 25.812 1 25.11 24 ILE B O 1
ATOM 2820 N N . LYS B 1 25 ? 21.656 59.438 27.984 1 27.09 25 LYS B N 1
ATOM 2821 C CA . LYS B 1 25 ? 23.078 59.156 28.141 1 27.09 25 LYS B CA 1
ATOM 2822 C C . LYS B 1 25 ? 23.406 57.75 27.672 1 27.09 25 LYS B C 1
ATOM 2824 O O . LYS B 1 25 ? 22.875 56.75 28.203 1 27.09 25 LYS B O 1
ATOM 2829 N N . THR B 1 26 ? 23.688 57.625 26.406 1 25.56 26 THR B N 1
ATOM 2830 C CA . THR B 1 26 ? 24.031 56.438 25.641 1 25.56 26 THR B CA 1
ATOM 2831 C C . THR B 1 26 ? 25.281 55.75 26.203 1 25.56 26 THR B C 1
ATOM 2833 O O . THR B 1 26 ? 26.406 56.219 25.953 1 25.56 26 THR B O 1
ATOM 2836 N N . GLN B 1 27 ? 25.516 55.781 27.578 1 26.61 27 GLN B N 1
ATOM 2837 C CA . GLN B 1 27 ? 26.734 55.094 28 1 26.61 27 GLN B CA 1
ATOM 2838 C C . GLN B 1 27 ? 26.938 53.812 27.172 1 26.61 27 GLN B C 1
ATOM 2840 O O . GLN B 1 27 ? 26.047 52.969 27.109 1 26.61 27 GLN B O 1
ATOM 2845 N N . SER B 1 28 ? 27.828 53.938 26.234 1 26.2 28 SER B N 1
ATOM 2846 C CA . SER B 1 28 ? 28.125 53.219 25.016 1 26.2 28 SER B CA 1
ATOM 2847 C C . SER B 1 28 ? 28.469 51.75 25.328 1 26.2 28 SER B C 1
ATOM 2849 O O . SER B 1 28 ? 28.797 50.969 24.406 1 26.2 28 SER B O 1
ATOM 2851 N N . GLY B 1 29 ? 29.047 51.562 26.562 1 27.64 29 GLY B N 1
ATOM 2852 C CA . GLY B 1 29 ? 29.828 50.344 26.703 1 27.64 29 GLY B CA 1
ATOM 2853 C C . GLY B 1 29 ? 29.031 49.094 26.406 1 27.64 29 GLY B C 1
ATOM 2854 O O . GLY B 1 29 ? 28.875 48.25 27.266 1 27.64 29 GLY B O 1
ATOM 2855 N N . ALA B 1 30 ? 27.953 49.281 25.812 1 26.72 30 ALA B N 1
ATOM 2856 C CA . ALA B 1 30 ? 27.031 48.156 25.828 1 26.72 30 ALA B CA 1
ATOM 2857 C C . ALA B 1 30 ? 27.703 46.906 25.25 1 26.72 30 ALA B C 1
ATOM 2859 O O . ALA B 1 30 ? 28.203 46.938 24.125 1 26.72 30 ALA B O 1
ATOM 2860 N N . THR B 1 31 ? 28.438 46.25 26.172 1 28.73 31 THR B N 1
ATOM 2861 C CA . THR B 1 31 ? 28.984 44.938 25.828 1 28.73 31 THR B CA 1
ATOM 2862 C C . THR B 1 31 ? 28.016 44.188 24.906 1 28.73 31 THR B C 1
ATOM 2864 O O . THR B 1 31 ? 26.797 44.219 25.109 1 28.73 31 THR B O 1
ATOM 2867 N N . PRO B 1 32 ? 28.391 44.094 23.641 1 27.77 32 PRO B N 1
ATOM 2868 C CA . PRO B 1 32 ? 27.469 43.5 22.672 1 27.77 32 PRO B CA 1
ATOM 2869 C C . PRO B 1 32 ? 26.719 42.281 23.219 1 27.77 32 PRO B C 1
ATOM 2871 O O . PRO B 1 32 ? 27.344 41.375 23.797 1 27.77 32 PRO B O 1
ATOM 2874 N N . LEU B 1 33 ? 25.5 42.531 23.781 1 28.25 33 LEU B N 1
ATOM 2875 C CA . LEU B 1 33 ? 24.594 41.5 24.25 1 28.25 33 LEU B CA 1
ATOM 2876 C C . LEU B 1 33 ? 24.594 40.312 23.281 1 28.25 33 LEU B C 1
ATOM 2878 O O . LEU B 1 33 ? 23.594 39.594 23.172 1 28.25 33 LEU B O 1
ATOM 2882 N N . TRP B 1 34 ? 25.5 40.375 22.25 1 26.3 34 TRP B N 1
ATOM 2883 C CA . TRP B 1 34 ? 25.375 39.219 21.359 1 26.3 34 TRP B CA 1
ATOM 2884 C C . TRP B 1 34 ? 25.391 37.906 22.141 1 26.3 34 TRP B C 1
ATOM 2886 O O . TRP B 1 34 ? 24.875 36.906 21.688 1 26.3 34 TRP B O 1
ATOM 2896 N N . GLN B 1 35 ? 26.297 37.906 23.172 1 26.92 35 GLN B N 1
ATOM 2897 C CA . GLN B 1 35 ? 26.75 36.625 23.688 1 26.92 35 GLN B CA 1
ATOM 2898 C C . GLN B 1 35 ? 25.641 35.938 24.469 1 26.92 35 GLN B C 1
ATOM 2900 O O . GLN B 1 35 ? 25.891 34.969 25.219 1 26.92 35 GLN B O 1
ATOM 2905 N N . THR B 1 36 ? 24.703 36.719 24.906 1 28.45 36 THR B N 1
ATOM 2906 C CA . THR B 1 36 ? 23.844 35.875 25.734 1 28.45 36 THR B CA 1
ATOM 2907 C C . THR B 1 36 ? 23.453 34.594 24.984 1 28.45 36 THR B C 1
ATOM 2909 O O . THR B 1 36 ? 23 34.656 23.844 1 28.45 36 THR B O 1
ATOM 2912 N N . SER B 1 37 ? 24.141 33.531 25.406 1 29.33 37 SER B N 1
ATOM 2913 C CA . SER B 1 37 ? 24.047 32.125 25 1 29.33 37 SER B CA 1
ATOM 2914 C C . SER B 1 37 ? 22.578 31.703 24.828 1 29.33 37 SER B C 1
ATOM 2916 O O . SER B 1 37 ? 21.859 31.562 25.828 1 29.33 37 SER B O 1
ATOM 2918 N N . SER B 1 38 ? 21.797 32.312 23.953 1 32 38 SER B N 1
ATOM 2919 C CA . SER B 1 38 ? 20.516 31.75 23.531 1 32 38 SER B CA 1
ATOM 2920 C C . SER B 1 38 ? 20.531 30.219 23.594 1 32 38 SER B C 1
ATOM 2922 O O . SER B 1 38 ? 19.578 29.578 23.156 1 32 38 SER B O 1
ATOM 2924 N N . LEU B 1 39 ? 21.656 29.562 23.922 1 32.56 39 LEU B N 1
ATOM 2925 C CA . LEU B 1 39 ? 21.766 28.141 24.219 1 32.56 39 LEU B CA 1
ATOM 2926 C C . LEU B 1 39 ? 20.859 27.75 25.375 1 32.56 39 LEU B C 1
ATOM 2928 O O . LEU B 1 39 ? 20.344 26.625 25.406 1 32.56 39 LEU B O 1
ATOM 2932 N N . GLU B 1 40 ? 20.906 28.438 26.547 1 33.66 40 GLU B N 1
ATOM 2933 C CA . GLU B 1 40 ? 20.25 28.016 27.781 1 33.66 40 GLU B CA 1
ATOM 2934 C C . GLU B 1 40 ? 18.734 27.984 27.609 1 33.66 40 GLU B C 1
ATOM 2936 O O . GLU B 1 40 ? 18.031 27.297 28.359 1 33.66 40 GLU B O 1
ATOM 2941 N N . LEU B 1 41 ? 18.203 29.094 27.062 1 32.78 41 LEU B N 1
ATOM 2942 C CA . LEU B 1 41 ? 16.75 29.078 27.031 1 32.78 41 LEU B CA 1
ATOM 2943 C C . LEU B 1 41 ? 16.234 27.875 26.234 1 32.78 41 LEU B C 1
ATOM 2945 O O . LEU B 1 41 ? 15.031 27.672 26.109 1 32.78 41 LEU B O 1
ATOM 2949 N N . TRP B 1 42 ? 17.078 27.438 25.297 1 34.44 42 TRP B N 1
ATOM 2950 C CA . TRP B 1 42 ? 16.641 26.156 24.75 1 34.44 42 TRP B CA 1
ATOM 2951 C C . TRP B 1 42 ? 16.641 25.078 25.812 1 34.44 42 TRP B C 1
ATOM 2953 O O . TRP B 1 42 ? 17.688 24.562 26.188 1 34.44 42 TRP B O 1
ATOM 2963 N N . GLY B 1 43 ? 16.109 25.312 26.984 1 36.19 43 GLY B N 1
ATOM 2964 C CA . GLY B 1 43 ? 15.875 24.109 27.766 1 36.19 43 GLY B CA 1
ATOM 2965 C C . GLY B 1 43 ? 15.875 22.844 26.938 1 36.19 43 GLY B C 1
ATOM 2966 O O . GLY B 1 43 ? 15.867 22.906 25.703 1 36.19 43 GLY B O 1
ATOM 2967 N N . PRO B 1 44 ? 16.328 21.734 27.5 1 39.72 44 PRO B N 1
ATOM 2968 C CA . PRO B 1 44 ? 16.188 20.578 26.609 1 39.72 44 PRO B CA 1
ATOM 2969 C C . PRO B 1 44 ? 14.953 20.656 25.719 1 39.72 44 PRO B C 1
ATOM 2971 O O . PRO B 1 44 ? 13.898 21.109 26.172 1 39.72 44 PRO B O 1
ATOM 2974 N N . PRO B 1 45 ? 15.062 21.156 24.453 1 42.91 45 PRO B N 1
ATOM 2975 C CA . PRO B 1 45 ? 13.836 21.234 23.656 1 42.91 45 PRO B CA 1
ATOM 2976 C C . PRO B 1 45 ? 12.727 20.344 24.203 1 42.91 45 PRO B C 1
ATOM 2978 O O . PRO B 1 45 ? 12.945 19.156 24.438 1 42.91 45 PRO B O 1
ATOM 2981 N N . ARG B 1 46 ? 12.031 20.703 25.219 1 45.5 46 ARG B N 1
ATOM 2982 C CA . ARG B 1 46 ? 10.844 19.906 25.5 1 45.5 46 ARG B CA 1
ATOM 2983 C C . ARG B 1 46 ? 10.422 19.109 24.266 1 45.5 46 ARG B C 1
ATOM 2985 O O . ARG B 1 46 ? 10.242 19.688 23.188 1 45.5 46 ARG B O 1
ATOM 2992 N N . GLU B 1 47 ? 10.867 17.891 24.172 1 55.56 47 GLU B N 1
ATOM 2993 C CA . GLU B 1 47 ? 10.664 16.984 23.047 1 55.56 47 GLU B CA 1
ATOM 2994 C C . GLU B 1 47 ? 9.258 17.141 22.453 1 55.56 47 GLU B C 1
ATOM 2996 O O . GLU B 1 47 ? 8.273 16.797 23.109 1 55.56 47 GLU B O 1
ATOM 3001 N N . GLN B 1 48 ? 8.984 18.25 21.844 1 66.69 48 GLN B N 1
ATOM 3002 C CA . GLN B 1 48 ? 7.723 18.359 21.125 1 66.69 48 GLN B CA 1
ATOM 3003 C C . GLN B 1 48 ? 7.328 17.016 20.516 1 66.69 48 GLN B C 1
ATOM 3005 O O . GLN B 1 48 ? 8.172 16.297 19.969 1 66.69 48 GLN B O 1
ATOM 3010 N N . PRO B 1 49 ? 6.18 16.609 20.969 1 78.38 49 PRO B N 1
ATOM 3011 C CA . PRO B 1 49 ? 5.734 15.344 20.406 1 78.38 49 PRO B CA 1
ATOM 3012 C C . PRO B 1 49 ? 5.82 15.312 18.891 1 78.38 49 PRO B C 1
ATOM 3014 O O . PRO B 1 49 ? 5.66 16.344 18.234 1 78.38 49 PRO B O 1
ATOM 3017 N N . LEU B 1 50 ? 6.242 14.227 18.484 1 79.69 50 LEU B N 1
ATOM 3018 C CA . LEU B 1 50 ? 6.324 14.023 17.031 1 79.69 50 LEU B CA 1
ATOM 3019 C C . LEU B 1 50 ? 4.934 13.992 16.406 1 79.69 50 LEU B C 1
ATOM 3021 O O . LEU B 1 50 ? 4.043 13.297 16.906 1 79.69 50 LEU B O 1
ATOM 3025 N N . PHE B 1 51 ? 4.656 14.727 15.406 1 86.88 51 PHE B N 1
ATOM 3026 C CA . PHE B 1 51 ? 3.449 14.758 14.586 1 86.88 51 PHE B CA 1
ATOM 3027 C C . PHE B 1 51 ? 2.225 15.047 15.445 1 86.88 51 PHE B C 1
ATOM 3029 O O . PHE B 1 51 ? 1.276 14.258 15.477 1 86.88 51 PHE B O 1
ATOM 3036 N N . PRO B 1 52 ? 2.146 16.078 16.125 1 86.38 52 PRO B N 1
ATOM 3037 C CA . PRO B 1 52 ? 1.053 16.328 17.062 1 86.38 52 PRO B CA 1
ATOM 3038 C C . PRO B 1 52 ? -0.321 16.281 16.406 1 86.38 52 PRO B C 1
ATOM 3040 O O . PRO B 1 52 ? -1.279 15.773 16.984 1 86.38 52 PRO B O 1
ATOM 3043 N N . GLU B 1 53 ? -0.469 16.781 15.227 1 90.12 53 GLU B N 1
ATOM 3044 C CA . GLU B 1 53 ? -1.765 16.828 14.555 1 90.12 53 GLU B CA 1
ATOM 3045 C C . GLU B 1 53 ? -2.164 15.453 14.031 1 90.12 53 GLU B C 1
ATOM 3047 O O . GLU B 1 53 ? -3.33 15.219 13.703 1 90.12 53 GLU B O 1
ATOM 3052 N N . TRP B 1 54 ? -1.252 14.531 13.984 1 94 54 TRP B N 1
ATOM 3053 C CA . TRP B 1 54 ? -1.498 13.219 13.375 1 94 54 TRP B CA 1
ATOM 3054 C C . TRP B 1 54 ? -1.676 12.148 14.445 1 94 54 TRP B C 1
ATOM 3056 O O . TRP B 1 54 ? -2.072 11.023 14.148 1 94 54 TRP B O 1
ATOM 3066 N N . GLN B 1 55 ? -1.47 12.484 15.656 1 94.81 55 GLN B N 1
ATOM 3067 C CA . GLN B 1 55 ? -1.459 11.477 16.703 1 94.81 55 GLN B CA 1
ATOM 3068 C C . GLN B 1 55 ? -2.838 10.844 16.875 1 94.81 55 GLN B C 1
ATOM 3070 O O . GLN B 1 55 ? -2.975 9.617 16.844 1 94.81 55 GLN B O 1
ATOM 3075 N N . VAL B 1 56 ? -3.818 11.703 17.016 1 95.94 56 VAL B N 1
ATOM 3076 C CA . VAL B 1 56 ? -5.164 11.195 17.25 1 95.94 56 VAL B CA 1
ATOM 3077 C C . VAL B 1 56 ? -5.652 10.43 16.016 1 95.94 56 VAL B C 1
ATOM 3079 O O . VAL B 1 56 ? -6.09 9.281 16.125 1 95.94 56 VAL B O 1
ATOM 3082 N N . PRO B 1 57 ? -5.562 10.992 14.859 1 97.69 57 PRO B N 1
ATOM 3083 C CA . PRO B 1 57 ? -6 10.258 13.672 1 97.69 57 PRO B CA 1
ATOM 3084 C C . PRO B 1 57 ? -5.277 8.922 13.5 1 97.69 57 PRO B C 1
ATOM 3086 O O . PRO B 1 57 ? -5.898 7.922 13.133 1 97.69 57 PRO B O 1
ATOM 3089 N N . LEU B 1 58 ? -4.031 8.867 13.766 1 97.5 58 LEU B N 1
ATOM 3090 C CA . LEU B 1 58 ? -3.264 7.637 13.625 1 97.5 58 LEU B CA 1
ATOM 3091 C C . LEU B 1 58 ? -3.693 6.609 14.672 1 97.5 58 LEU B C 1
ATOM 3093 O O . LEU B 1 58 ? -3.824 5.422 14.359 1 97.5 58 LEU B O 1
ATOM 3097 N N . ARG B 1 59 ? -3.918 7.086 15.867 1 97.75 59 ARG B N 1
ATOM 3098 C CA . ARG B 1 59 ? -4.363 6.18 16.922 1 97.75 59 ARG B CA 1
ATOM 3099 C C . ARG B 1 59 ? -5.734 5.598 16.594 1 97.75 59 ARG B C 1
ATOM 3101 O O . ARG B 1 59 ? -5.965 4.402 16.797 1 97.75 59 ARG B O 1
ATOM 3108 N N . VAL B 1 60 ? -6.586 6.418 16.109 1 98.25 60 VAL B N 1
ATOM 3109 C CA . VAL B 1 60 ? -7.922 5.973 15.727 1 98.25 60 VAL B CA 1
ATOM 3110 C C . VAL B 1 60 ? -7.828 4.961 14.586 1 98.25 60 VAL B C 1
ATOM 3112 O O . VAL B 1 60 ? -8.477 3.914 14.625 1 98.25 60 VAL B O 1
ATOM 3115 N N . THR B 1 61 ? -7.02 5.258 13.625 1 98.69 61 THR B N 1
ATOM 3116 C CA . THR B 1 61 ? -6.852 4.375 12.477 1 98.69 61 THR B CA 1
ATOM 3117 C C . THR B 1 61 ? -6.277 3.029 12.914 1 98.69 61 THR B C 1
ATOM 3119 O O . THR B 1 61 ? -6.77 1.977 12.5 1 98.69 61 THR B O 1
ATOM 3122 N N . PHE B 1 62 ? -5.281 3.027 13.789 1 98.44 62 PHE B N 1
ATOM 3123 C CA . PHE B 1 62 ? -4.648 1.792 14.242 1 98.44 62 PHE B CA 1
ATOM 3124 C C . PHE B 1 62 ? -5.613 0.971 15.094 1 98.44 62 PHE B C 1
ATOM 3126 O O . PHE B 1 62 ? -5.652 -0.257 14.984 1 98.44 62 PHE B O 1
ATOM 3133 N N . ALA B 1 63 ? -6.34 1.642 15.906 1 98.62 63 ALA B N 1
ATOM 3134 C CA . ALA B 1 63 ? -7.336 0.945 16.719 1 98.62 63 ALA B CA 1
ATOM 3135 C C . ALA B 1 63 ? -8.406 0.298 15.836 1 98.62 63 ALA B C 1
ATOM 3137 O O . ALA B 1 63 ? -8.75 -0.868 16.031 1 98.62 63 ALA B O 1
ATOM 3138 N N . LEU B 1 64 ? -8.883 1.04 14.859 1 98.75 64 LEU B N 1
ATOM 3139 C CA . LEU B 1 64 ? -9.891 0.509 13.953 1 98.75 64 LEU B CA 1
ATOM 3140 C C . LEU B 1 64 ? -9.336 -0.651 13.133 1 98.75 64 LEU B C 1
ATOM 3142 O O . LEU B 1 64 ? -10.016 -1.66 12.938 1 98.75 64 LEU B O 1
ATOM 3146 N N . LEU B 1 65 ? -8.109 -0.516 12.703 1 98.75 65 LEU B N 1
ATOM 3147 C CA . LEU B 1 65 ? -7.473 -1.583 11.938 1 98.75 65 LEU B CA 1
ATOM 3148 C C . LEU B 1 65 ? -7.32 -2.844 12.781 1 98.75 65 LEU B C 1
ATOM 3150 O O . LEU B 1 65 ? -7.535 -3.955 12.289 1 98.75 65 LEU B O 1
ATOM 3154 N N . ALA B 1 66 ? -6.961 -2.656 14.031 1 98.69 66 ALA B N 1
ATOM 3155 C CA . ALA B 1 66 ? -6.816 -3.801 14.93 1 98.69 66 ALA B CA 1
ATOM 3156 C C . ALA B 1 66 ? -8.148 -4.504 15.141 1 98.69 66 ALA B C 1
ATOM 3158 O O . ALA B 1 66 ? -8.234 -5.734 15.055 1 98.69 66 ALA B O 1
ATOM 3159 N N . VAL B 1 67 ? -9.18 -3.77 15.312 1 98.56 67 VAL B N 1
ATOM 3160 C CA . VAL B 1 67 ? -10.508 -4.332 15.562 1 98.56 67 VAL B CA 1
ATOM 3161 C C . VAL B 1 67 ? -11.008 -5.059 14.32 1 98.56 67 VAL B C 1
ATOM 3163 O O . VAL B 1 67 ? -11.477 -6.195 14.398 1 98.56 67 VAL B O 1
ATOM 3166 N N . THR B 1 68 ? -10.891 -4.398 13.203 1 98.62 68 THR B N 1
ATOM 3167 C CA . THR B 1 68 ? -11.375 -5.008 11.969 1 98.62 68 THR B CA 1
ATOM 3168 C C . THR B 1 68 ? -10.531 -6.223 11.594 1 98.62 68 THR B C 1
ATOM 3170 O O . THR B 1 68 ? -11.047 -7.219 11.094 1 98.62 68 THR B O 1
ATOM 3173 N N . PHE B 1 69 ? -9.242 -6.176 11.875 1 98.62 69 PHE B N 1
ATOM 3174 C CA . PHE B 1 69 ? -8.352 -7.305 11.609 1 98.62 69 PHE B CA 1
ATOM 3175 C C . PHE B 1 69 ? -8.703 -8.492 12.5 1 98.62 69 PHE B C 1
ATOM 3177 O O . PHE B 1 69 ? -8.852 -9.617 12.008 1 98.62 69 PHE B O 1
ATOM 3184 N N . ILE B 1 70 ? -8.828 -8.211 13.781 1 98.56 70 ILE B N 1
ATOM 3185 C CA . ILE B 1 70 ? -9.125 -9.273 14.734 1 98.56 70 ILE B CA 1
ATOM 3186 C C . ILE B 1 70 ? -10.484 -9.898 14.414 1 98.56 70 ILE B C 1
ATOM 3188 O O . ILE B 1 70 ? -10.633 -11.117 14.414 1 98.56 70 ILE B O 1
ATOM 3192 N N . TYR B 1 71 ? -11.469 -9.094 14.086 1 98.5 71 TYR B N 1
ATOM 3193 C CA . TYR B 1 71 ? -12.789 -9.586 13.734 1 98.5 71 TYR B CA 1
ATOM 3194 C C . TYR B 1 71 ? -12.734 -10.484 12.5 1 98.5 71 TYR B C 1
ATOM 3196 O O . TYR B 1 71 ? -13.281 -11.594 12.508 1 98.5 71 TYR B O 1
ATOM 3204 N N . THR B 1 72 ? -12.062 -10.016 11.508 1 97.81 72 THR B N 1
ATOM 3205 C CA . THR B 1 72 ? -11.961 -10.773 10.266 1 97.81 72 THR B CA 1
ATOM 3206 C C . THR B 1 72 ? -11.148 -12.047 10.469 1 97.81 72 THR B C 1
ATOM 3208 O O . THR B 1 72 ? -11.5 -13.109 9.945 1 97.81 72 THR B O 1
ATOM 3211 N N . PHE B 1 73 ? -10.078 -11.961 11.273 1 98.25 73 PHE B N 1
ATOM 3212 C CA . PHE B 1 73 ? -9.242 -13.117 11.586 1 98.25 73 PHE B CA 1
ATOM 3213 C C . PHE B 1 73 ? -10.047 -14.195 12.305 1 98.25 73 PHE B C 1
ATOM 3215 O O . PHE B 1 73 ? -9.969 -15.375 11.961 1 98.25 73 PHE B O 1
ATOM 3222 N N . LEU B 1 74 ? -10.859 -13.805 13.266 1 97.69 74 LEU B N 1
ATOM 3223 C CA . LEU B 1 74 ? -11.672 -14.75 14.023 1 97.69 74 LEU B CA 1
ATOM 3224 C C . LEU B 1 74 ? -12.68 -15.453 13.125 1 97.69 74 LEU B C 1
ATOM 3226 O O . LEU B 1 74 ? -12.844 -16.672 13.203 1 97.69 74 LEU B O 1
ATOM 3230 N N . ARG B 1 75 ? -13.203 -14.734 12.242 1 96.44 75 ARG B N 1
ATOM 3231 C CA . ARG B 1 75 ? -14.289 -15.273 11.43 1 96.44 75 ARG B CA 1
ATOM 3232 C C . ARG B 1 75 ? -13.75 -16.094 10.258 1 96.44 75 ARG B C 1
ATOM 3234 O O . ARG B 1 75 ? -14.281 -17.156 9.945 1 96.44 75 ARG B O 1
ATOM 3241 N N . GLU B 1 76 ? -12.664 -15.594 9.648 1 95.88 76 GLU B N 1
ATOM 3242 C CA . GLU B 1 76 ? -12.219 -16.172 8.383 1 95.88 76 GLU B CA 1
ATOM 3243 C C . GLU B 1 76 ? -11.164 -17.25 8.617 1 95.88 76 GLU B C 1
ATOM 3245 O O . GLU B 1 76 ? -10.922 -18.094 7.746 1 95.88 76 GLU B O 1
ATOM 3250 N N . VAL B 1 77 ? -10.5 -17.266 9.75 1 97.19 77 VAL B N 1
ATOM 3251 C CA . VAL B 1 77 ? -9.359 -18.172 9.93 1 97.19 77 VAL B CA 1
ATOM 3252 C C . VAL B 1 77 ? -9.594 -19.031 11.164 1 97.19 77 VAL B C 1
ATOM 3254 O O . VAL B 1 77 ? -9.594 -20.266 11.078 1 97.19 77 VAL B O 1
ATOM 3257 N N . LEU B 1 78 ? -9.945 -18.422 12.242 1 97.25 78 LEU B N 1
ATOM 3258 C CA . LEU B 1 78 ? -10.031 -19.172 13.492 1 97.25 78 LEU B CA 1
ATOM 3259 C C . LEU B 1 78 ? -11.281 -20.031 13.531 1 97.25 78 LEU B C 1
ATOM 3261 O O . LEU B 1 78 ? -11.234 -21.188 13.945 1 97.25 78 LEU B O 1
ATOM 3265 N N . GLN B 1 79 ? -12.414 -19.516 13.141 1 96.19 79 GLN B N 1
ATOM 3266 C CA . GLN B 1 79 ? -13.672 -20.25 13.172 1 96.19 79 GLN B CA 1
ATOM 3267 C C . GLN B 1 79 ? -13.586 -21.516 12.312 1 96.19 79 GLN B C 1
ATOM 3269 O O . GLN B 1 79 ? -13.922 -22.609 12.773 1 96.19 79 GLN B O 1
ATOM 3274 N N . PRO B 1 80 ? -13.188 -21.406 11.102 1 95.69 80 PRO B N 1
ATOM 3275 C CA . PRO B 1 80 ? -13.047 -22.641 10.32 1 95.69 80 PRO B CA 1
ATOM 3276 C C . PRO B 1 80 ? -12.023 -23.609 10.922 1 95.69 80 PRO B C 1
ATOM 3278 O O . PRO B 1 80 ? -12.203 -24.828 10.828 1 95.69 80 PRO B O 1
ATOM 3281 N N . TYR B 1 81 ? -10.953 -23.125 11.492 1 96.44 81 TYR B N 1
ATOM 3282 C CA . TYR B 1 81 ? -9.938 -23.969 12.117 1 96.44 81 TYR B CA 1
ATOM 3283 C C . TYR B 1 81 ? -10.516 -24.719 13.305 1 96.44 81 TYR B C 1
ATOM 3285 O O . TYR B 1 81 ? -10.281 -25.922 13.453 1 96.44 81 TYR B O 1
ATOM 3293 N N . LEU B 1 82 ? -11.383 -24.156 14.133 1 96.44 82 LEU B N 1
ATOM 3294 C CA . LEU B 1 82 ? -11.906 -24.734 15.367 1 96.44 82 LEU B CA 1
ATOM 3295 C C . LEU B 1 82 ? -13.125 -25.594 15.078 1 96.44 82 LEU B C 1
ATOM 3297 O O . LEU B 1 82 ? -13.305 -26.656 15.703 1 96.44 82 LEU B O 1
ATOM 3301 N N . VAL B 1 83 ? -13.914 -25.188 14.148 1 95.19 83 VAL B N 1
ATOM 3302 C CA . VAL B 1 83 ? -15.203 -25.844 13.938 1 95.19 83 VAL B CA 1
ATOM 3303 C C . VAL B 1 83 ? -15.086 -26.875 12.805 1 95.19 83 VAL B C 1
ATOM 3305 O O . VAL B 1 83 ? -15.641 -27.969 12.898 1 95.19 83 VAL B O 1
ATOM 3308 N N . LEU B 1 84 ? -14.367 -26.531 11.797 1 94 84 LEU B N 1
ATOM 3309 C CA . LEU B 1 84 ? -14.328 -27.375 10.617 1 94 84 LEU B CA 1
ATOM 3310 C C . LEU B 1 84 ? -12.977 -28.078 10.492 1 94 84 LEU B C 1
ATOM 3312 O O . LEU B 1 84 ? -12.766 -28.875 9.578 1 94 84 LEU B O 1
ATOM 3316 N N . ASN B 1 85 ? -11.977 -27.781 11.312 1 94.81 85 ASN B N 1
ATOM 3317 C CA . ASN B 1 85 ? -10.625 -28.328 11.266 1 94.81 85 ASN B CA 1
ATOM 3318 C C . ASN B 1 85 ? -9.93 -28 9.945 1 94.81 85 ASN B C 1
ATOM 3320 O O . ASN B 1 85 ? -9.258 -28.859 9.375 1 94.81 85 ASN B O 1
ATOM 3324 N N . LYS B 1 86 ? -10.258 -26.844 9.414 1 93.19 86 LYS B N 1
ATOM 3325 C CA . LYS B 1 86 ? -9.633 -26.359 8.188 1 93.19 86 LYS B CA 1
ATOM 3326 C C . LYS B 1 86 ? -8.555 -25.328 8.484 1 93.19 86 LYS B C 1
ATOM 3328 O O . LYS B 1 86 ? -8.82 -24.312 9.125 1 93.19 86 LYS B O 1
ATOM 3333 N N . ASN B 1 87 ? -7.363 -25.641 7.988 1 92.75 87 ASN B N 1
ATOM 3334 C CA . ASN B 1 87 ? -6.25 -24.734 8.219 1 92.75 87 ASN B CA 1
ATOM 3335 C C . ASN B 1 87 ? -6.188 -23.641 7.141 1 92.75 87 ASN B C 1
ATOM 3337 O O . ASN B 1 87 ? -5.559 -23.844 6.098 1 92.75 87 ASN B O 1
ATOM 3341 N N . ASN B 1 88 ? -6.793 -22.5 7.41 1 94.25 88 ASN B N 1
ATOM 3342 C CA . ASN B 1 88 ? -6.836 -21.375 6.48 1 94.25 88 ASN B CA 1
ATOM 3343 C C . ASN B 1 88 ? -5.91 -20.25 6.918 1 94.25 88 ASN B C 1
ATOM 3345 O O . ASN B 1 88 ? -6.133 -19.094 6.578 1 94.25 88 ASN B O 1
ATOM 3349 N N . PHE B 1 89 ? -4.809 -20.547 7.574 1 95.81 89 PHE B N 1
ATOM 3350 C CA . PHE B 1 89 ? -3.918 -19.5 8.086 1 95.81 89 PHE B CA 1
ATOM 3351 C C . PHE B 1 89 ? -3.205 -18.781 6.949 1 95.81 89 PHE B C 1
ATOM 3353 O O . PHE B 1 89 ? -2.762 -17.641 7.109 1 95.81 89 PHE B O 1
ATOM 3360 N N . TYR B 1 90 ? -3.115 -19.391 5.781 1 95.62 90 TYR B N 1
ATOM 3361 C CA . TYR B 1 90 ? -2.473 -18.766 4.625 1 95.62 90 TYR B CA 1
ATOM 3362 C C . TYR B 1 90 ? -3.248 -17.547 4.16 1 95.62 90 TYR B C 1
ATOM 3364 O O . TYR B 1 90 ? -2.732 -16.734 3.383 1 95.62 90 TYR B O 1
ATOM 3372 N N . LYS B 1 91 ? -4.465 -17.344 4.645 1 96.56 91 LYS B N 1
ATOM 3373 C CA . LYS B 1 91 ? -5.336 -16.25 4.219 1 96.56 91 LYS B CA 1
ATOM 3374 C C . LYS B 1 91 ? -4.977 -14.945 4.93 1 96.56 91 LYS B C 1
ATOM 3376 O O . LYS B 1 91 ? -5.418 -13.875 4.523 1 96.56 91 LYS B O 1
ATOM 3381 N N . VAL B 1 92 ? -4.199 -15.016 5.922 1 97.12 92 VAL B N 1
ATOM 3382 C CA . VAL B 1 92 ? -3.973 -13.875 6.801 1 97.12 92 VAL B CA 1
ATOM 3383 C C . VAL B 1 92 ? -3.238 -12.773 6.035 1 97.12 92 VAL B C 1
ATOM 3385 O O . VAL B 1 92 ? -3.67 -11.617 6.027 1 97.12 92 VAL B O 1
ATOM 3388 N N . PRO B 1 93 ? -2.225 -13.078 5.293 1 96.56 93 PRO B N 1
ATOM 3389 C CA . PRO B 1 93 ? -1.436 -11.992 4.715 1 96.56 93 PRO B CA 1
ATOM 3390 C C . PRO B 1 93 ? -2.213 -11.188 3.678 1 96.56 93 PRO B C 1
ATOM 3392 O O . PRO B 1 93 ? -2.027 -9.969 3.566 1 96.56 93 PRO B O 1
ATOM 3395 N N . VAL B 1 94 ? -3.055 -11.859 2.955 1 97 94 VAL B N 1
ATOM 3396 C CA . VAL B 1 94 ? -3.67 -11.117 1.857 1 97 94 VAL B CA 1
ATOM 3397 C C . VAL B 1 94 ? -5.172 -10.992 2.096 1 97 94 VAL B C 1
ATOM 3399 O O . VAL B 1 94 ? -5.703 -9.883 2.191 1 97 94 VAL B O 1
ATOM 3402 N N . LEU B 1 95 ? -5.902 -12.078 2.279 1 96.5 95 LEU B N 1
ATOM 3403 C CA . LEU B 1 95 ? -7.359 -12.047 2.344 1 96.5 95 LEU B CA 1
ATOM 3404 C C . LEU B 1 95 ? -7.832 -11.266 3.564 1 96.5 95 LEU B C 1
ATOM 3406 O O . LEU B 1 95 ? -8.711 -10.398 3.453 1 96.5 95 LEU B O 1
ATOM 3410 N N . VAL B 1 96 ? -7.297 -11.578 4.734 1 97.94 96 VAL B N 1
ATOM 3411 C CA . VAL B 1 96 ? -7.723 -10.914 5.961 1 97.94 96 VAL B CA 1
ATOM 3412 C C . VAL B 1 96 ? -7.406 -9.422 5.871 1 97.94 96 VAL B C 1
ATOM 3414 O O . VAL B 1 96 ? -8.242 -8.578 6.215 1 97.94 96 VAL B O 1
ATOM 3417 N N . MET B 1 97 ? -6.219 -9.133 5.348 1 97.62 97 MET B N 1
ATOM 3418 C CA . MET B 1 97 ? -5.836 -7.734 5.176 1 97.62 97 MET B CA 1
ATOM 3419 C C . MET B 1 97 ? -6.77 -7.035 4.195 1 97.62 97 MET B C 1
ATOM 3421 O O . MET B 1 97 ? -7.18 -5.895 4.43 1 97.62 97 MET B O 1
ATOM 3425 N N . ASN B 1 98 ? -7.129 -7.668 3.158 1 97.69 98 ASN B N 1
ATOM 3426 C CA . ASN B 1 98 ? -7.941 -7.086 2.096 1 97.69 98 ASN B CA 1
ATOM 3427 C C . ASN B 1 98 ? -9.383 -6.879 2.543 1 97.69 98 ASN B C 1
ATOM 3429 O O . ASN B 1 98 ? -10.148 -6.168 1.887 1 97.69 98 ASN B O 1
ATOM 3433 N N . LYS B 1 99 ? -9.828 -7.453 3.611 1 97.88 99 LYS B N 1
ATOM 3434 C CA . LYS B 1 99 ? -11.141 -7.195 4.191 1 97.88 99 LYS B CA 1
ATOM 3435 C C . LYS B 1 99 ? -11.062 -6.129 5.281 1 97.88 99 LYS B C 1
ATOM 3437 O O . LYS B 1 99 ? -11.969 -5.301 5.414 1 97.88 99 LYS B O 1
ATOM 3442 N N . ALA B 1 100 ? -9.969 -6.145 6.008 1 98.56 100 ALA B N 1
ATOM 3443 C CA . ALA B 1 100 ? -9.805 -5.203 7.109 1 98.56 100 ALA B CA 1
ATOM 3444 C C . ALA B 1 100 ? -9.547 -3.791 6.59 1 98.56 100 ALA B C 1
ATOM 3446 O O . ALA B 1 100 ? -10.07 -2.816 7.137 1 98.56 100 ALA B O 1
ATOM 3447 N N . LEU B 1 101 ? -8.797 -3.697 5.531 1 98.69 101 LEU B N 1
ATOM 3448 C CA . LEU B 1 101 ? -8.375 -2.402 5.008 1 98.69 101 LEU B CA 1
ATOM 3449 C C . LEU B 1 101 ? -9.57 -1.607 4.5 1 98.69 101 LEU B C 1
ATOM 3451 O O . LEU B 1 101 ? -9.781 -0.461 4.906 1 98.69 101 LEU B O 1
ATOM 3455 N N . PRO B 1 102 ? -10.398 -2.139 3.654 1 98.56 102 PRO B N 1
ATOM 3456 C CA . PRO B 1 102 ? -11.523 -1.339 3.162 1 98.56 102 PRO B CA 1
ATOM 3457 C C . PRO B 1 102 ? -12.555 -1.043 4.246 1 98.56 102 PRO B C 1
ATOM 3459 O O . PRO B 1 102 ? -13.211 0.005 4.219 1 98.56 102 PRO B O 1
ATOM 3462 N N . TRP B 1 103 ? -12.742 -1.988 5.156 1 98.75 103 TRP B N 1
ATOM 3463 C CA . TRP B 1 103 ? -13.625 -1.722 6.281 1 98.75 103 TRP B CA 1
ATOM 3464 C C . TRP B 1 103 ? -13.148 -0.512 7.078 1 98.75 103 TRP B C 1
ATOM 3466 O O . TRP B 1 103 ? -13.93 0.403 7.359 1 98.75 103 TRP B O 1
ATOM 3476 N N . THR B 1 104 ? -11.898 -0.504 7.387 1 98.88 104 THR B N 1
ATOM 3477 C CA . THR B 1 104 ? -11.32 0.623 8.109 1 98.88 104 THR B CA 1
ATOM 3478 C C . THR B 1 104 ? -11.391 1.897 7.273 1 98.88 104 THR B C 1
ATOM 3480 O O . THR B 1 104 ? -11.734 2.965 7.789 1 98.88 104 THR B O 1
ATOM 3483 N N . SER B 1 105 ? -11.109 1.81 6.031 1 98.88 105 SER B N 1
ATOM 3484 C CA . SER B 1 105 ? -11.094 2.961 5.137 1 98.88 105 SER B CA 1
ATOM 3485 C C . SER B 1 105 ? -12.453 3.643 5.078 1 98.88 105 SER B C 1
ATOM 3487 O O . SER B 1 105 ? -12.555 4.855 5.27 1 98.88 105 SER B O 1
ATOM 3489 N N . ILE B 1 106 ? -13.492 2.914 4.836 1 98.88 106 ILE B N 1
ATOM 3490 C CA . ILE B 1 106 ? -14.812 3.51 4.668 1 98.88 106 ILE B CA 1
ATOM 3491 C C . ILE B 1 106 ? -15.32 4.039 6.008 1 98.88 106 ILE B C 1
ATOM 3493 O O . ILE B 1 106 ? -16.031 5.047 6.059 1 98.88 106 ILE B O 1
ATOM 3497 N N . THR B 1 107 ? -14.938 3.385 7.109 1 98.88 107 THR B N 1
ATOM 3498 C CA . THR B 1 107 ? -15.273 3.885 8.438 1 98.88 107 THR B CA 1
ATOM 3499 C C . THR B 1 107 ? -14.617 5.238 8.688 1 98.88 107 THR B C 1
ATOM 3501 O O . THR B 1 107 ? -15.266 6.164 9.188 1 98.88 107 THR B O 1
ATOM 3504 N N . LEU B 1 108 ? -13.391 5.289 8.336 1 98.88 108 LEU B N 1
ATOM 3505 C CA . LEU B 1 108 ? -12.695 6.559 8.484 1 98.88 108 LEU B CA 1
ATOM 3506 C C . LEU B 1 108 ? -13.352 7.648 7.648 1 98.88 108 LEU B C 1
ATOM 3508 O O . LEU B 1 108 ? -13.5 8.789 8.102 1 98.88 108 LEU B O 1
ATOM 3512 N N . LEU B 1 109 ? -13.703 7.305 6.457 1 98.88 109 LEU B N 1
ATOM 3513 C CA . LEU B 1 109 ? -14.367 8.289 5.605 1 98.88 109 LEU B CA 1
ATOM 3514 C C . LEU B 1 109 ? -15.672 8.758 6.227 1 98.88 109 LEU B C 1
ATOM 3516 O O . LEU B 1 109 ? -15.984 9.953 6.203 1 98.88 109 LEU B O 1
ATOM 3520 N N . ALA B 1 110 ? -16.391 7.875 6.785 1 98.88 110 ALA B N 1
ATOM 3521 C CA . ALA B 1 110 ? -17.641 8.227 7.473 1 98.88 110 ALA B CA 1
ATOM 3522 C C . ALA B 1 110 ? -17.359 9.141 8.664 1 98.88 110 ALA B C 1
ATOM 3524 O O . ALA B 1 110 ? -18.109 10.078 8.93 1 98.88 110 ALA B O 1
ATOM 3525 N N . LEU B 1 111 ? -16.281 8.883 9.32 1 98.75 111 LEU B N 1
ATOM 3526 C CA . LEU B 1 111 ? -15.922 9.672 10.492 1 98.75 111 LEU B CA 1
ATOM 3527 C C . LEU B 1 111 ? -15.484 11.078 10.094 1 98.75 111 LEU B C 1
ATOM 3529 O O . LEU B 1 111 ? -15.461 11.984 10.93 1 98.75 111 LEU B O 1
ATOM 3533 N N . VAL B 1 112 ? -15.086 11.242 8.906 1 98.56 112 VAL B N 1
ATOM 3534 C CA . VAL B 1 112 ? -14.75 12.57 8.406 1 98.56 112 VAL B CA 1
ATOM 3535 C C . VAL B 1 112 ? -16 13.438 8.352 1 98.56 112 VAL B C 1
ATOM 3537 O O . VAL B 1 112 ? -15.953 14.633 8.656 1 98.56 112 VAL B O 1
ATOM 3540 N N . TYR B 1 113 ? -17.125 12.883 8.047 1 98.19 113 TYR B N 1
ATOM 3541 C CA . TYR B 1 113 ? -18.328 13.68 7.77 1 98.19 113 TYR B CA 1
ATOM 3542 C C . TYR B 1 113 ? -19.281 13.664 8.961 1 98.19 113 TYR B C 1
ATOM 3544 O O . TYR B 1 113 ? -20.078 14.578 9.117 1 98.19 113 TYR B O 1
ATOM 3552 N N . LEU B 1 114 ? -19.125 12.75 9.828 1 98.19 114 LEU B N 1
ATOM 3553 C CA . LEU B 1 114 ? -20.031 12.586 10.953 1 98.19 114 LEU B CA 1
ATOM 3554 C C . LEU B 1 114 ? -19.984 13.812 11.867 1 98.19 114 LEU B C 1
ATOM 3556 O O . LEU B 1 114 ? -21.031 14.32 12.281 1 98.19 114 LEU B O 1
ATOM 3560 N N . PRO B 1 115 ? -18.844 14.32 12.234 1 97.38 115 PRO B N 1
ATOM 3561 C CA . PRO B 1 115 ? -18.844 15.469 13.148 1 97.38 115 PRO B CA 1
ATOM 3562 C C . PRO B 1 115 ? -19.516 16.703 12.547 1 97.38 115 PRO B C 1
ATOM 3564 O O . PRO B 1 115 ? -20.109 17.5 13.273 1 97.38 115 PRO B O 1
ATOM 3567 N N . GLY B 1 116 ? -19.422 16.859 11.258 1 95.44 116 GLY B N 1
ATOM 3568 C CA . GLY B 1 116 ? -20.156 17.953 10.617 1 95.44 116 GLY B CA 1
ATOM 3569 C C . GLY B 1 116 ? -21.656 17.844 10.773 1 95.44 116 GLY B C 1
ATOM 3570 O O . GLY B 1 116 ? -22.328 18.844 11 1 95.44 116 GLY B O 1
ATOM 3571 N N . LEU B 1 117 ? -22.109 16.75 10.633 1 96.44 117 LEU B N 1
ATOM 3572 C CA . LEU B 1 117 ? -23.547 16.5 10.797 1 96.44 117 LEU B CA 1
ATOM 3573 C C . LEU B 1 117 ? -23.969 16.688 12.25 1 96.44 117 LEU B C 1
ATOM 3575 O O . LEU B 1 117 ? -25.016 17.266 12.531 1 96.44 117 LEU B O 1
ATOM 3579 N N . LEU B 1 118 ? -23.125 16.219 13.148 1 96.31 118 LEU B N 1
ATOM 3580 C CA . LEU B 1 118 ? -23.406 16.406 14.562 1 96.31 118 LEU B CA 1
ATOM 3581 C C . LEU B 1 118 ? -23.406 17.891 14.922 1 96.31 118 LEU B C 1
ATOM 3583 O O . LEU B 1 118 ? -24.266 18.328 15.703 1 96.31 118 LEU B O 1
ATOM 3587 N N . ALA B 1 119 ? -22.484 18.578 14.383 1 95.12 119 ALA B N 1
ATOM 3588 C CA . ALA B 1 119 ? -22.438 20.031 14.602 1 95.12 119 ALA B CA 1
ATOM 3589 C C . ALA B 1 119 ? -23.688 20.703 14.07 1 95.12 119 ALA B C 1
ATOM 3591 O O . ALA B 1 119 ? -24.25 21.578 14.734 1 95.12 119 ALA B O 1
ATOM 3592 N N . ALA B 1 120 ? -24.141 20.297 12.938 1 94.25 120 ALA B N 1
ATOM 3593 C CA . ALA B 1 120 ? -25.359 20.859 12.344 1 94.25 120 ALA B CA 1
ATOM 3594 C C . ALA B 1 120 ? -26.578 20.562 13.219 1 94.25 120 ALA B C 1
ATOM 3596 O O . ALA B 1 120 ? -27.406 21.453 13.453 1 94.25 120 ALA B O 1
ATOM 3597 N N . MET B 1 121 ? -26.688 19.438 13.703 1 94.5 121 MET B N 1
ATOM 3598 C CA . MET B 1 121 ? -27.797 19.047 14.562 1 94.5 121 MET B CA 1
ATOM 3599 C C . MET B 1 121 ? -27.766 19.812 15.875 1 94.5 121 MET B C 1
ATOM 3601 O O . MET B 1 121 ? -28.812 20.219 16.391 1 94.5 121 MET B O 1
ATOM 3605 N N . LEU B 1 122 ? -26.609 19.953 16.328 1 93.88 122 LEU B N 1
ATOM 3606 C CA . LEU B 1 122 ? -26.469 20.719 17.562 1 93.88 122 LEU B CA 1
ATOM 3607 C C . LEU B 1 122 ? -26.844 22.172 17.359 1 93.88 122 LEU B C 1
ATOM 3609 O O . LEU B 1 122 ? -27.516 22.766 18.219 1 93.88 122 LEU B O 1
ATOM 3613 N N . GLN B 1 123 ? -26.438 22.656 16.297 1 93.31 123 GLN B N 1
ATOM 3614 C CA . GLN B 1 123 ? -26.797 24.031 15.977 1 93.31 123 GLN B CA 1
ATOM 3615 C C . GLN B 1 123 ? -28.297 24.172 15.797 1 93.31 123 GLN B C 1
ATOM 3617 O O . GLN B 1 123 ? -28.891 25.156 16.234 1 93.31 123 GLN B O 1
ATOM 3622 N N . LEU B 1 124 ? -28.922 23.297 15.133 1 91.81 124 LEU B N 1
ATOM 3623 C CA . LEU B 1 124 ? -30.359 23.312 14.945 1 91.81 124 LEU B CA 1
ATOM 3624 C C . LEU B 1 124 ? -31.094 23.188 16.281 1 91.81 124 LEU B C 1
ATOM 3626 O O . LEU B 1 124 ? -32.094 23.844 16.516 1 91.81 124 LEU B O 1
ATOM 3630 N N . HIS B 1 125 ? -30.578 22.375 17.094 1 91.88 125 HIS B N 1
ATOM 3631 C CA . HIS B 1 125 ? -31.188 22.172 18.406 1 91.88 125 HIS B CA 1
ATOM 3632 C C . HIS B 1 125 ? -31.031 23.406 19.281 1 91.88 125 HIS B C 1
ATOM 3634 O O . HIS B 1 125 ? -31.984 23.812 19.953 1 91.88 125 HIS B O 1
ATOM 3640 N N . ARG B 1 126 ? -29.875 24 19.25 1 91.31 126 ARG B N 1
ATOM 3641 C CA . ARG B 1 126 ? -29.594 25.172 20.078 1 91.31 126 ARG B CA 1
ATOM 3642 C C . ARG B 1 126 ? -30.203 26.438 19.469 1 91.31 126 ARG B C 1
ATOM 3644 O O . ARG B 1 126 ? -30.547 27.359 20.203 1 91.31 126 ARG B O 1
ATOM 3651 N N . GLY B 1 127 ? -30.281 26.531 18.141 1 89.81 127 GLY B N 1
ATOM 3652 C CA . GLY B 1 127 ? -30.859 27.672 17.453 1 89.81 127 GLY B CA 1
ATOM 3653 C C . GLY B 1 127 ? -29.938 28.859 17.375 1 89.81 127 GLY B C 1
ATOM 3654 O O . GLY B 1 127 ? -30.375 30.016 17.312 1 89.81 127 GLY B O 1
ATOM 3655 N N . THR B 1 128 ? -28.672 28.594 17.641 1 85 128 THR B N 1
ATOM 3656 C CA . THR B 1 128 ? -27.703 29.672 17.578 1 85 128 THR B CA 1
ATOM 3657 C C . THR B 1 128 ? -26.344 29.156 17.125 1 85 128 THR B C 1
ATOM 3659 O O . THR B 1 128 ? -25.984 28 17.406 1 85 128 THR B O 1
ATOM 3662 N N . LYS B 1 129 ? -25.641 29.938 16.391 1 88.25 129 LYS B N 1
ATOM 3663 C CA . LYS B 1 129 ? -24.297 29.594 15.969 1 88.25 129 LYS B CA 1
ATOM 3664 C C . LYS B 1 129 ? -23.266 30.078 16.984 1 88.25 129 LYS B C 1
ATOM 3666 O O . LYS B 1 129 ? -22.078 29.703 16.906 1 88.25 129 LYS B O 1
ATOM 3671 N N . TYR B 1 130 ? -23.625 30.938 18.016 1 85.69 130 TYR B N 1
ATOM 3672 C CA . TYR B 1 130 ? -22.703 31.641 18.891 1 85.69 130 TYR B CA 1
ATOM 3673 C C . TYR B 1 130 ? -22.281 30.766 20.078 1 85.69 130 TYR B C 1
ATOM 3675 O O . TYR B 1 130 ? -21.328 31.078 20.781 1 85.69 130 TYR B O 1
ATOM 3683 N N . ARG B 1 131 ? -23.047 29.734 20.312 1 88.94 131 ARG B N 1
ATOM 3684 C CA . ARG B 1 131 ? -22.609 28.797 21.344 1 88.94 131 ARG B CA 1
ATOM 3685 C C . ARG B 1 131 ? -21.484 27.906 20.828 1 88.94 131 ARG B C 1
ATOM 3687 O O . ARG B 1 131 ? -21.625 27.266 19.781 1 88.94 131 ARG B O 1
ATOM 3694 N N . ARG B 1 132 ? -20.469 27.891 21.594 1 91.31 132 ARG B N 1
ATOM 3695 C CA . ARG B 1 132 ? -19.297 27.109 21.188 1 91.31 132 ARG B CA 1
ATOM 3696 C C . ARG B 1 132 ? -19.578 25.609 21.219 1 91.31 132 ARG B C 1
ATOM 3698 O O . ARG B 1 132 ? -20.328 25.141 22.078 1 91.31 132 ARG B O 1
ATOM 3705 N N . PHE B 1 133 ? -18.969 24.938 20.266 1 93.31 133 PHE B N 1
ATOM 3706 C CA . PHE B 1 133 ? -19.078 23.484 20.25 1 93.31 133 PHE B CA 1
ATOM 3707 C C . PHE B 1 133 ? -18.328 22.859 21.406 1 93.31 133 PHE B C 1
ATOM 3709 O O . PHE B 1 133 ? -17.312 23.406 21.875 1 93.31 133 PHE B O 1
ATOM 3716 N N . PRO B 1 134 ? -18.859 21.797 21.953 1 94.38 134 PRO B N 1
ATOM 3717 C CA . PRO B 1 134 ? -18.062 21.047 22.938 1 94.38 134 PRO B CA 1
ATOM 3718 C C . PRO B 1 134 ? -16.656 20.719 22.438 1 94.38 134 PRO B C 1
ATOM 3720 O O . PRO B 1 134 ? -16.469 20.516 21.234 1 94.38 134 PRO B O 1
ATOM 3723 N N . ALA B 1 135 ? -15.695 20.594 23.312 1 95.5 135 ALA B N 1
ATOM 3724 C CA . ALA B 1 135 ? -14.273 20.438 23 1 95.5 135 ALA B CA 1
ATOM 3725 C C . ALA B 1 135 ? -14.039 19.172 22.188 1 95.5 135 ALA B C 1
ATOM 3727 O O . ALA B 1 135 ? -13.219 19.156 21.266 1 95.5 135 ALA B O 1
ATOM 3728 N N . TRP B 1 136 ? -14.742 18.125 22.578 1 95.06 136 TRP B N 1
ATOM 3729 C CA . TRP B 1 136 ? -14.539 16.859 21.875 1 95.06 136 TRP B CA 1
ATOM 3730 C C . TRP B 1 136 ? -15 16.969 20.422 1 95.06 136 TRP B C 1
ATOM 3732 O O . TRP B 1 136 ? -14.383 16.406 19.516 1 95.06 136 TRP B O 1
ATOM 3742 N N . LEU B 1 137 ? -16.078 17.641 20.141 1 96.69 137 LEU B N 1
ATOM 3743 C CA . LEU B 1 137 ? -16.578 17.828 18.781 1 96.69 137 LEU B CA 1
ATOM 3744 C C . LEU B 1 137 ? -15.648 18.75 17.984 1 96.69 137 LEU B C 1
ATOM 3746 O O . LEU B 1 137 ? -15.352 18.469 16.812 1 96.69 137 LEU B O 1
ATOM 3750 N N . ALA B 1 138 ? -15.195 19.828 18.641 1 95.88 138 ALA B N 1
ATOM 3751 C CA . ALA B 1 138 ? -14.25 20.734 18 1 95.88 138 ALA B CA 1
ATOM 3752 C C . ALA B 1 138 ? -12.945 20.016 17.656 1 95.88 138 ALA B C 1
ATOM 3754 O O . ALA B 1 138 ? -12.391 20.234 16.562 1 95.88 138 ALA B O 1
ATOM 3755 N N . GLY B 1 139 ? -12.523 19.203 18.578 1 95.94 139 GLY B N 1
ATOM 3756 C CA . GLY B 1 139 ? -11.344 18.391 18.328 1 95.94 139 GLY B CA 1
ATOM 3757 C C . GLY B 1 139 ? -11.516 17.438 17.156 1 95.94 139 GLY B C 1
ATOM 3758 O O . GLY B 1 139 ? -10.625 17.312 16.312 1 95.94 139 GLY B O 1
ATOM 3759 N N . TRP B 1 140 ? -12.625 16.766 17.141 1 97.25 140 TRP B N 1
ATOM 3760 C CA . TRP B 1 140 ? -12.953 15.852 16.047 1 97.25 140 TRP B CA 1
ATOM 3761 C C . TRP B 1 140 ? -12.992 16.578 14.711 1 97.25 140 TRP B C 1
ATOM 3763 O O . TRP B 1 140 ? -12.43 16.109 13.719 1 97.25 140 TRP B O 1
ATOM 3773 N N . MET B 1 141 ? -13.523 17.719 14.664 1 96.12 141 MET B N 1
ATOM 3774 C CA . MET B 1 141 ? -13.641 18.5 13.445 1 96.12 141 MET B CA 1
ATOM 3775 C C . MET B 1 141 ? -12.266 18.969 12.961 1 96.12 141 MET B C 1
ATOM 3777 O O . MET B 1 141 ? -12.055 19.141 11.766 1 96.12 141 MET B O 1
ATOM 3781 N N . SER B 1 142 ? -11.328 19.094 13.844 1 95.31 142 SER B N 1
ATOM 3782 C CA . SER B 1 142 ? -10.023 19.641 13.508 1 95.31 142 SER B CA 1
ATOM 3783 C C . SER B 1 142 ? -9.117 18.594 12.883 1 95.31 142 SER B C 1
ATOM 3785 O O . SER B 1 142 ? -8.094 18.906 12.289 1 95.31 142 SER B O 1
ATOM 3787 N N . VAL B 1 143 ? -9.531 17.312 12.938 1 96.75 143 VAL B N 1
ATOM 3788 C CA . VAL B 1 143 ? -8.641 16.266 12.445 1 96.75 143 VAL B CA 1
ATOM 3789 C C . VAL B 1 143 ? -9.266 15.578 11.227 1 96.75 143 VAL B C 1
ATOM 3791 O O . VAL B 1 143 ? -8.789 14.531 10.789 1 96.75 143 VAL B O 1
ATOM 3794 N N . ARG B 1 144 ? -10.266 16.109 10.641 1 96.75 144 ARG B N 1
ATOM 3795 C CA . ARG B 1 144 ? -11.008 15.508 9.531 1 96.75 144 ARG B CA 1
ATOM 3796 C C . ARG B 1 144 ? -10.109 15.32 8.312 1 96.75 144 ARG B C 1
ATOM 3798 O O . ARG B 1 144 ? -10.211 14.312 7.613 1 96.75 144 ARG B O 1
ATOM 3805 N N . LYS B 1 145 ? -9.281 16.297 8.094 1 95.75 145 LYS B N 1
ATOM 3806 C CA . LYS B 1 145 ? -8.391 16.188 6.945 1 95.75 145 LYS B CA 1
ATOM 3807 C C . LYS B 1 145 ? -7.477 14.977 7.055 1 95.75 145 LYS B C 1
ATOM 3809 O O . LYS B 1 145 ? -7.328 14.219 6.094 1 95.75 145 LYS B O 1
ATOM 3814 N N . GLN B 1 146 ? -6.883 14.773 8.219 1 97.12 146 GLN B N 1
ATOM 3815 C CA . GLN B 1 146 ? -5.984 13.648 8.453 1 97.12 146 GLN B CA 1
ATOM 3816 C C . GLN B 1 146 ? -6.727 12.32 8.344 1 97.12 146 GLN B C 1
ATOM 3818 O O . GLN B 1 146 ? -6.219 11.359 7.758 1 97.12 146 GLN B O 1
ATOM 3823 N N . LEU B 1 147 ? -7.902 12.289 8.852 1 98.5 147 LEU B N 1
ATOM 3824 C CA . LEU B 1 147 ? -8.711 11.07 8.766 1 98.5 147 LEU B CA 1
ATOM 3825 C C . LEU B 1 147 ? -9.023 10.734 7.309 1 98.5 147 LEU B C 1
ATOM 3827 O O . LEU B 1 147 ? -8.969 9.57 6.91 1 98.5 147 LEU B O 1
ATOM 3831 N N . GLY B 1 148 ? -9.352 11.766 6.609 1 98.44 148 GLY B N 1
ATOM 3832 C CA . GLY B 1 148 ? -9.641 11.57 5.195 1 98.44 148 GLY B CA 1
ATOM 3833 C C . GLY B 1 148 ? -8.438 11.07 4.414 1 98.44 148 GLY B C 1
ATOM 3834 O O . GLY B 1 148 ? -8.578 10.195 3.553 1 98.44 148 GLY B O 1
ATOM 3835 N N . LEU B 1 149 ? -7.297 11.633 4.652 1 97.94 149 LEU B N 1
ATOM 3836 C CA . LEU B 1 149 ? -6.078 11.211 3.969 1 97.94 149 LEU B CA 1
ATOM 3837 C C . LEU B 1 149 ? -5.727 9.766 4.312 1 97.94 149 LEU B C 1
ATOM 3839 O O . LEU B 1 149 ? -5.277 9.016 3.451 1 97.94 149 LEU B O 1
ATOM 3843 N N . LEU B 1 150 ? -5.914 9.398 5.559 1 98.69 150 LEU B N 1
ATOM 3844 C CA . LEU B 1 150 ? -5.684 8.016 5.973 1 98.69 150 LEU B CA 1
ATOM 3845 C C . LEU B 1 150 ? -6.684 7.078 5.312 1 98.69 150 LEU B C 1
ATOM 3847 O O . LEU B 1 150 ? -6.336 5.953 4.945 1 98.69 150 LEU B O 1
ATOM 3851 N N . SER B 1 151 ? -7.922 7.512 5.195 1 98.88 151 SER B N 1
ATOM 3852 C CA . SER B 1 151 ? -8.922 6.742 4.465 1 98.88 151 SER B CA 1
ATOM 3853 C C . SER B 1 151 ? -8.477 6.473 3.031 1 98.88 151 SER B C 1
ATOM 3855 O O . SER B 1 151 ? -8.547 5.34 2.555 1 98.88 151 SER B O 1
ATOM 3857 N N . PHE B 1 152 ? -8 7.508 2.408 1 98.81 152 PHE B N 1
ATOM 3858 C CA . PHE B 1 152 ? -7.523 7.375 1.037 1 98.81 152 PHE B CA 1
ATOM 3859 C C . PHE B 1 152 ? -6.344 6.418 0.964 1 98.81 152 PHE B C 1
ATOM 3861 O O . PHE B 1 152 ? -6.273 5.578 0.065 1 98.81 152 PHE B O 1
ATOM 3868 N N . TYR B 1 153 ? -5.395 6.594 1.855 1 98.88 153 TYR B N 1
ATOM 3869 C CA . TYR B 1 153 ? -4.219 5.734 1.892 1 98.88 153 TYR B CA 1
ATOM 3870 C C . TYR B 1 153 ? -4.613 4.27 2.012 1 98.88 153 TYR B C 1
ATOM 3872 O O . TYR B 1 153 ? -4.105 3.418 1.276 1 98.88 153 TYR B O 1
ATOM 3880 N N . LEU B 1 154 ? -5.508 3.908 2.916 1 98.88 154 LEU B N 1
ATOM 3881 C CA . LEU B 1 154 ? -5.953 2.535 3.117 1 98.88 154 LEU B CA 1
ATOM 3882 C C . LEU B 1 154 ? -6.742 2.037 1.909 1 98.88 154 LEU B C 1
ATOM 3884 O O . LEU B 1 154 ? -6.68 0.853 1.569 1 98.88 154 LEU B O 1
ATOM 3888 N N . ALA B 1 155 ? -7.473 2.941 1.256 1 98.88 155 ALA B N 1
ATOM 3889 C CA . ALA B 1 155 ? -8.172 2.58 0.026 1 98.88 155 ALA B CA 1
ATOM 3890 C C . ALA B 1 155 ? -7.188 2.182 -1.069 1 98.88 155 ALA B C 1
ATOM 3892 O O . ALA B 1 155 ? -7.445 1.248 -1.834 1 98.88 155 ALA B O 1
ATOM 3893 N N . CYS B 1 156 ? -6.094 2.885 -1.149 1 98.69 156 CYS B N 1
ATOM 3894 C CA . CYS B 1 156 ? -5.066 2.543 -2.125 1 98.69 156 CYS B CA 1
ATOM 3895 C C . CYS B 1 156 ? -4.484 1.162 -1.844 1 98.69 156 CYS B C 1
ATOM 3897 O O . CYS B 1 156 ? -4.316 0.357 -2.762 1 98.69 156 CYS B O 1
ATOM 3899 N N . LEU B 1 157 ? -4.188 0.917 -0.621 1 98.69 157 LEU B N 1
ATOM 3900 C CA . LEU B 1 157 ? -3.674 -0.401 -0.259 1 98.69 157 LEU B CA 1
ATOM 3901 C C . LEU B 1 157 ? -4.691 -1.488 -0.583 1 98.69 157 LEU B C 1
ATOM 3903 O O . LEU B 1 157 ? -4.336 -2.531 -1.136 1 98.69 157 LEU B O 1
ATOM 3907 N N . HIS B 1 158 ? -5.938 -1.232 -0.252 1 98.75 158 HIS B N 1
ATOM 3908 C CA . HIS B 1 158 ? -7.012 -2.16 -0.584 1 98.75 158 HIS B CA 1
ATOM 3909 C C . HIS B 1 158 ? -7.043 -2.457 -2.08 1 98.75 158 HIS B C 1
ATOM 3911 O O . HIS B 1 158 ? -7.172 -3.615 -2.484 1 98.75 158 HIS B O 1
ATOM 3917 N N . ALA B 1 159 ? -6.949 -1.418 -2.879 1 98.5 159 ALA B N 1
ATOM 3918 C CA . ALA B 1 159 ? -6.957 -1.598 -4.328 1 98.5 159 ALA B CA 1
ATOM 3919 C C . ALA B 1 159 ? -5.793 -2.477 -4.777 1 98.5 159 ALA B C 1
ATOM 3921 O O . ALA B 1 159 ? -5.965 -3.367 -5.613 1 98.5 159 ALA B O 1
ATOM 3922 N N . LEU B 1 160 ? -4.598 -2.271 -4.203 1 98 160 LEU B N 1
ATOM 3923 C CA . LEU B 1 160 ? -3.428 -3.07 -4.551 1 98 160 LEU B CA 1
ATOM 3924 C C . LEU B 1 160 ? -3.625 -4.527 -4.145 1 98 160 LEU B C 1
ATOM 3926 O O . LEU B 1 160 ? -3.357 -5.438 -4.93 1 98 160 LEU B O 1
ATOM 3930 N N . TYR B 1 161 ? -4.082 -4.711 -2.947 1 98.19 161 TYR B N 1
ATOM 3931 C CA . TYR B 1 161 ? -4.344 -6.066 -2.48 1 98.19 161 TYR B CA 1
ATOM 3932 C C . TYR B 1 161 ? -5.375 -6.758 -3.365 1 98.19 161 TYR B C 1
ATOM 3934 O O . TYR B 1 161 ? -5.242 -7.945 -3.672 1 98.19 161 TYR B O 1
ATOM 3942 N N . SER B 1 162 ? -6.391 -6.035 -3.805 1 97.5 162 SER B N 1
ATOM 3943 C CA . SER B 1 162 ? -7.449 -6.602 -4.633 1 97.5 162 SER B CA 1
ATOM 3944 C C . SER B 1 162 ? -6.941 -6.934 -6.031 1 97.5 162 SER B C 1
ATOM 3946 O O . SER B 1 162 ? -7.301 -7.965 -6.602 1 97.5 162 SER B O 1
ATOM 3948 N N . LEU B 1 163 ? -6.121 -6.094 -6.547 1 96.5 163 LEU B N 1
ATOM 3949 C CA . LEU B 1 163 ? -5.613 -6.285 -7.898 1 96.5 163 LEU B CA 1
ATOM 3950 C C . LEU B 1 163 ? -4.652 -7.469 -7.957 1 96.5 163 LEU B C 1
ATOM 3952 O O . LEU B 1 163 ? -4.434 -8.047 -9.031 1 96.5 163 LEU B O 1
ATOM 3956 N N . CYS B 1 164 ? -4.113 -7.871 -6.859 1 95.62 164 CYS B N 1
ATOM 3957 C CA . CYS B 1 164 ? -3.182 -8.992 -6.812 1 95.62 164 CYS B CA 1
ATOM 3958 C C . CYS B 1 164 ? -3.926 -10.32 -6.75 1 95.62 164 CYS B C 1
ATOM 3960 O O . CYS B 1 164 ? -3.309 -11.383 -6.797 1 95.62 164 CYS B O 1
ATOM 3962 N N . TYR B 1 165 ? -5.234 -10.305 -6.75 1 91.81 165 TYR B N 1
ATOM 3963 C CA . TYR B 1 165 ? -6.047 -11.5 -6.523 1 91.81 165 TYR B CA 1
ATOM 3964 C C . TYR B 1 165 ? -5.742 -12.57 -7.562 1 91.81 165 TYR B C 1
ATOM 3966 O O . TYR B 1 165 ? -5.453 -13.719 -7.215 1 91.81 165 TYR B O 1
ATOM 3974 N N . PRO B 1 166 ? -5.664 -12.156 -8.82 1 90.94 166 PRO B N 1
ATOM 3975 C CA . PRO B 1 166 ? -5.441 -13.203 -9.82 1 90.94 166 PRO B CA 1
ATOM 3976 C C . PRO B 1 166 ? -4.02 -13.758 -9.781 1 90.94 166 PRO B C 1
ATOM 3978 O O . PRO B 1 166 ? -3.756 -14.828 -10.336 1 90.94 166 PRO B O 1
ATOM 3981 N N . MET B 1 167 ? -3.176 -13.078 -9.156 1 91.44 167 MET B N 1
ATOM 3982 C CA . MET B 1 167 ? -1.779 -13.5 -9.125 1 91.44 167 MET B CA 1
ATOM 3983 C C . MET B 1 167 ? -1.547 -14.531 -8.023 1 91.44 167 MET B C 1
ATOM 3985 O O . MET B 1 167 ? -0.535 -15.234 -8.031 1 91.44 167 MET B O 1
ATOM 3989 N N . ARG B 1 168 ? -2.463 -14.641 -7.164 1 93.38 168 ARG B N 1
ATOM 3990 C CA . ARG B 1 168 ? -2.309 -15.523 -6.012 1 93.38 168 ARG B CA 1
ATOM 3991 C C . ARG B 1 168 ? -2.348 -16.984 -6.434 1 93.38 168 ARG B C 1
ATOM 3993 O O . ARG B 1 168 ? -3.141 -17.375 -7.297 1 93.38 168 ARG B O 1
ATOM 4000 N N . ARG B 1 169 ? -1.502 -17.781 -5.773 1 93.44 169 ARG B N 1
ATOM 4001 C CA . ARG B 1 169 ? -1.487 -19.219 -6.059 1 93.44 169 ARG B CA 1
ATOM 4002 C C . ARG B 1 169 ? -2.775 -19.875 -5.586 1 93.44 169 ARG B C 1
ATOM 4004 O O . ARG B 1 169 ? -3.283 -20.797 -6.238 1 93.44 169 ARG B O 1
ATOM 4011 N N . SER B 1 170 ? -3.26 -19.422 -4.438 1 93.44 170 SER B N 1
ATOM 4012 C CA . SER B 1 170 ? -4.504 -19.969 -3.918 1 93.44 170 SER B CA 1
ATOM 4013 C C . SER B 1 170 ? -5.641 -19.828 -4.922 1 93.44 170 SER B C 1
ATOM 4015 O O . SER B 1 170 ? -6.402 -20.766 -5.156 1 93.44 170 SER B O 1
ATOM 4017 N N . TYR B 1 171 ? -5.715 -18.734 -5.535 1 93.12 171 TYR B N 1
ATOM 4018 C CA . TYR B 1 171 ? -6.75 -18.5 -6.535 1 93.12 171 TYR B CA 1
ATOM 4019 C C . TYR B 1 171 ? -6.512 -19.344 -7.781 1 93.12 171 TYR B C 1
ATOM 4021 O O . TYR B 1 171 ? -7.449 -19.906 -8.336 1 93.12 171 TYR B O 1
ATOM 4029 N N . ARG B 1 172 ? -5.281 -19.406 -8.211 1 93.75 172 ARG B N 1
ATOM 4030 C CA . ARG B 1 172 ? -4.945 -20.188 -9.391 1 93.75 172 ARG B CA 1
ATOM 4031 C C . ARG B 1 172 ? -5.316 -21.656 -9.203 1 93.75 172 ARG B C 1
ATOM 4033 O O . ARG B 1 172 ? -5.875 -22.281 -10.102 1 93.75 172 ARG B O 1
ATOM 4040 N N . TYR B 1 173 ? -4.98 -22.156 -8.094 1 95.56 173 TYR B N 1
ATOM 4041 C CA . TYR B 1 173 ? -5.312 -23.547 -7.816 1 95.56 173 TYR B CA 1
ATOM 4042 C C . TYR B 1 173 ? -6.82 -23.75 -7.777 1 95.56 173 TYR B C 1
ATOM 4044 O O . TYR B 1 173 ? -7.324 -24.781 -8.211 1 95.56 173 TYR B O 1
ATOM 4052 N N . LYS B 1 174 ? -7.516 -22.781 -7.262 1 93.88 174 LYS B N 1
ATOM 4053 C CA . LYS B 1 174 ? -8.969 -22.875 -7.262 1 93.88 174 LYS B CA 1
ATOM 4054 C C . LYS B 1 174 ? -9.523 -22.922 -8.688 1 93.88 174 LYS B C 1
ATOM 4056 O O . LYS B 1 174 ? -10.422 -23.703 -8.984 1 93.88 174 LYS B O 1
ATOM 4061 N N . VAL B 1 175 ? -8.977 -22.141 -9.555 1 94.62 175 VAL B N 1
ATOM 4062 C CA . VAL B 1 175 ? -9.414 -22.094 -10.945 1 94.62 175 VAL B CA 1
ATOM 4063 C C . VAL B 1 175 ? -9.117 -23.438 -11.625 1 94.62 175 VAL B C 1
ATOM 4065 O O . VAL B 1 175 ? -9.945 -23.953 -12.375 1 94.62 175 VAL B O 1
ATOM 4068 N N . LEU B 1 176 ? -7.953 -23.969 -11.312 1 95.69 176 LEU B N 1
ATOM 4069 C CA . LEU B 1 176 ? -7.582 -25.266 -11.859 1 95.69 176 LEU B CA 1
ATOM 4070 C C . LEU B 1 176 ? -8.539 -26.359 -11.367 1 95.69 176 LEU B C 1
ATOM 4072 O O . LEU B 1 176 ? -8.961 -27.203 -12.148 1 95.69 176 LEU B O 1
ATOM 4076 N N . ASN B 1 177 ? -8.867 -26.25 -10.102 1 95.81 177 ASN B N 1
ATOM 4077 C CA . ASN B 1 177 ? -9.797 -27.234 -9.547 1 95.81 177 ASN B CA 1
ATOM 4078 C C . ASN B 1 177 ? -11.195 -27.078 -10.125 1 95.81 177 ASN B C 1
ATOM 4080 O O . ASN B 1 177 ? -11.898 -28.062 -10.352 1 95.81 177 ASN B O 1
ATOM 4084 N N . TRP B 1 178 ? -11.602 -25.891 -10.375 1 94.62 178 TRP B N 1
ATOM 4085 C CA . TRP B 1 178 ? -12.883 -25.641 -11.031 1 94.62 178 TRP B CA 1
ATOM 4086 C C . TRP B 1 178 ? -12.89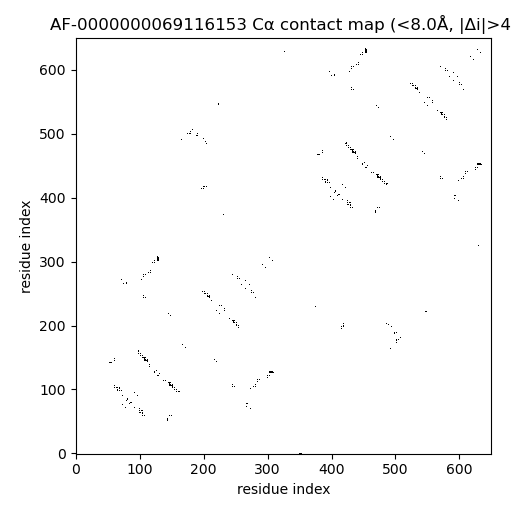1 -26.219 -12.438 1 94.62 178 TRP B C 1
ATOM 4088 O O . TRP B 1 178 ? -13.891 -26.797 -12.87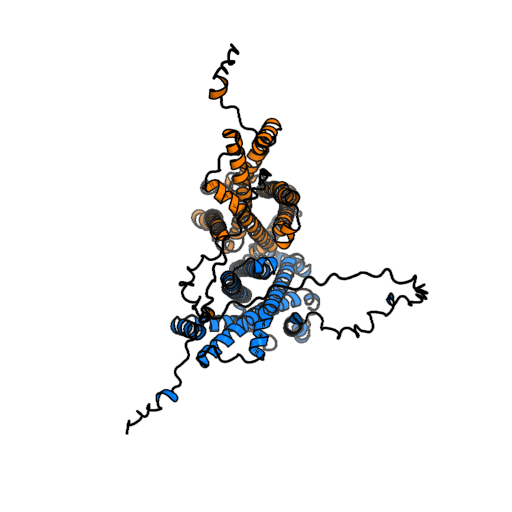5 1 94.62 178 TRP B O 1
ATOM 4098 N N . ALA B 1 179 ? -11.805 -26.031 -13.164 1 94.81 179 ALA B N 1
ATOM 4099 C CA . ALA B 1 179 ? -11.688 -26.594 -14.508 1 94.81 179 ALA B CA 1
ATOM 4100 C C . ALA B 1 179 ? -11.766 -28.109 -14.484 1 94.81 179 ALA B C 1
ATOM 4102 O O . ALA B 1 179 ? -12.43 -28.719 -15.328 1 94.81 179 ALA B O 1
ATOM 4103 N N . TYR B 1 180 ? -11.109 -28.656 -13.539 1 95.25 180 TYR B N 1
ATOM 4104 C CA . TYR B 1 180 ? -11.156 -30.109 -13.383 1 95.25 180 TYR B CA 1
ATOM 4105 C C . TYR B 1 180 ? -12.586 -30.594 -13.164 1 95.25 180 TYR B C 1
ATOM 4107 O O . TYR B 1 180 ? -13.031 -31.531 -13.82 1 95.25 180 TYR B O 1
ATOM 4115 N N . GLN B 1 181 ? -13.297 -29.938 -12.234 1 94.62 181 GLN B N 1
ATOM 4116 C CA . GLN B 1 181 ? -14.672 -30.297 -11.922 1 94.62 181 GLN B CA 1
ATOM 4117 C C . GLN B 1 181 ? -15.586 -30.109 -13.133 1 94.62 181 GLN B C 1
ATOM 4119 O O . GLN B 1 181 ? -16.5 -30.891 -13.367 1 94.62 181 GLN B O 1
ATOM 4124 N N . GLN B 1 182 ? -15.328 -29.047 -13.844 1 94.75 182 GLN B N 1
ATOM 4125 C CA . GLN B 1 182 ? -16.125 -28.781 -15.039 1 94.75 182 GLN B CA 1
ATOM 4126 C C . GLN B 1 182 ? -16.016 -29.922 -16.047 1 94.75 182 GLN B C 1
ATOM 4128 O O . GLN B 1 182 ? -17 -30.297 -16.672 1 94.75 182 GLN B O 1
ATOM 4133 N N . VAL B 1 183 ? -14.859 -30.469 -16.219 1 94.5 183 VAL B N 1
ATOM 4134 C CA . VAL B 1 183 ? -14.617 -31.578 -17.156 1 94.5 183 VAL B CA 1
ATOM 4135 C C . VAL B 1 183 ? -15.258 -32.844 -16.609 1 94.5 183 VAL B C 1
ATOM 4137 O O . VAL B 1 183 ? -15.898 -33.594 -17.359 1 94.5 183 VAL B O 1
ATOM 4140 N N . GLN B 1 184 ? -15.102 -33.031 -15.336 1 93.69 184 GLN B N 1
ATOM 4141 C CA . GLN B 1 184 ? -15.664 -34.219 -14.727 1 93.69 184 GLN B CA 1
ATOM 4142 C C . GLN B 1 184 ? -17.188 -34.219 -14.828 1 93.69 184 GLN B C 1
ATOM 4144 O O . GLN B 1 184 ? -17.797 -35.281 -15.031 1 93.69 184 GLN B O 1
ATOM 4149 N N . GLN B 1 185 ? -17.781 -33.062 -14.719 1 95 185 GLN B N 1
ATOM 4150 C CA . GLN B 1 185 ? -19.234 -32.938 -14.734 1 95 185 GLN B CA 1
ATOM 4151 C C . GLN B 1 185 ? -19.734 -32.75 -16.156 1 95 185 GLN B C 1
ATOM 4153 O O . GLN B 1 185 ? -20.953 -32.656 -16.375 1 95 185 GLN B O 1
ATOM 4158 N N . LYS B 1 186 ? -18.844 -32.625 -17.094 1 94.62 186 LYS B N 1
ATOM 4159 C CA . LYS B 1 186 ? -19.172 -32.469 -18.516 1 94.62 186 LYS B CA 1
ATOM 4160 C C . LYS B 1 186 ? -20 -31.203 -18.734 1 94.62 186 LYS B C 1
ATOM 4162 O O . LYS B 1 186 ? -20.984 -31.234 -19.469 1 94.62 186 LYS B O 1
ATOM 4167 N N . LYS B 1 187 ? -19.719 -30.297 -17.969 1 93 187 LYS B N 1
ATOM 4168 C CA . LYS B 1 187 ? -20.359 -28.984 -18.156 1 93 187 LYS B CA 1
ATOM 4169 C C . LYS B 1 187 ? -19.594 -28.141 -19.172 1 93 187 LYS B C 1
ATOM 4171 O O . LYS B 1 187 ? -18.422 -27.797 -18.953 1 93 187 LYS B O 1
ATOM 4176 N N . GLU B 1 188 ? -20.141 -27.703 -20.266 1 91.31 188 GLU B N 1
ATOM 4177 C CA . GLU B 1 188 ? -19.453 -27.016 -21.359 1 91.31 188 GLU B CA 1
ATOM 4178 C C . GLU B 1 188 ? -19.266 -25.531 -21.047 1 91.31 188 GLU B C 1
ATOM 4180 O O . GLU B 1 188 ? -18.312 -24.906 -21.516 1 91.31 188 GLU B O 1
ATOM 4185 N N . ASP B 1 189 ? -20.25 -24.984 -20.312 1 94.06 189 ASP B N 1
ATOM 4186 C CA . ASP B 1 189 ? -20.234 -23.547 -20.062 1 94.06 189 ASP B CA 1
ATOM 4187 C C . ASP B 1 189 ? -20.219 -23.234 -18.578 1 94.06 189 ASP B C 1
ATOM 4189 O O . ASP B 1 189 ? -21.125 -23.625 -17.844 1 94.06 189 ASP B O 1
ATOM 4193 N N . ALA B 1 190 ? -19.203 -22.5 -18.109 1 92.69 190 ALA B N 1
ATOM 4194 C CA . ALA B 1 190 ? -19.016 -22.156 -16.703 1 92.69 190 ALA B CA 1
ATOM 4195 C C . ALA B 1 190 ? -19.688 -20.828 -16.375 1 92.69 190 ALA B C 1
ATOM 4197 O O . ALA B 1 190 ? -19.656 -20.375 -15.227 1 92.69 190 ALA B O 1
ATOM 4198 N N . TRP B 1 191 ? -20.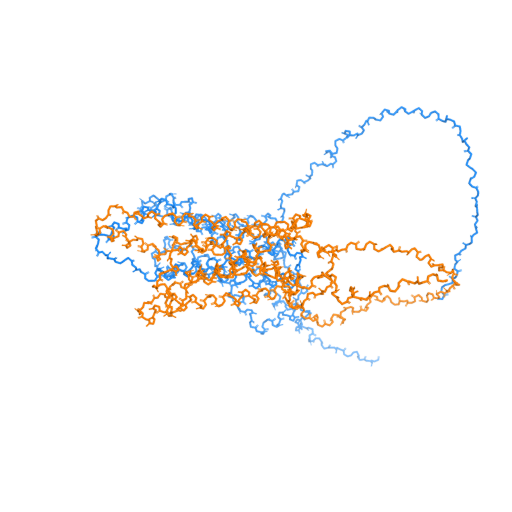422 -20.125 -17.266 1 94.25 191 TRP B N 1
ATOM 4199 C CA . TRP B 1 191 ? -20.922 -18.766 -17.156 1 94.25 191 TRP B CA 1
ATOM 4200 C C . TRP B 1 191 ? -22.078 -18.672 -16.156 1 94.25 191 TRP B C 1
ATOM 4202 O O . TRP B 1 191 ? -23.047 -19.422 -16.25 1 94.25 191 TRP B O 1
ATOM 4212 N N . VAL B 1 192 ? -21.953 -17.812 -15.219 1 94.44 192 VAL B N 1
ATOM 4213 C CA . VAL B 1 192 ? -23.016 -17.438 -14.281 1 94.44 192 VAL B CA 1
ATOM 4214 C C . VAL B 1 192 ? -23.281 -15.938 -14.359 1 94.44 192 VAL B C 1
ATOM 4216 O O . VAL B 1 192 ? -22.5 -15.141 -13.828 1 94.44 192 VAL B O 1
ATOM 4219 N N . SER B 1 193 ? -24.391 -15.484 -14.922 1 95.12 193 SER B N 1
ATOM 4220 C CA . SER B 1 193 ? -24.672 -14.094 -15.266 1 95.12 193 SER B CA 1
ATOM 4221 C C . SER B 1 193 ? -24.719 -13.219 -14.016 1 95.12 193 SER B C 1
ATOM 4223 O O . SER B 1 193 ? -24.172 -12.102 -14.016 1 95.12 193 SER B O 1
ATOM 4225 N N . GLU B 1 194 ? -25.344 -13.625 -12.961 1 94.12 194 GLU B N 1
ATOM 4226 C CA . GLU B 1 194 ? -25.469 -12.844 -11.734 1 94.12 194 GLU B CA 1
ATOM 4227 C C . GLU B 1 194 ? -24.094 -12.5 -11.156 1 94.12 194 GLU B C 1
ATOM 4229 O O . GLU B 1 194 ? -23.875 -11.375 -10.727 1 94.12 194 GLU B O 1
ATOM 4234 N N . ASP B 1 195 ? -23.219 -13.492 -11.188 1 94.31 195 ASP B N 1
ATOM 4235 C CA . ASP B 1 195 ? -21.875 -13.281 -10.672 1 94.31 195 ASP B CA 1
ATOM 4236 C C . ASP B 1 195 ? -21.109 -12.273 -11.531 1 94.31 195 ASP B C 1
ATOM 4238 O O . ASP B 1 195 ? -20.375 -11.445 -11.008 1 94.31 195 ASP B O 1
ATOM 4242 N N . VAL B 1 196 ? -21.266 -12.398 -12.797 1 96 196 VAL B N 1
ATOM 4243 C CA . VAL B 1 196 ? -20.562 -11.516 -13.734 1 96 196 VAL B CA 1
ATOM 4244 C C . VAL B 1 196 ? -21.031 -10.078 -13.539 1 96 196 VAL B C 1
ATOM 4246 O O . VAL B 1 196 ? -20.219 -9.164 -13.398 1 96 196 VAL B O 1
ATOM 4249 N N . TRP B 1 197 ? -22.344 -9.867 -13.469 1 94.81 197 TRP B N 1
ATOM 4250 C CA . TRP B 1 197 ? -22.906 -8.531 -13.289 1 94.81 197 TRP B CA 1
ATOM 4251 C C . TRP B 1 197 ? -22.438 -7.926 -11.961 1 94.81 197 TRP B C 1
ATOM 4253 O O . TRP B 1 197 ? -22.031 -6.766 -11.914 1 94.81 197 TRP B O 1
ATOM 4263 N N . ARG B 1 198 ? -22.531 -8.672 -10.961 1 95.75 198 ARG B N 1
ATOM 4264 C CA . ARG B 1 198 ? -22.141 -8.195 -9.641 1 95.75 198 ARG B CA 1
ATOM 4265 C C . ARG B 1 198 ? -20.688 -7.73 -9.641 1 95.75 198 ARG B C 1
ATOM 4267 O O . ARG B 1 198 ? -20.391 -6.629 -9.18 1 95.75 198 ARG B O 1
ATOM 4274 N N . MET B 1 199 ? -19.812 -8.555 -10.219 1 96.12 199 MET B N 1
ATOM 4275 C CA . MET B 1 199 ? -18.391 -8.234 -10.195 1 96.12 199 MET B CA 1
ATOM 4276 C C . MET B 1 199 ? -18.094 -6.992 -11.039 1 96.12 199 MET B C 1
ATOM 4278 O O . MET B 1 199 ? -17.344 -6.113 -10.609 1 96.12 199 MET B O 1
ATOM 4282 N N . GLU B 1 200 ? -18.703 -6.855 -12.211 1 97.56 200 GLU B N 1
ATOM 4283 C CA . GLU B 1 200 ? -18.469 -5.699 -13.07 1 97.56 200 GLU B CA 1
ATOM 4284 C C . GLU B 1 200 ? -18.906 -4.406 -12.391 1 97.56 200 GLU B C 1
ATOM 4286 O O . GLU B 1 200 ? -18.219 -3.391 -12.461 1 97.56 200 GLU B O 1
ATOM 4291 N N . ILE B 1 201 ? -19.969 -4.547 -11.664 1 97.81 201 ILE B N 1
ATOM 4292 C CA . ILE B 1 201 ? -20.531 -3.352 -11.055 1 97.81 201 ILE B CA 1
ATOM 4293 C C . ILE B 1 201 ? -19.688 -2.939 -9.852 1 97.81 201 ILE B C 1
ATOM 4295 O O . ILE B 1 201 ? -19.266 -1.784 -9.742 1 97.81 201 ILE B O 1
ATOM 4299 N N . TYR B 1 202 ? -19.422 -3.891 -8.945 1 96.56 202 TYR B N 1
ATOM 4300 C CA . TYR B 1 202 ? -18.781 -3.438 -7.723 1 96.56 202 TYR B CA 1
ATOM 4301 C C . TYR B 1 202 ? -17.328 -3.053 -7.992 1 96.56 202 TYR B C 1
ATOM 4303 O O . TYR B 1 202 ? -16.766 -2.193 -7.309 1 96.56 202 TYR B O 1
ATOM 4311 N N . ILE B 1 203 ? -16.672 -3.676 -9.023 1 97.69 203 ILE B N 1
ATOM 4312 C CA . ILE B 1 203 ? -15.32 -3.254 -9.375 1 97.69 203 ILE B CA 1
ATOM 4313 C C . ILE B 1 203 ? -15.352 -1.827 -9.922 1 97.69 203 ILE B C 1
ATOM 4315 O O . ILE B 1 203 ? -14.523 -0.995 -9.539 1 97.69 203 ILE B O 1
ATOM 4319 N N . SER B 1 204 ? -16.312 -1.512 -10.828 1 98.5 204 SER B N 1
ATOM 4320 C CA . SER B 1 204 ? -16.438 -0.173 -11.391 1 98.5 204 SER B CA 1
ATOM 4321 C C . SER B 1 204 ? -16.719 0.861 -10.305 1 98.5 204 SER B C 1
ATOM 4323 O O . SER B 1 204 ? -16.125 1.935 -10.297 1 98.5 204 SER B O 1
ATOM 4325 N N . LEU B 1 205 ? -17.578 0.555 -9.375 1 98.69 205 LEU B N 1
ATOM 4326 C CA . LEU B 1 205 ? -17.891 1.452 -8.266 1 98.69 205 LEU B CA 1
ATOM 4327 C C . LEU B 1 205 ? -16.672 1.698 -7.395 1 98.69 205 LEU B C 1
ATOM 4329 O O . LEU B 1 205 ? -16.438 2.822 -6.945 1 98.69 205 LEU B O 1
ATOM 4333 N N . GLY B 1 206 ? -15.938 0.647 -7.16 1 98.75 206 GLY B N 1
ATOM 4334 C CA . GLY B 1 206 ? -14.711 0.792 -6.391 1 98.75 206 GLY B CA 1
ATOM 4335 C C . GLY B 1 206 ? -13.695 1.699 -7.051 1 98.75 206 GLY B C 1
ATOM 4336 O O . GLY B 1 206 ? -13.086 2.547 -6.395 1 98.75 206 GLY B O 1
ATOM 4337 N N . ILE B 1 207 ? -13.484 1.512 -8.344 1 98.62 207 ILE B N 1
ATOM 4338 C CA . ILE B 1 207 ? -12.539 2.324 -9.102 1 98.62 207 ILE B CA 1
ATOM 4339 C C . ILE B 1 207 ? -12.984 3.785 -9.078 1 98.62 207 ILE B C 1
ATOM 4341 O O . ILE B 1 207 ? -12.164 4.684 -8.859 1 98.62 207 ILE B O 1
ATOM 4345 N N . MET B 1 208 ? -14.242 4.008 -9.289 1 98.75 208 MET B N 1
ATOM 4346 C CA . MET B 1 208 ? -14.773 5.371 -9.266 1 98.75 208 MET B CA 1
ATOM 4347 C C . MET B 1 208 ? -14.578 6.008 -7.895 1 98.75 208 MET B C 1
ATOM 4349 O O . MET B 1 208 ? -14.242 7.188 -7.797 1 98.75 208 MET B O 1
ATOM 4353 N N . THR B 1 209 ? -14.82 5.238 -6.855 1 98.88 209 THR B N 1
ATOM 4354 C CA . THR B 1 209 ? -14.617 5.742 -5.504 1 98.88 209 THR B CA 1
ATOM 4355 C C . THR B 1 209 ? -13.156 6.133 -5.281 1 98.88 209 THR B C 1
ATOM 4357 O O . THR B 1 209 ? -12.867 7.219 -4.773 1 98.88 209 THR B O 1
ATOM 4360 N N . LEU B 1 210 ? -12.258 5.27 -5.68 1 98.81 210 LEU B N 1
ATOM 4361 C CA . LEU B 1 210 ? -10.836 5.535 -5.512 1 98.81 210 LEU B CA 1
ATOM 4362 C C . LEU B 1 210 ? -10.422 6.781 -6.285 1 98.81 210 LEU B C 1
ATOM 4364 O O . LEU B 1 210 ? -9.641 7.598 -5.785 1 98.81 210 LEU B O 1
ATOM 4368 N N . GLY B 1 211 ? -10.977 6.91 -7.531 1 98.75 211 GLY B N 1
ATOM 4369 C CA . GLY B 1 211 ? -10.688 8.094 -8.328 1 98.75 211 GLY B CA 1
ATOM 4370 C C . GLY B 1 211 ? -11.125 9.383 -7.664 1 98.75 211 GLY B C 1
ATOM 4371 O O . GLY B 1 211 ? -10.383 10.367 -7.656 1 98.75 211 GLY B O 1
ATOM 4372 N N . LEU B 1 212 ? -12.242 9.375 -7.086 1 98.69 212 LEU B N 1
ATOM 4373 C CA . LEU B 1 212 ? -12.75 10.555 -6.402 1 98.69 212 LEU B CA 1
ATOM 4374 C C . LEU B 1 212 ? -11.93 10.859 -5.156 1 98.69 212 LEU B C 1
ATOM 4376 O O . LEU B 1 212 ? -11.602 12.023 -4.891 1 98.69 212 LEU B O 1
ATOM 4380 N N . LEU B 1 213 ? -11.602 9.859 -4.391 1 98.75 213 LEU B N 1
ATOM 4381 C CA . LEU B 1 213 ? -10.789 10.047 -3.199 1 98.75 213 LEU B CA 1
ATOM 4382 C C . LEU B 1 213 ? -9.422 10.625 -3.561 1 98.75 213 LEU B C 1
ATOM 4384 O O . LEU B 1 213 ? -8.867 11.43 -2.812 1 98.75 213 LEU B O 1
ATOM 4388 N N . ALA B 1 214 ? -8.914 10.188 -4.711 1 98.5 214 ALA B N 1
ATOM 4389 C CA . ALA B 1 214 ? -7.629 10.719 -5.164 1 98.5 214 ALA B CA 1
ATOM 4390 C C . ALA B 1 214 ? -7.723 12.211 -5.441 1 98.5 214 ALA B C 1
ATOM 4392 O O . ALA B 1 214 ? -6.824 12.977 -5.078 1 98.5 214 ALA B O 1
ATOM 4393 N N . VAL B 1 215 ? -8.797 12.633 -6.078 1 98.19 215 VAL B N 1
ATOM 4394 C CA . VAL B 1 215 ? -9 14.047 -6.359 1 98.19 215 VAL B CA 1
ATOM 4395 C C . VAL B 1 215 ? -9.086 14.828 -5.051 1 98.19 215 VAL B C 1
ATOM 4397 O O . VAL B 1 215 ? -8.445 15.875 -4.898 1 98.19 215 VAL B O 1
ATOM 4400 N N . ILE B 1 216 ? -9.805 14.273 -4.117 1 98.06 216 ILE B N 1
ATOM 4401 C CA . ILE B 1 216 ? -9.992 14.914 -2.822 1 98.06 216 ILE B CA 1
ATOM 4402 C C . ILE B 1 216 ? -8.648 14.992 -2.09 1 98.06 216 ILE B C 1
ATOM 4404 O O . ILE B 1 216 ? -8.312 16.031 -1.513 1 98.06 216 ILE B O 1
ATOM 4408 N N . ALA B 1 217 ? -7.871 13.984 -2.127 1 97.31 217 ALA B N 1
ATOM 4409 C CA . ALA B 1 217 ? -6.574 13.93 -1.462 1 97.31 217 ALA B CA 1
ATOM 4410 C C . ALA B 1 217 ? -5.598 14.93 -2.076 1 97.31 217 ALA B C 1
ATOM 4412 O O . ALA B 1 217 ? -4.898 15.648 -1.356 1 97.31 217 ALA B O 1
ATOM 4413 N N . VAL B 1 218 ? -5.574 14.992 -3.387 1 95.56 218 VAL B N 1
ATOM 4414 C CA . VAL B 1 218 ? -4.676 15.906 -4.082 1 95.56 218 VAL B CA 1
ATOM 4415 C C . VAL B 1 218 ? -5.074 17.359 -3.783 1 95.56 218 VAL B C 1
ATOM 4417 O O . VAL B 1 218 ? -4.211 18.219 -3.607 1 95.56 218 VAL B O 1
ATOM 4420 N N . ALA B 1 219 ? -6.316 17.578 -3.684 1 95.88 219 ALA B N 1
ATOM 4421 C CA . ALA B 1 219 ? -6.809 18.922 -3.385 1 95.88 219 ALA B CA 1
ATOM 4422 C C . ALA B 1 219 ? -6.438 19.344 -1.966 1 95.88 219 ALA B C 1
ATOM 4424 O O . ALA B 1 219 ? -6.461 20.531 -1.636 1 95.88 219 ALA B O 1
ATOM 4425 N N . SER B 1 220 ? -6.094 18.406 -1.12 1 93.31 220 SER B N 1
ATOM 4426 C CA . SER B 1 220 ? -5.762 18.703 0.269 1 93.31 220 SER B CA 1
ATOM 4427 C C . SER B 1 220 ? -4.285 19.047 0.422 1 93.31 220 SER B C 1
ATOM 4429 O O . SER B 1 220 ? -3.848 19.469 1.497 1 93.31 220 SER B O 1
ATOM 4431 N N . LEU B 1 221 ? -3.488 18.875 -0.632 1 89.94 221 LEU B N 1
ATOM 4432 C CA . LEU B 1 221 ? -2.09 19.297 -0.594 1 89.94 221 LEU B CA 1
ATOM 4433 C C . LEU B 1 221 ? -1.98 20.812 -0.465 1 89.94 221 LEU B C 1
ATOM 4435 O O . LEU B 1 221 ? -2.705 21.547 -1.135 1 89.94 221 LEU B O 1
ATOM 4439 N N . PRO B 1 222 ? -1.056 21.219 0.357 1 90.12 222 PRO B N 1
ATOM 4440 C CA . PRO B 1 222 ? -0.945 22.672 0.562 1 90.12 222 PRO B CA 1
ATOM 4441 C C . PRO B 1 222 ? -0.72 23.438 -0.74 1 90.12 222 PRO B C 1
ATOM 4443 O O . PRO B 1 222 ? -1.266 24.531 -0.92 1 90.12 222 PRO B O 1
ATOM 4446 N N . SER B 1 223 ? 0.006 22.891 -1.663 1 90.44 223 SER B N 1
ATOM 4447 C CA . SER B 1 223 ? 0.291 23.562 -2.926 1 90.44 223 SER B CA 1
ATOM 4448 C C . SER B 1 223 ? -0.979 23.766 -3.748 1 90.44 223 SER B C 1
ATOM 4450 O O . SER B 1 223 ? -1.1 24.734 -4.496 1 90.44 223 SER B O 1
ATOM 4452 N N . ILE B 1 224 ? -1.892 22.938 -3.566 1 91.31 224 ILE B N 1
ATOM 4453 C CA . ILE B 1 224 ? -3.125 23 -4.344 1 91.31 224 ILE B CA 1
ATOM 4454 C C . ILE B 1 224 ? -4.203 23.719 -3.541 1 91.31 224 ILE B C 1
ATOM 4456 O O . ILE B 1 224 ? -4.879 24.609 -4.059 1 91.31 224 ILE B O 1
ATOM 4460 N N . SER B 1 225 ? -4.309 23.328 -2.297 1 90.62 225 SER B N 1
ATOM 4461 C CA . SER B 1 225 ? -5.348 23.906 -1.462 1 90.62 225 SER B CA 1
ATOM 4462 C C . SER B 1 225 ? -5.176 25.422 -1.35 1 90.62 225 SER B C 1
ATOM 4464 O O . SER B 1 225 ? -6.16 26.156 -1.296 1 90.62 225 SER B O 1
ATOM 4466 N N . ASN B 1 226 ? -3.959 25.844 -1.419 1 90.5 226 ASN B N 1
ATOM 4467 C CA . ASN B 1 226 ? -3.682 27.266 -1.311 1 90.5 226 ASN B CA 1
ATOM 4468 C C . ASN B 1 226 ? -4.027 28 -2.6 1 90.5 226 ASN B C 1
ATOM 4470 O O . ASN B 1 226 ? -4.176 29.234 -2.6 1 90.5 226 ASN B O 1
ATOM 4474 N N . SER B 1 227 ? -4.102 27.312 -3.666 1 93 227 SER B N 1
ATOM 4475 C CA . SER B 1 227 ? -4.422 27.938 -4.945 1 93 227 SER B CA 1
ATOM 4476 C C . SER B 1 227 ? -5.93 27.984 -5.176 1 93 227 SER B C 1
ATOM 4478 O O . SER B 1 227 ? -6.398 28.594 -6.137 1 93 227 SER B O 1
ATOM 4480 N N . LEU B 1 228 ? -6.711 27.375 -4.305 1 94.38 228 LEU B N 1
ATOM 4481 C CA . LEU B 1 228 ? -8.164 27.312 -4.414 1 94.38 228 LEU B CA 1
ATOM 4482 C C . LEU B 1 228 ? -8.82 28.344 -3.498 1 94.38 228 LEU B C 1
ATOM 4484 O O . LEU B 1 228 ? -8.297 28.641 -2.4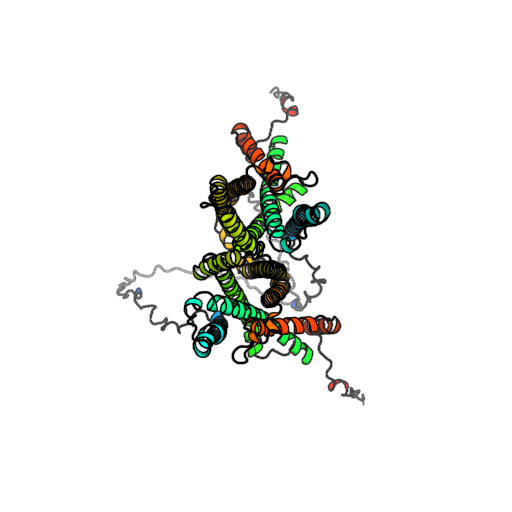24 1 94.38 228 LEU B O 1
ATOM 4488 N N . SER B 1 229 ? -9.945 28.828 -4.004 1 96.06 229 SER B N 1
ATOM 4489 C CA . SER B 1 229 ? -10.766 29.609 -3.084 1 96.06 229 SER B CA 1
ATOM 4490 C C . SER B 1 229 ? -11.398 28.734 -2.014 1 96.06 229 SER B C 1
ATOM 4492 O O . SER B 1 229 ? -11.523 27.516 -2.195 1 96.06 229 SER B O 1
ATOM 4494 N N . TRP B 1 230 ? -11.719 29.391 -0.958 1 92.75 230 TRP B N 1
ATOM 4495 C CA . TRP B 1 230 ? -12.336 28.656 0.138 1 92.75 230 TRP B CA 1
ATOM 4496 C C . TRP B 1 230 ? -13.609 27.953 -0.328 1 92.75 230 TRP B C 1
ATOM 4498 O O . TRP B 1 230 ? -13.859 26.797 0.038 1 92.75 230 TRP B O 1
ATOM 4508 N N . ARG B 1 231 ? -14.359 28.547 -1.117 1 94.5 231 ARG B N 1
ATOM 4509 C CA . ARG B 1 231 ? -15.594 27.969 -1.63 1 94.5 231 ARG B CA 1
ATOM 4510 C C . ARG B 1 231 ? -15.312 26.766 -2.506 1 94.5 231 ARG B C 1
ATOM 4512 O O . ARG B 1 231 ? -16 25.734 -2.408 1 94.5 231 ARG B O 1
ATOM 4519 N N . GLU B 1 232 ? -14.289 26.875 -3.373 1 95.56 232 GLU B N 1
ATOM 4520 C CA . GLU B 1 232 ? -13.891 25.766 -4.234 1 95.56 232 GLU B CA 1
ATOM 4521 C C . GLU B 1 232 ? -13.391 24.578 -3.412 1 95.56 232 GLU B C 1
ATOM 4523 O O . GLU B 1 232 ? -13.766 23.438 -3.666 1 95.56 232 GLU B O 1
ATOM 4528 N N . PHE B 1 233 ? -12.586 24.953 -2.486 1 95.44 233 PHE B N 1
ATOM 4529 C CA . PHE B 1 233 ? -12.023 23.906 -1.626 1 95.44 233 PHE B CA 1
ATOM 4530 C C . PHE B 1 233 ? -13.117 23.172 -0.867 1 95.44 233 PHE B C 1
ATOM 4532 O O . PHE B 1 233 ? -13.141 21.953 -0.833 1 95.44 233 PHE B O 1
ATOM 4539 N N . THR B 1 234 ? -14.078 23.906 -0.298 1 93.69 234 THR B N 1
ATOM 4540 C CA . THR B 1 234 ? -15.156 23.312 0.486 1 93.69 234 THR B CA 1
ATOM 4541 C C . THR B 1 234 ? -16.094 22.5 -0.405 1 93.69 234 THR B C 1
ATOM 4543 O O . THR B 1 234 ? -16.594 21.453 0.009 1 93.69 234 THR B O 1
ATOM 4546 N N . TRP B 1 235 ? -16.281 22.984 -1.566 1 95.19 235 TRP B N 1
ATOM 4547 C CA . TRP B 1 235 ? -17.125 22.219 -2.5 1 95.19 235 TRP B CA 1
ATOM 4548 C C . TRP B 1 235 ? -16.484 20.875 -2.836 1 95.19 235 TRP B C 1
ATOM 4550 O O . TRP B 1 235 ? -17.172 19.859 -2.855 1 95.19 235 TRP B O 1
ATOM 4560 N N . ILE B 1 236 ? -15.219 20.859 -3.135 1 96.38 236 ILE B N 1
ATOM 4561 C CA . ILE B 1 236 ? -14.492 19.625 -3.461 1 96.38 236 ILE B CA 1
ATOM 4562 C C . ILE B 1 236 ? -14.57 18.656 -2.289 1 96.38 236 ILE B C 1
ATOM 4564 O O . ILE B 1 236 ? -14.914 17.484 -2.471 1 96.38 236 ILE B O 1
ATOM 4568 N N . GLN B 1 237 ? -14.305 19.203 -1.128 1 95.62 237 GLN B N 1
ATOM 4569 C CA . GLN B 1 237 ? -14.25 18.344 0.05 1 95.62 237 GLN B CA 1
ATOM 4570 C C . GLN B 1 237 ? -15.641 17.828 0.417 1 95.62 237 GLN B C 1
ATOM 4572 O O . GLN B 1 237 ? -15.797 16.688 0.856 1 95.62 237 GLN B O 1
ATOM 4577 N N . ARG B 1 238 ? -16.656 18.609 0.173 1 94.81 238 ARG B N 1
ATOM 4578 C CA . ARG B 1 238 ? -18 18.219 0.584 1 94.81 238 ARG B CA 1
ATOM 4579 C C . ARG B 1 238 ? -18.703 17.438 -0.514 1 94.81 238 ARG B C 1
ATOM 4581 O O . ARG B 1 238 ? -19.109 16.281 -0.302 1 94.81 238 ARG B O 1
ATOM 4588 N N . SER B 1 239 ? -18.812 18.031 -1.664 1 96.56 239 SER B N 1
ATOM 4589 C CA . SER B 1 239 ? -19.594 17.422 -2.73 1 96.56 239 SER B CA 1
ATOM 4590 C C . SER B 1 239 ? -18.953 16.125 -3.229 1 96.56 239 SER B C 1
ATOM 4592 O O . SER B 1 239 ? -19.594 15.086 -3.297 1 96.56 239 SER B O 1
ATOM 4594 N N . LEU B 1 240 ? -17.703 16.203 -3.494 1 97.94 240 LEU B N 1
ATOM 4595 C CA . LEU B 1 240 ? -17.016 15.016 -3.973 1 97.94 240 LEU B CA 1
ATOM 4596 C C . LEU B 1 240 ? -16.828 14.008 -2.848 1 97.94 240 LEU B C 1
ATOM 4598 O O . LEU B 1 240 ? -16.859 12.797 -3.086 1 97.94 240 LEU B O 1
ATOM 4602 N N . GLY B 1 241 ? -16.672 14.516 -1.654 1 98 241 GLY B N 1
ATOM 4603 C CA . GLY B 1 241 ? -16.531 13.633 -0.506 1 98 241 GLY B CA 1
ATOM 4604 C C . GLY B 1 241 ? -17.781 12.797 -0.234 1 98 241 GLY B C 1
ATOM 4605 O O . GLY B 1 241 ? -17.688 11.578 -0.065 1 98 241 GLY B O 1
ATOM 4606 N N . TYR B 1 242 ? -18.922 13.406 -0.223 1 98.06 242 TYR B N 1
ATOM 4607 C CA . TYR B 1 242 ? -20.156 12.672 -0.007 1 98.06 242 TYR B CA 1
ATOM 4608 C C . TYR B 1 242 ? -20.438 11.727 -1.166 1 98.06 242 TYR B C 1
ATOM 4610 O O . TYR B 1 242 ? -20.984 10.633 -0.966 1 98.06 242 TYR B O 1
ATOM 4618 N N . THR B 1 243 ? -20.141 12.188 -2.344 1 98.56 243 THR B N 1
ATOM 4619 C CA . THR B 1 243 ? -20.297 11.297 -3.494 1 98.56 243 THR B CA 1
ATOM 4620 C C . THR B 1 243 ? -19.406 10.07 -3.355 1 98.56 243 THR B C 1
ATOM 4622 O O . THR B 1 243 ? -19.828 8.953 -3.635 1 98.56 243 THR B O 1
ATOM 4625 N N . ALA B 1 244 ? -18.156 10.281 -2.918 1 98.88 244 ALA B N 1
ATOM 4626 C CA . ALA B 1 244 ? -17.234 9.164 -2.689 1 98.88 244 ALA B CA 1
ATOM 4627 C C . ALA B 1 244 ? -17.781 8.219 -1.621 1 98.88 244 ALA B C 1
ATOM 4629 O O . ALA B 1 244 ? -17.703 7 -1.762 1 98.88 244 ALA B O 1
ATOM 4630 N N . LEU B 1 245 ? -18.328 8.773 -0.547 1 98.88 245 LEU B N 1
ATOM 4631 C CA . LEU B 1 245 ? -18.922 7.961 0.511 1 98.88 245 LEU B CA 1
ATOM 4632 C C . LEU B 1 245 ? -20.094 7.141 -0.019 1 98.88 245 LEU B C 1
ATOM 4634 O O . LEU B 1 245 ? -20.219 5.961 0.307 1 98.88 245 LEU B O 1
ATOM 4638 N N . LEU B 1 246 ? -20.891 7.77 -0.86 1 98.75 246 LEU B N 1
ATOM 4639 C CA . LEU B 1 246 ? -22.031 7.094 -1.459 1 98.75 246 LEU B CA 1
ATOM 4640 C C . LEU B 1 246 ? -21.578 5.961 -2.373 1 98.75 246 LEU B C 1
ATOM 4642 O O . LEU B 1 246 ? -22.062 4.832 -2.26 1 98.75 246 LEU B O 1
ATOM 4646 N N . LEU B 1 247 ? -20.688 6.281 -3.234 1 98.88 247 LEU B N 1
ATOM 4647 C CA . LEU B 1 247 ? -20.188 5.281 -4.176 1 98.88 247 LEU B CA 1
ATOM 4648 C C . LEU B 1 247 ? -19.453 4.16 -3.449 1 98.88 247 LEU B C 1
ATOM 4650 O O . LEU B 1 247 ? -19.578 2.988 -3.814 1 98.88 247 LEU B O 1
ATOM 4654 N N . GLY B 1 248 ? -18.672 4.531 -2.439 1 98.75 248 GLY B N 1
ATOM 4655 C CA . GLY B 1 248 ? -18 3.518 -1.643 1 98.75 248 GLY B CA 1
ATOM 4656 C C . GLY B 1 248 ? -18.953 2.598 -0.911 1 98.75 248 GLY B C 1
ATOM 4657 O O . GLY B 1 248 ? -18.719 1.391 -0.824 1 98.75 248 GLY B O 1
ATOM 4658 N N . THR B 1 249 ? -19.984 3.131 -0.353 1 98.69 249 THR B N 1
ATOM 4659 C CA . THR B 1 249 ? -21.016 2.33 0.308 1 98.69 249 THR B CA 1
ATOM 4660 C C . THR B 1 249 ? -21.719 1.412 -0.692 1 98.69 249 THR B C 1
ATOM 4662 O O . THR B 1 249 ? -21.922 0.231 -0.412 1 98.69 249 THR B O 1
ATOM 4665 N N . ALA B 1 250 ? -22.031 1.979 -1.849 1 98.62 250 ALA B N 1
ATOM 4666 C CA . ALA B 1 250 ? -22.641 1.169 -2.904 1 98.62 250 ALA B CA 1
ATOM 4667 C C . ALA B 1 250 ? -21.703 0.035 -3.322 1 98.62 250 ALA B C 1
ATOM 4669 O O . ALA B 1 250 ? -22.141 -1.091 -3.553 1 98.62 250 ALA B O 1
ATOM 4670 N N . HIS B 1 251 ? -20.453 0.332 -3.438 1 98.75 251 HIS B N 1
ATOM 4671 C CA . HIS B 1 251 ? -19.422 -0.667 -3.74 1 98.75 251 HIS B CA 1
ATOM 4672 C C . HIS B 1 251 ? -19.484 -1.825 -2.748 1 98.75 251 HIS B C 1
ATOM 4674 O O . HIS B 1 251 ? -19.5 -2.99 -3.15 1 98.75 251 HIS B O 1
ATOM 4680 N N . ALA B 1 252 ? -19.594 -1.517 -1.459 1 98.06 252 ALA B N 1
ATOM 4681 C CA . ALA B 1 252 ? -19.625 -2.541 -0.418 1 98.06 252 ALA B CA 1
ATOM 4682 C C . ALA B 1 252 ? -20.938 -3.318 -0.445 1 98.06 252 ALA B C 1
ATOM 4684 O O . ALA B 1 252 ? -20.953 -4.535 -0.252 1 98.06 252 ALA B O 1
ATOM 4685 N N . LEU B 1 253 ? -22.016 -2.668 -0.707 1 97.5 253 LEU B N 1
ATOM 4686 C CA . LEU B 1 253 ? -23.312 -3.316 -0.734 1 97.5 253 LEU B CA 1
ATOM 4687 C C . LEU B 1 253 ? -23.422 -4.273 -1.917 1 97.5 253 LEU B C 1
ATOM 4689 O O . LEU B 1 253 ? -23.922 -5.391 -1.773 1 97.5 253 LEU B O 1
ATOM 4693 N N . VAL B 1 254 ? -22.922 -3.775 -3.043 1 97.62 254 VAL B N 1
ATOM 4694 C CA . VAL B 1 254 ? -22.984 -4.633 -4.219 1 97.62 254 VAL B CA 1
ATOM 4695 C C . VAL B 1 254 ? -22.031 -5.805 -4.059 1 97.62 254 VAL B C 1
ATOM 4697 O O . VAL B 1 254 ? -22.312 -6.922 -4.5 1 97.62 254 VAL B O 1
ATOM 4700 N N . PHE B 1 255 ? -20.906 -5.629 -3.469 1 96.69 255 PHE B N 1
ATOM 4701 C CA . PHE B 1 255 ? -20 -6.715 -3.148 1 96.69 255 PHE B CA 1
ATOM 4702 C C . PHE B 1 255 ? -20.688 -7.789 -2.322 1 96.69 255 PHE B C 1
ATOM 4704 O O . PHE B 1 255 ? -20.547 -8.977 -2.602 1 96.69 255 PHE B O 1
ATOM 4711 N N . GLY B 1 256 ? -21.438 -7.363 -1.286 1 94.94 256 GLY B N 1
ATOM 4712 C CA . GLY B 1 256 ? -22.156 -8.312 -0.442 1 94.94 256 GLY B CA 1
ATOM 4713 C C . GLY B 1 256 ? -23.328 -8.969 -1.142 1 94.94 256 GLY B C 1
ATOM 4714 O O . GLY B 1 256 ? -23.594 -10.148 -0.933 1 94.94 256 GLY B O 1
ATOM 4715 N N . TRP B 1 257 ? -23.969 -8.148 -1.936 1 93.31 257 TRP B N 1
ATOM 4716 C CA . TRP B 1 257 ? -25.094 -8.625 -2.723 1 93.31 257 TRP B CA 1
ATOM 4717 C C . TRP B 1 257 ? -26.141 -9.297 -1.83 1 93.31 257 TRP B C 1
ATOM 4719 O O . TRP B 1 257 ? -26.641 -8.68 -0.891 1 93.31 257 TRP B O 1
ATOM 4729 N N . SER B 1 258 ? -26.469 -10.656 -2.051 1 92.88 258 SER B N 1
ATOM 4730 C CA . SER B 1 258 ? -27.516 -11.352 -1.302 1 92.88 258 SER B CA 1
ATOM 4731 C C . SER B 1 258 ? -26.938 -12.086 -0.101 1 92.88 258 SER B C 1
ATOM 4733 O O . SER B 1 258 ? -27.672 -12.781 0.617 1 92.88 258 SER B O 1
ATOM 4735 N N . LYS B 1 259 ? -25.719 -11.797 0.203 1 93 259 LYS B N 1
ATOM 4736 C CA . LYS B 1 259 ? -25.078 -12.539 1.278 1 93 259 LYS B CA 1
ATOM 4737 C C . LYS B 1 259 ? -25.594 -12.102 2.643 1 93 259 LYS B C 1
ATOM 4739 O O . LYS B 1 259 ? -25.469 -12.828 3.627 1 93 259 LYS B O 1
ATOM 4744 N N . TRP B 1 260 ? -26.141 -10.93 2.701 1 91.62 260 TRP B N 1
ATOM 4745 C CA . TRP B 1 260 ? -26.609 -10.43 3.984 1 91.62 260 TRP B CA 1
ATOM 4746 C C . TRP B 1 260 ? -27.859 -11.195 4.441 1 91.62 260 TRP B C 1
ATOM 4748 O O . TRP B 1 260 ? -28.172 -11.227 5.637 1 91.62 260 TRP B O 1
ATOM 4758 N N . VAL B 1 261 ? -28.578 -11.938 3.508 1 93.56 261 VAL B N 1
ATOM 4759 C CA . VAL B 1 261 ? -29.781 -12.672 3.885 1 93.56 261 VAL B CA 1
ATOM 4760 C C . VAL B 1 261 ? -29.453 -14.156 4.02 1 93.56 261 VAL B C 1
ATOM 4762 O O . VAL B 1 261 ? -30.297 -14.953 4.43 1 93.56 261 VAL B O 1
ATOM 4765 N N . ASP B 1 262 ? -28.25 -14.516 3.689 1 93.75 262 ASP B N 1
ATOM 4766 C CA . ASP B 1 262 ? -27.828 -15.906 3.771 1 93.75 262 ASP B CA 1
ATOM 4767 C C . ASP B 1 262 ? -27.422 -16.281 5.199 1 93.75 262 ASP B C 1
ATOM 4769 O O . ASP B 1 262 ? -26.391 -15.812 5.703 1 93.75 262 ASP B O 1
ATOM 4773 N N . PRO B 1 263 ? -28.156 -17.156 5.805 1 93.44 263 PRO B N 1
ATOM 4774 C CA . PRO B 1 263 ? -27.844 -17.531 7.188 1 93.44 263 PRO B CA 1
ATOM 4775 C C . PRO B 1 263 ? -26.484 -18.188 7.34 1 93.44 263 PRO B C 1
ATOM 4777 O O . PRO B 1 263 ? -25.859 -18.094 8.406 1 93.44 263 PRO B O 1
ATOM 4780 N N . ALA B 1 264 ? -25.938 -18.781 6.305 1 92.5 264 ALA B N 1
ATOM 4781 C CA . ALA B 1 264 ? -24.641 -19.453 6.355 1 92.5 264 ALA B CA 1
ATOM 4782 C C . ALA B 1 264 ? -23.5 -18.453 6.551 1 92.5 264 ALA B C 1
ATOM 4784 O O . ALA B 1 264 ? -22.406 -18.844 6.957 1 92.5 264 ALA B O 1
ATOM 4785 N N . GLN B 1 265 ? -23.797 -17.234 6.254 1 93.69 265 GLN B N 1
ATOM 4786 C CA . GLN B 1 265 ? -22.797 -16.203 6.363 1 93.69 265 GLN B CA 1
ATOM 4787 C C . GLN B 1 265 ? -22.641 -15.727 7.809 1 93.69 265 GLN B C 1
ATOM 4789 O O . GLN B 1 265 ? -21.672 -15.031 8.141 1 93.69 265 GLN B O 1
ATOM 4794 N N . TYR B 1 266 ? -23.516 -16.094 8.648 1 95.25 266 TYR B N 1
ATOM 4795 C CA . TYR B 1 266 ? -23.5 -15.648 10.031 1 95.25 266 TYR B CA 1
ATOM 4796 C C . TYR B 1 266 ? -22.875 -16.688 10.945 1 95.25 266 TYR B C 1
ATOM 4798 O O . TYR B 1 266 ? -23.531 -17.219 11.844 1 95.25 266 TYR B O 1
ATOM 4806 N N . VAL B 1 267 ? -21.594 -16.844 10.758 1 94.44 267 VAL B N 1
ATOM 4807 C CA . VAL B 1 267 ? -20.828 -17.812 11.547 1 94.44 267 VAL B CA 1
ATOM 4808 C C . VAL B 1 267 ? -20.656 -17.281 12.977 1 94.44 267 VAL B C 1
ATOM 4810 O O . VAL B 1 267 ? -20.406 -16.094 13.18 1 94.44 267 VAL B O 1
ATOM 4813 N N . TRP B 1 268 ? -20.812 -18.156 14.047 1 95.38 268 TRP B N 1
ATOM 4814 C CA . TRP B 1 268 ? -20.781 -17.797 15.453 1 95.38 268 TRP B CA 1
ATOM 4815 C C . TRP B 1 268 ? -21.75 -16.656 15.75 1 95.38 268 TRP B C 1
ATOM 4817 O O . TRP B 1 268 ? -21.438 -15.758 16.547 1 95.38 268 TRP B O 1
ATOM 4827 N N . TYR B 1 269 ? -22.75 -16.562 14.984 1 93.94 269 TYR B N 1
ATOM 4828 C CA . TYR B 1 269 ? -23.828 -15.602 15.164 1 93.94 269 TYR B CA 1
ATOM 4829 C C . TYR B 1 269 ? -23.328 -14.18 14.945 1 93.94 269 TYR B C 1
ATOM 4831 O O . TYR B 1 269 ? -23.844 -13.227 15.539 1 93.94 269 TYR B O 1
ATOM 4839 N N . THR B 1 270 ? -22.297 -14.031 14.164 1 95.81 270 THR B N 1
ATOM 4840 C CA . THR B 1 270 ? -21.781 -12.711 13.836 1 95.81 270 THR B CA 1
ATOM 4841 C C . THR B 1 270 ? -22.047 -12.375 12.367 1 95.81 270 THR B C 1
ATOM 4843 O O . THR B 1 270 ? -21.953 -13.25 11.508 1 95.81 270 THR B O 1
ATOM 4846 N N . PRO B 1 271 ? -22.359 -11.117 12.125 1 95.94 271 PRO B N 1
ATOM 4847 C CA . PRO B 1 271 ? -22.625 -10.734 10.734 1 95.94 271 PRO B CA 1
ATOM 4848 C C . PRO B 1 271 ? -21.344 -10.688 9.891 1 95.94 271 PRO B C 1
ATOM 4850 O O . PRO B 1 271 ? -20.25 -10.523 10.43 1 95.94 271 PRO B O 1
ATOM 4853 N N . PRO B 1 272 ? -21.531 -10.859 8.555 1 95.38 272 PRO B N 1
ATOM 4854 C CA . PRO B 1 272 ? -20.375 -10.664 7.676 1 95.38 272 PRO B CA 1
ATOM 4855 C C . PRO B 1 272 ? -19.797 -9.258 7.758 1 95.38 272 PRO B C 1
ATOM 4857 O O . PRO B 1 272 ? -20.516 -8.305 8.07 1 95.38 272 PRO B O 1
ATOM 4860 N N . SER B 1 273 ? -18.516 -9.148 7.438 1 94.94 273 SER B N 1
ATOM 4861 C CA . SER B 1 273 ? -17.766 -7.914 7.648 1 94.94 273 SER B CA 1
ATOM 4862 C C . SER B 1 273 ? -18.375 -6.762 6.848 1 94.94 273 SER B C 1
ATOM 4864 O O . SER B 1 273 ? -18.375 -5.617 7.305 1 94.94 273 SER B O 1
ATOM 4866 N N . PHE B 1 274 ? -18.891 -7.023 5.637 1 95.12 274 PHE B N 1
ATOM 4867 C CA . PHE B 1 274 ? -19.391 -5.938 4.805 1 95.12 274 PHE B CA 1
ATOM 4868 C C . PHE B 1 274 ? -20.625 -5.305 5.434 1 95.12 274 PHE B C 1
ATOM 4870 O O . PHE B 1 274 ? -20.875 -4.113 5.242 1 95.12 274 PHE B O 1
ATOM 4877 N N . VAL B 1 275 ? -21.406 -6.082 6.164 1 96.44 275 VAL B N 1
ATOM 4878 C CA . VAL B 1 275 ? -22.594 -5.559 6.836 1 96.44 275 VAL B CA 1
ATOM 4879 C C . VAL B 1 275 ? -22.188 -4.539 7.895 1 96.44 275 VAL B C 1
ATOM 4881 O O . VAL B 1 275 ? -22.734 -3.438 7.949 1 96.44 275 VAL B O 1
ATOM 4884 N N . LEU B 1 276 ? -21.188 -4.91 8.656 1 97.31 276 LEU B N 1
ATOM 4885 C CA . LEU B 1 276 ? -20.703 -4.012 9.695 1 97.31 276 LEU B CA 1
ATOM 4886 C C . LEU B 1 276 ? -20.031 -2.791 9.086 1 97.31 276 LEU B C 1
ATOM 4888 O O . LEU B 1 276 ? -20.172 -1.676 9.594 1 97.31 276 LEU B O 1
ATOM 4892 N N . ALA B 1 277 ? -19.328 -2.963 8.023 1 98 277 ALA B N 1
ATOM 4893 C CA . ALA B 1 277 ? -18.625 -1.882 7.344 1 98 277 ALA B CA 1
ATOM 4894 C C . ALA B 1 277 ? -19.594 -0.844 6.797 1 98 277 ALA B C 1
ATOM 4896 O O . ALA B 1 277 ? -19.281 0.344 6.723 1 98 277 ALA B O 1
ATOM 4897 N N . CYS B 1 278 ? -20.781 -1.235 6.473 1 98.06 278 CYS B N 1
ATOM 4898 C CA . CYS B 1 278 ? -21.719 -0.345 5.801 1 98.06 278 CYS B CA 1
ATOM 4899 C C . CYS B 1 278 ? -22.594 0.389 6.809 1 98.06 278 CYS B C 1
ATOM 4901 O O . CYS B 1 278 ? -23.25 1.382 6.473 1 98.06 278 CYS B O 1
ATOM 4903 N N . LEU B 1 279 ? -22.609 -0.011 8.039 1 97.88 279 LEU B N 1
ATOM 4904 C CA . LEU B 1 279 ? -23.531 0.542 9.023 1 97.88 279 LEU B CA 1
ATOM 4905 C C . LEU B 1 279 ? -23.281 2.031 9.227 1 97.88 279 LEU B C 1
ATOM 4907 O O . LEU B 1 279 ? -24.203 2.844 9.117 1 97.88 279 LEU B O 1
ATOM 4911 N N . LEU B 1 280 ? -22.062 2.33 9.461 1 98.5 280 LEU B N 1
ATOM 4912 C CA . LEU B 1 280 ? -21.766 3.723 9.789 1 98.5 280 LEU B CA 1
ATOM 4913 C C . LEU B 1 280 ? -21.906 4.605 8.555 1 98.5 280 LEU B C 1
ATOM 4915 O O . LEU B 1 280 ? -22.578 5.637 8.594 1 98.5 280 LEU B O 1
ATOM 4919 N N . PRO B 1 281 ? -21.359 4.262 7.449 1 98.69 281 PRO B N 1
ATOM 4920 C CA . PRO B 1 281 ? -21.531 5.094 6.258 1 98.69 281 PRO B CA 1
ATOM 4921 C C . PRO B 1 281 ? -23 5.273 5.875 1 98.69 281 PRO B C 1
ATOM 4923 O O . PRO B 1 281 ? -23.406 6.371 5.488 1 98.69 281 PRO B O 1
ATOM 4926 N N . LEU B 1 282 ? -23.719 4.262 6.016 1 98.5 282 LEU B N 1
ATOM 4927 C CA . LEU B 1 282 ? -25.141 4.363 5.707 1 98.5 282 LEU B CA 1
ATOM 4928 C C . LEU B 1 282 ? -25.844 5.324 6.664 1 98.5 282 LEU B C 1
ATOM 4930 O O . LEU B 1 282 ? -26.703 6.109 6.25 1 98.5 282 LEU B O 1
ATOM 4934 N N . SER B 1 283 ? -25.531 5.219 7.898 1 98.25 283 SER B N 1
ATOM 4935 C CA . SER B 1 283 ? -26.125 6.129 8.883 1 98.25 283 SER B CA 1
ATOM 4936 C C . SER B 1 283 ? -25.781 7.582 8.562 1 98.25 283 SER B C 1
ATOM 4938 O O . SER B 1 283 ? -26.641 8.461 8.641 1 98.25 283 SER B O 1
ATOM 4940 N N . VAL B 1 284 ? -24.547 7.828 8.203 1 98.5 284 VAL B N 1
ATOM 4941 C CA . VAL B 1 284 ? -24.094 9.18 7.867 1 98.5 284 VAL B CA 1
ATOM 4942 C C . VAL B 1 284 ? -24.859 9.688 6.645 1 98.5 284 VAL B C 1
ATOM 4944 O O . VAL B 1 284 ? -25.344 10.82 6.633 1 98.5 284 VAL B O 1
ATOM 4947 N N . LEU B 1 285 ? -25 8.852 5.707 1 98.38 285 LEU B N 1
ATOM 4948 C CA . LEU B 1 285 ? -25.688 9.234 4.48 1 98.38 285 LEU B CA 1
ATOM 4949 C C . LEU B 1 285 ? -27.172 9.484 4.754 1 98.38 285 LEU B C 1
ATOM 4951 O O . LEU B 1 285 ? -27.766 10.406 4.188 1 98.38 285 LEU B O 1
ATOM 4955 N N . LEU B 1 286 ? -27.781 8.727 5.605 1 97.81 286 LEU B N 1
ATOM 4956 C CA . LEU B 1 286 ? -29.188 8.891 5.949 1 97.81 286 LEU B CA 1
ATOM 4957 C C . LEU B 1 286 ? -29.406 10.195 6.699 1 97.81 286 LEU B C 1
ATOM 4959 O O . LEU B 1 286 ? -30.375 10.914 6.426 1 97.81 286 LEU B O 1
ATOM 4963 N N . VAL B 1 287 ? -28.562 10.461 7.625 1 96.75 287 VAL B N 1
ATOM 4964 C CA . VAL B 1 287 ? -28.672 11.711 8.367 1 96.75 287 VAL B CA 1
ATOM 4965 C C . VAL B 1 287 ? -28.484 12.891 7.414 1 96.75 287 VAL B C 1
ATOM 4967 O O . VAL B 1 287 ? -29.203 13.891 7.492 1 96.75 287 VAL B O 1
ATOM 4970 N N . LYS B 1 288 ? -27.547 12.805 6.582 1 96.31 288 LYS B N 1
ATOM 4971 C CA . LYS B 1 288 ? -27.344 13.859 5.594 1 96.31 288 LYS B CA 1
ATOM 4972 C C . LYS B 1 288 ? -28.578 14.062 4.738 1 96.31 288 LYS B C 1
ATOM 4974 O O . LYS B 1 288 ? -29 15.203 4.492 1 96.31 288 LYS B O 1
ATOM 4979 N N . ALA B 1 289 ? -29.156 13.016 4.328 1 95.75 289 ALA B N 1
ATOM 4980 C CA . ALA B 1 289 ? -30.359 13.078 3.518 1 95.75 289 ALA B CA 1
ATOM 4981 C C . ALA B 1 289 ? -31.516 13.719 4.293 1 95.75 289 ALA B C 1
ATOM 4983 O O . ALA B 1 289 ? -32.312 14.484 3.734 1 95.75 289 ALA B O 1
ATOM 4984 N N . ALA B 1 290 ? -31.578 13.484 5.531 1 94 290 ALA B N 1
ATOM 4985 C CA . ALA B 1 290 ? -32.656 14.023 6.387 1 94 290 ALA B CA 1
ATOM 4986 C C . ALA B 1 290 ? -32.469 15.531 6.578 1 94 290 ALA B C 1
ATOM 4988 O O . ALA B 1 290 ? -33.469 16.234 6.879 1 94 290 ALA B O 1
ATOM 4989 N N . MET B 1 291 ? -31.328 15.984 6.367 1 92.75 291 MET B N 1
ATOM 4990 C CA . MET B 1 291 ? -31.047 17.406 6.578 1 92.75 291 MET B CA 1
ATOM 4991 C C . MET B 1 291 ? -31.156 18.188 5.273 1 92.75 291 MET B C 1
ATOM 4993 O O . MET B 1 291 ? -31.047 19.406 5.266 1 92.75 291 MET B O 1
ATOM 4997 N N . LEU B 1 292 ? -31.453 17.531 4.195 1 89.81 292 LEU B N 1
ATOM 4998 C CA . LEU B 1 292 ? -31.453 18.141 2.873 1 89.81 292 LEU B CA 1
ATOM 4999 C C . LEU B 1 292 ? -32.75 18.906 2.639 1 89.81 292 LEU B C 1
ATOM 5001 O O . LEU B 1 292 ? -32.781 19.891 1.888 1 89.81 292 LEU B O 1
ATOM 5005 N N . PRO B 1 293 ? -33.844 18.531 3.254 1 90.5 293 PRO B N 1
ATOM 5006 C CA . PRO B 1 293 ? -35.094 19.297 3.018 1 90.5 293 PRO B CA 1
ATOM 5007 C C . PRO B 1 293 ? -34.906 20.797 3.273 1 90.5 293 PRO B C 1
ATOM 5009 O O . PRO B 1 293 ? -34.156 21.188 4.188 1 90.5 293 PRO B O 1
ATOM 5012 N N . PRO B 1 294 ? -35.562 21.625 2.43 1 89.31 294 PRO B N 1
ATOM 5013 C CA . PRO B 1 294 ? -35.344 23.062 2.49 1 89.31 294 PRO B CA 1
ATOM 5014 C C . PRO B 1 294 ? -35.688 23.656 3.854 1 89.31 294 PRO B C 1
ATOM 5016 O O . PRO B 1 294 ? -35.094 24.641 4.289 1 89.31 294 PRO B O 1
ATOM 5019 N N . CYS B 1 295 ? -36.656 23.094 4.473 1 88.31 295 CYS B N 1
ATOM 5020 C CA . CYS B 1 295 ? -37.031 23.609 5.777 1 88.31 295 CYS B CA 1
ATOM 5021 C C . CYS B 1 295 ? -35.875 23.562 6.758 1 88.31 295 CYS B C 1
ATOM 5023 O O . CYS B 1 295 ? -35.562 24.562 7.418 1 88.31 295 CYS B O 1
ATOM 5025 N N . LEU B 1 296 ? -35.281 22.5 6.828 1 89.19 296 LEU B N 1
ATOM 5026 C CA . LEU B 1 296 ? -34.156 22.344 7.746 1 89.19 296 LEU B CA 1
ATOM 5027 C C . LEU B 1 296 ? -32.906 23.062 7.211 1 89.19 296 LEU B C 1
ATOM 5029 O O . LEU B 1 296 ? -32.188 23.703 7.973 1 89.19 296 LEU B O 1
ATOM 5033 N N . ALA B 1 297 ? -32.688 22.938 5.965 1 90.25 297 ALA B N 1
ATOM 5034 C CA . ALA B 1 297 ? -31.516 23.547 5.34 1 90.25 297 ALA B CA 1
ATOM 5035 C C . ALA B 1 297 ? -31.562 25.062 5.453 1 90.25 297 ALA B C 1
ATOM 5037 O O . ALA B 1 297 ? -30.531 25.703 5.746 1 90.25 297 ALA B O 1
ATOM 5038 N N . ARG B 1 298 ? -32.719 25.594 5.219 1 90.69 298 ARG B N 1
ATOM 5039 C CA . ARG B 1 298 ? -32.875 27.047 5.328 1 90.69 298 ARG B CA 1
ATOM 5040 C C . ARG B 1 298 ? -32.688 27.516 6.77 1 90.69 298 ARG B C 1
ATOM 5042 O O . ARG B 1 298 ? -32.062 28.547 7.02 1 90.69 298 ARG B O 1
ATOM 5049 N N . ARG B 1 299 ? -33.25 26.781 7.625 1 91.81 299 ARG B N 1
ATOM 5050 C CA . ARG B 1 299 ? -33.125 27.125 9.039 1 91.81 299 ARG B CA 1
ATOM 5051 C C . ARG B 1 299 ? -31.641 27.109 9.461 1 91.81 299 ARG B C 1
ATOM 5053 O O . ARG B 1 299 ? -31.188 28 10.18 1 91.81 299 ARG B O 1
ATOM 5060 N N . LEU B 1 300 ? -30.984 26.141 9.039 1 92.06 300 LEU B N 1
ATOM 5061 C CA . LEU B 1 300 ? -29.562 26.016 9.367 1 92.06 300 LEU B CA 1
ATOM 5062 C C . LEU B 1 300 ? -28.766 27.172 8.758 1 92.06 300 LEU B C 1
ATOM 5064 O O . LEU B 1 300 ? -27.875 27.734 9.406 1 92.06 300 LEU B O 1
ATOM 5068 N N . GLU B 1 301 ? -29.125 27.469 7.586 1 91.5 301 GLU B N 1
ATOM 5069 C CA . GLU B 1 301 ? -28.453 28.594 6.922 1 91.5 301 GLU B CA 1
ATOM 5070 C C . GLU B 1 301 ? -28.719 29.906 7.656 1 91.5 301 GLU B C 1
ATOM 5072 O O . GLU B 1 301 ? -27.812 30.734 7.793 1 91.5 301 GLU B O 1
ATOM 5077 N N . LEU B 1 302 ? -29.859 30.047 8.062 1 91.19 302 LEU B N 1
ATOM 5078 C CA . LEU B 1 302 ? -30.219 31.234 8.82 1 91.19 302 LEU B CA 1
ATOM 5079 C C . LEU B 1 302 ? -29.422 31.312 10.117 1 91.19 302 LEU B C 1
ATOM 5081 O O . LEU B 1 302 ? -28.922 32.375 10.484 1 91.19 302 LEU B O 1
ATOM 5085 N N . ILE B 1 303 ? -29.312 30.25 10.734 1 90.75 303 ILE B N 1
ATOM 5086 C CA . ILE B 1 303 ? -28.578 30.172 11.992 1 90.75 303 ILE B CA 1
ATOM 5087 C C . ILE B 1 303 ? -27.109 30.516 11.734 1 90.75 303 ILE B C 1
ATOM 5089 O O . ILE B 1 303 ? -26.5 31.281 12.477 1 90.75 303 ILE B O 1
ATOM 5093 N N . ARG B 1 304 ? -26.562 30.062 10.656 1 89.88 304 ARG B N 1
ATOM 5094 C CA . ARG B 1 304 ? -25.141 30.25 10.344 1 89.88 304 ARG B CA 1
ATOM 5095 C C . ARG B 1 304 ? -24.875 31.672 9.859 1 89.88 304 ARG B C 1
ATOM 5097 O O . ARG B 1 304 ? -23.734 32.156 9.914 1 89.88 304 ARG B O 1
ATOM 5104 N N . ARG B 1 305 ? -25.984 32.281 9.445 1 91.19 305 ARG B N 1
ATOM 5105 C CA . ARG B 1 305 ? -25.875 33.688 9.039 1 91.19 305 ARG B CA 1
ATOM 5106 C C . ARG B 1 305 ? -26.078 34.625 10.234 1 91.19 305 ARG B C 1
ATOM 5108 O O . ARG B 1 305 ? -25.922 35.844 10.109 1 91.19 305 ARG B O 1
ATOM 5115 N N . GLY B 1 306 ? -26.438 34.094 11.344 1 88.62 306 GLY B N 1
ATOM 5116 C CA . GLY B 1 306 ? -26.5 34.938 12.539 1 88.62 306 GLY B CA 1
ATOM 5117 C C . GLY B 1 306 ? -27.875 34.969 13.172 1 88.62 306 GLY B C 1
ATOM 5118 O O . GLY B 1 306 ? -28.078 35.594 14.211 1 88.62 306 GLY B O 1
ATOM 5119 N N . TRP B 1 307 ? -28.828 34.344 12.508 1 86.56 307 TRP B N 1
ATOM 5120 C CA . TRP B 1 307 ? -30.172 34.312 13.07 1 86.56 307 TRP B CA 1
ATOM 5121 C C . TRP B 1 307 ? -30.188 33.469 14.344 1 86.56 307 TRP B C 1
ATOM 5123 O O . TRP B 1 307 ? -29.516 32.438 14.438 1 86.56 307 TRP B O 1
ATOM 5133 N N . GLU B 1 308 ? -30.875 33.906 15.352 1 88.81 308 GLU B N 1
ATOM 5134 C CA . GLU B 1 308 ? -31.062 33.156 16.594 1 88.81 308 GLU B CA 1
ATOM 5135 C C . GLU B 1 308 ? -32.531 32.875 16.875 1 88.81 308 GLU B C 1
ATOM 5137 O O . GLU B 1 308 ? -33.375 33.719 16.578 1 88.81 308 GLU B O 1
ATOM 5142 N N . ARG B 1 309 ? -32.875 31.766 17.391 1 84.69 309 ARG B N 1
ATOM 5143 C CA . ARG B 1 309 ? -34.219 31.438 17.781 1 84.69 309 ARG B CA 1
ATOM 5144 C C . ARG B 1 309 ? -34.688 32.344 18.938 1 84.69 309 ARG B C 1
ATOM 5146 O O . ARG B 1 309 ? -33.969 32.5 19.922 1 84.69 309 ARG B O 1
ATOM 5153 N N . PRO B 1 310 ? -35.844 33.125 18.734 1 77.31 310 PRO B N 1
ATOM 5154 C CA . PRO B 1 310 ? -36.344 34 19.781 1 77.31 310 PRO B CA 1
ATOM 5155 C C . PRO B 1 310 ? -36.625 33.25 21.094 1 77.31 310 PRO B C 1
ATOM 5157 O O . PRO B 1 310 ? -37.031 32.094 21.062 1 77.31 310 PRO B O 1
ATOM 5160 N N . ASP B 1 311 ? -35.938 33.531 22.156 1 65 311 ASP B N 1
ATOM 5161 C CA . ASP B 1 311 ? -36.188 32.969 23.484 1 65 311 ASP B CA 1
ATOM 5162 C C . ASP B 1 311 ? -37.656 33.062 23.875 1 65 311 ASP B C 1
ATOM 5164 O O . ASP B 1 311 ? -38.312 34.062 23.609 1 65 311 ASP B O 1
ATOM 5168 N N . ARG B 1 312 ? -38.406 32 23.969 1 54.09 312 ARG B N 1
ATOM 5169 C CA . ARG B 1 312 ? -39.781 32.094 24.453 1 54.09 312 ARG B CA 1
ATOM 5170 C C . ARG B 1 312 ? -39.906 33.031 25.641 1 54.09 312 ARG B C 1
ATOM 5172 O O . ARG B 1 312 ? -40.938 33.625 25.875 1 54.09 312 ARG B O 1
ATOM 5179 N N . ARG B 1 313 ? -38.969 33.156 26.547 1 54.44 313 ARG B N 1
ATOM 5180 C CA . ARG B 1 313 ? -39.156 33.906 27.781 1 54.44 313 ARG B CA 1
ATOM 5181 C C . ARG B 1 313 ? -39.219 35.406 27.516 1 54.44 313 ARG B C 1
ATOM 5183 O O . ARG B 1 313 ? -39.969 36.125 28.156 1 54.44 313 ARG B O 1
ATOM 5190 N N . THR B 1 314 ? -38.344 35.938 26.578 1 50.31 314 THR B N 1
ATOM 5191 C CA . THR B 1 314 ? -38.344 37.406 26.547 1 50.31 314 THR B CA 1
ATOM 5192 C C . THR B 1 314 ? -39.531 37.906 25.719 1 50.31 314 THR B C 1
ATOM 5194 O O . THR B 1 314 ? -39.75 39.094 25.594 1 50.31 314 THR B O 1
ATOM 5197 N N . SER B 1 315 ? -40.094 37.062 24.859 1 47.75 315 SER B N 1
ATOM 5198 C CA . SER B 1 315 ? -41.25 37.656 24.156 1 47.75 315 SER B CA 1
ATOM 5199 C C . SER B 1 315 ? -42.344 38.062 25.125 1 47.75 315 SER B C 1
ATOM 5201 O O . SER B 1 315 ? -43.312 38.75 24.734 1 47.75 315 SER B O 1
ATOM 5203 N N . LEU B 1 316 ? -42.344 37.469 26.328 1 45.12 316 LEU B N 1
ATOM 5204 C CA . LEU B 1 316 ? -43.5 37.844 27.172 1 45.12 316 LEU B CA 1
ATOM 5205 C C . LEU B 1 316 ? -43.219 39.156 27.906 1 45.12 316 LEU B C 1
ATOM 5207 O O . LEU B 1 316 ? -44 39.562 28.766 1 45.12 316 LEU B O 1
ATOM 5211 N N . SER B 1 317 ? -42 39.688 27.984 1 43.91 317 SER B N 1
ATOM 5212 C CA . SER B 1 317 ? -42 40.938 28.766 1 43.91 317 SER B CA 1
ATOM 5213 C C . SER B 1 317 ? -42.625 42.062 27.984 1 43.91 317 SER B C 1
ATOM 5215 O O . SER B 1 317 ? -42.219 42.375 26.859 1 43.91 317 SER B O 1
ATOM 5217 N N . PRO B 1 318 ? -43.875 42.5 28.203 1 45.41 318 PRO B N 1
ATOM 5218 C CA . PRO B 1 318 ? -44.594 43.656 27.625 1 45.41 318 PRO B CA 1
ATOM 5219 C C . PRO B 1 318 ? -43.719 44.906 27.609 1 45.41 318 PRO B C 1
ATOM 5221 O O . PRO B 1 318 ? -43.094 45.25 28.609 1 45.41 318 PRO B O 1
ATOM 5224 N N . LYS B 1 319 ? -42.969 45.219 26.594 1 47.03 319 LYS B N 1
ATOM 5225 C CA . LYS B 1 319 ? -42.375 46.562 26.422 1 47.03 319 LYS B CA 1
ATOM 5226 C C . LYS B 1 319 ? -43.312 47.625 26.969 1 47.03 319 LYS B C 1
ATOM 5228 O O . LYS B 1 319 ? -44.469 47.781 26.516 1 47.03 319 LYS B O 1
ATOM 5233 N N . GLU B 1 320 ? -43.312 47.906 28.281 1 42.97 320 GLU B N 1
ATOM 5234 C CA . GLU B 1 320 ? -43.969 49.094 28.844 1 42.97 320 GLU B CA 1
ATOM 5235 C C . GLU B 1 320 ? -43.688 50.312 27.969 1 42.97 320 GLU B C 1
ATOM 5237 O O . GLU B 1 320 ? -42.531 50.656 27.719 1 42.97 320 GLU B O 1
ATOM 5242 N N . GLU B 1 321 ? -44.469 50.688 26.984 1 43.94 321 GLU B N 1
ATOM 5243 C CA . GLU B 1 321 ? -44.5 51.938 26.25 1 43.94 321 GLU B CA 1
ATOM 5244 C C . GLU B 1 321 ? -44.281 53.125 27.188 1 43.94 321 GLU B C 1
ATOM 5246 O O . GLU B 1 321 ? -44.938 53.25 28.203 1 43.94 321 GLU B O 1
ATOM 5251 N N . PRO B 1 322 ? -42.969 53.594 27.266 1 42.28 322 PRO B N 1
ATOM 5252 C CA . PRO B 1 322 ? -42.844 54.781 28.094 1 42.28 322 PRO B CA 1
ATOM 5253 C C . PRO B 1 322 ? -43.938 55.812 27.844 1 42.28 322 PRO B C 1
ATOM 5255 O O . PRO B 1 322 ? -44.281 56.062 26.688 1 42.28 322 PRO B O 1
ATOM 5258 N N . LEU B 1 323 ? -44.969 55.906 28.703 1 37.5 323 LEU B N 1
ATOM 5259 C CA . LEU B 1 323 ? -45.938 57 28.734 1 37.5 323 LEU B CA 1
ATOM 5260 C C . LEU B 1 323 ? -45.25 58.344 28.641 1 37.5 323 LEU B C 1
ATOM 5262 O O . LEU B 1 323 ? -44.438 58.719 29.484 1 37.5 323 LEU B O 1
ATOM 5266 N N . LEU B 1 324 ? -44.844 58.844 27.438 1 35.16 324 LEU B N 1
ATOM 5267 C CA . LEU B 1 324 ? -44.5 60.25 27.203 1 35.16 324 LEU B CA 1
ATOM 5268 C C . LEU B 1 324 ? -45.438 61.188 27.953 1 35.16 324 LEU B C 1
ATOM 5270 O O . LEU B 1 324 ? -46.594 61.281 27.609 1 35.16 324 LEU B O 1
ATOM 5274 N N . THR B 1 325 ? -45.469 61.094 29.312 1 27.73 325 THR B N 1
ATOM 5275 C CA . THR B 1 325 ? -45.906 62.312 29.938 1 27.73 325 THR B CA 1
ATOM 5276 C C . THR B 1 325 ? -44.844 63.375 29.844 1 27.73 325 THR B C 1
ATOM 5278 O O . THR B 1 325 ? -43.656 63.094 30 1 27.73 325 THR B O 1
#

Radius of gyration: 36.03 Å; Cα contacts (8 Å, |Δi|>4): 540; chains: 2; bounding box: 108×119×74 Å

Organism: Gadus morhua (NCBI:txid8049)

Solvent-accessible surface area (backbone atoms only — not comparable to full-atom values): 36437 Å² total; per-residue (Å²): 108,82,76,90,70,94,81,83,82,89,78,85,82,82,82,81,73,87,74,79,87,72,79,71,78,72,79,66,72,66,66,71,66,72,65,61,58,69,57,61,81,43,42,78,65,75,75,66,67,79,58,66,82,46,47,61,47,50,51,52,51,51,51,43,40,49,52,40,36,52,53,41,41,43,62,66,26,46,43,40,34,74,75,68,68,38,90,42,68,83,38,50,83,50,58,38,45,46,52,18,30,42,36,37,14,48,44,33,44,34,58,40,51,42,50,57,53,51,50,50,52,48,32,60,71,68,27,34,62,82,64,78,72,58,67,69,57,50,51,55,58,72,36,25,67,57,28,39,47,48,17,44,53,31,40,52,50,26,50,54,55,58,57,43,45,69,74,33,65,72,48,50,52,48,53,52,51,49,39,52,51,33,55,76,67,68,50,76,71,72,77,53,67,70,59,30,41,39,44,29,45,23,51,37,30,42,51,52,21,51,52,43,40,49,54,46,50,54,47,64,34,65,66,44,40,70,73,39,52,70,67,50,49,49,44,47,54,47,56,48,42,52,48,26,52,51,35,41,46,49,19,44,49,43,66,47,57,70,48,82,77,38,71,85,51,35,60,94,80,35,77,48,68,58,61,64,38,39,48,57,40,49,51,49,51,50,54,52,58,70,46,58,47,62,70,54,39,49,51,47,48,40,20,72,72,65,44,59,63,80,58,76,70,66,73,63,58,72,79,75,69,79,76,87,120,116,82,73,72,82,74,72,79,79,72,73,83,73,72,79,76,70,85,72,76,82,72,75,69,75,58,63,72,76,64,66,72,74,72,67,65,65,71,63,64,80,53,44,77,70,72,77,66,68,75,56,69,82,48,46,61,46,49,51,52,49,52,51,42,38,49,51,39,34,52,54,41,40,44,60,69,27,46,44,39,35,74,74,66,70,38,88,41,68,62,38,49,54,41,57,36,43,46,53,17,30,44,37,36,15,48,43,31,43,33,58,40,52,40,50,57,54,52,50,50,52,48,32,60,72,68,29,32,65,83,64,76,72,57,66,69,58,50,52,52,57,72,37,26,67,57,27,39,48,52,16,42,53,32,40,51,50,26,51,53,52,56,59,40,46,71,68,33,47,61,51,47,33,48,52,41,34,49,51,45,51,32,59,75,67,69,52,91,71,91,84,52,66,72,61,52,52,40,51,57,48,24,50,51,30,41,52,52,21,53,53,42,40,48,53,45,48,55,46,65,35,60,73,44,40,69,73,41,51,72,67,56,49,50,43,45,54,46,57,49,42,52,50,27,52,51,34,41,46,49,18,44,49,44,65,46,56,71,47,84,77,37,70,84,51,34,58,94,79,35,77,48,69,58,61,63,37,38,48,56,42,48,51,50,51,49,53,52,57,70,46,58,48,62,71,54,38,50,51,49,49,39,21,50,72,66,43,58,63,80,59,78,70,65,73,65,59,75,79,74,71,79,74,86,117

Nearest PDB structures (foldseek):
  6y9b-assembly1_C  TM=9.926E-01  e=5.635E-21  Homo sapiens
  8ucd-assembly1_B  TM=9.768E-01  e=3.529E-20  Homo sapiens
  8ucd-assembly1_A  TM=9.689E-01  e=5.228E-20  Homo sapiens
  6hcy-assembly1_A  TM=9.736E-01  e=2.519E-19  Homo sapiens
  8ucd-assembly1_C  TM=9.754E-01  e=5.776E-19  Homo sapiens

Secondary structure (DSSP, 8-state):
--------------------------------GGGS-HHHHS-S-----SSHHHHHHHHHHHHHHHHHHHHHHIIIIIHIIIII----GGGIIIIIHHHHHHHHHHHHHHHHHHHHHHHHHHHHHHT-SSSPPPHHHHHHHHTHHHHHHHHHHHHHHHHHHHHTGGG-HHHHHHHHHHHHHHHHTT-S----HHHHHHHHHHHHHHHHHHHHHHHHHHHTSHHHHTTS-HHHHHHIIIIIHHHHHHHHHHHHHHHHGGGGG-GGG-GGG---HHHHHHHHHHHHHHHHHHT-SHHHHHHHHHHHTT-----TTGGGS--------/--------------------------------GGGS-TTSSS-S-----SSHHHHHHHHHHHHHHHHHHHHHHIIIIIHIIIII----GGGIIIIIHHHHHHHHHHHHHHHHHHHHHHHHHHHHHHT-SSSPPPHHHHHHHHTHHHHHHHHHHHHHHHHHHHHTGGG-HHHHHHHHHHHHHHHHTT-S----HHHHHHHHHHHHHHHHHHHHHHHHHHHTSHHHHTTS-HHHHHHIIIIIHHHHHHHHHHHHHHHHGGGGG-GGG-GGG---HHHHHHHHHHHHHHHHHHT-SHHHHHHHHHHHHT-----TTGGGS--------

Foldseek 3Di:
DDDDDDDDDDPPDPPPPPDDDPPPPCPVVVPPVVPPPPPVVCPVVPPPDDPVLQVVLVVLLVVQLVVQLVVLCCQPAVLCCVPVVDHPVVCNPQPSLLLSLLLSLLLLLLLLQVLVLVLLVVCLVQQAPPDDDDPVSVSSNSNSLSSLLSSLVSLVVSVVSVVCQVVDPVNVVVVVVVVVVCVVVVPPDPDDPLVVVLVVQLVVLSVVLSVLSVVLNVCPDPVNVVVDDPVRNCCSCPVSSLVSSVSSLVSLCSVCPCVQVPPVCQRVNHHDSSVVSNVSSVVSNVSVVVCPPCVNVVSSVCNVVGGGDPDPVVVPPPPPPPPPD/DPPPPVPPPDPPVPPPDPDDDPPPVPPPPPPPPPPPPPVVVCPVVPPPDDPVLQVVLVVLLVVQLVVQLVVLCCQPAVLCCVPVVDHPVVCNPQPSLLLSLLLSLLLLLLLLQVLVLVLLVVCLVQQAPPDDDDPVSVSSNSNSLSSLLSSLVSLVVSVVSVVCQVVDPVVVVVVVVVVVVCVVVVPPDPDDPLVVVLVVQLVVLSVVLSVLSVVLNVCSDPVNVVVDDPVRNVCSCPVSSLVSSVSSLVSLCSVCPCVQVPPVCQRVNHHDSSVVSNVSSVVSNVSVVVCPPCVNVVSSVCNVVGGGDPDPVVVPPPPPPPPPD

pLDDT: mean 83.08, std 25.36, range [18.31, 98.94]

=== Feature glossary ===
The record interleaves many kinds of information about one protein. Here is each kind framed as the question it answers.

Q: What are the backbone torsion angles?
A: φ (phi) and ψ (psi) are the two rotatable backbone dihedrals per residue: φ is the C(i-1)–N–Cα–C torsion, ψ is the N–Cα–C–N(i+1) torsion, both in degrees on (−180°, 180°]. α-helical residues cluster near (−60°, −45°); β-strand residues near (−120°, +130°). A Ramachandran plot is simply a scatter of (φ, ψ) for every residue.

Q: What is the amino-acid chain?
A: This is the polypeptide sequence — one letter per residue, N-terminus first. Length ranges from a few dozen residues for small domains to over a thousand for large multi-domain proteins.

Q: How mobile is each atom in the crystal?
A: For experimental (PDB) structures, the B-factor (temperature factor) quantifies the positional spread of each atom in the crystal — a combination of thermal vibration and static disorder — in units of Å². High B-factors mark flexible loops or poorly resolved regions; low B-factors mark the rigid, well-ordered core.

Q: Are the domains correctly placed relative to each other?
A: Predicted Aligned Error (PAE) is an AlphaFold confidence matrix: entry (i, j) is the expected error in the position of residue j, in ångströms, when the prediction is superimposed on the true structure at residue i. Low PAE within a block of residues means that block is internally rigid and well-predicted; high PAE between two blocks means their relative placement is uncertain even if each block individually is confident.

Q: How confident is the AlphaFold model at each residue?
A: pLDDT is the predicted lDDT-Cα score: AlphaFold's confidence that the local environment of each residue (all inter-atomic distances within 15 Å) is correctly placed. It is a per-residue number between 0 and 100, with higher meaning more reliable.

Q: What family and function is it annotated with?
A: Functional annotations link the protein to curated databases. InterPro entries identify conserved domains and families by matching the sequence against member-database signatures (Pfam, PROSITE, CDD, …). Gene Ontology (GO) terms describe molecular function, biological process, and cellular component in a controlled vocabulary. CATH places the structure in a hierarchical fold classification (Class/Architecture/Topology/Homologous-superfamily). The organism is the source species.

Q: How big and how compact is the whole molecule?
A: Three whole-structure scalars: the radius of gyration (RMS distance of Cα from centroid, in Å), the count of Cα–Cα contacts (pairs closer than 8 Å and separated by more than four residues in sequence — i.e. tertiary, not local, contacts), and the bounding-box dimensions. Together they distinguish compact globular folds from extended fibres or disordered chains.

Q: What known structures does this most resemble?
A: The Foldseek neighbor list gives the closest experimentally determined structures in the PDB, ranked by structural alignment. TM-score near 1 means near-identical fold; near 0.3 means only rough topology match. This is how one finds what a novel AlphaFold prediction most resembles in the solved-structure universe.

Q: Which residues are buried vs exposed?
A: SASA measures how much of the protein is reachable by solvent. It is computed by rolling a water-sized probe over the atomic surface and summing the exposed area (Å²). Per-residue SASA distinguishes core (buried, low SASA) from surface (exposed, high SASA) residues; total SASA is a whole-molecule size measure.

Q: Which residues are in helices, strands, or loops?
A: Eight-state secondary structure (DSSP): H is the canonical α-helix, G the tighter 3₁₀-helix, I the wider π-helix; E/B are β-structure, T and S are turns and bends, and '-' is everything else. DSSP derives these from the pattern of main-chain N–H···O=C hydrogen bonds, not from the sequence.

Q: Where is each backbone atom in 3D?
A: Structure coordinates are given as an mmCIF _atom_site loop: one row per atom with element, residue name, chain id, sequence number, and x/y/z position in Å. Only the four main-chain atoms per residue are included here; side chains are omitted to keep the record compact.

Q: What if only a Cα trace is available?
A: Three-state secondary structure (P-SEA) collapses the eight DSSP classes into helix (a), strand (b), and coil (c). P-SEA assigns these from Cα geometry alone — distances and angles — without requiring backbone oxygens, so it works on any Cα trace.

Q: What do the rendered images show?
A: The six renders are orthographic views along the three Cartesian axes in both directions. Representation (cartoon, sticks, or surface) and color scheme (sequence-rainbow or by-chain) vary across proteins so the training set covers all the common visualization conventions.

Q: What does the local fold look like, residue by residue?
A: Foldseek's 3Di representation compresses backbone geometry into a per-residue letter drawn from a learned twenty-state alphabet. It captures the tertiary interaction pattern around each residue — which residues are packed against it in space, regardless of where they are in sequence.

Q: What do the diagnostic plots show?
A: The contact map is a binary N×N matrix image: pixel (i, j) is dark where Cα_i and Cα_j are within 8 Å and |i−j|>4. Because the |i−j|>4 filter removes local helical contacts, off-diagonal stripes parallel to the main diagonal indicate parallel β-sheets; stripes perpendicular to it indicate antiparallel β-sheets. The Ramachandran plot scatters every residue's (φ, ψ) pair against the sterically allowed regions. The PAE heatmap renders the predicted-aligned-error matrix.